Protein AF-A0A558ALX8-F1 (afdb_monomer_lite)

Foldseek 3Di:
DPQQWDWDDDPQFWIWIAGVPATQWIWGQADPDDLQLAAEIAIPQHAFNVNHGWAFALFLVRHSAGFKDFAFQDFANAGNHGHFHQDPPPGTDDDLWRWHKHWDDWPDADDDPQKTKTWTKIWTGIRVCPPDFIKIKTKIWIWHDDDQKIKIKIKIKIARPDPDWIWTAWVLQVPDPLTRDGGTDGHTDPLAPFDFDDDQVPLETEGEREPLPDDDDDDDDPPDSPDDDDDDDDDDDDDDDDDDHASRDDSHIDIADRRIDMHIHMYIYGYDDDDDDDDDDDDDDDDDDDDDDDDDDDDDDDDDDDDDDDDDPDPPPPPDAADPPRHDQFDQAWDWDDPPLFWIFIDGSNATQWIWGQNDPDDLQLLAHIATPQGAFNVGHGWADACRSVRHNAGAWDQFAQFWPNAGNRGHFHQAAPPGTDDDLRRKYWHWDAWPDFDIDNAKTKTWTWTFIATSVGQTFWIKTKIWMKGDDVVLSKIKIKIKIKIWTARQFKIKGAWVLLNPDPLTLARAGKGFTDQQQAQWWKEALVFIDFQVLRFPFGQKIKTKGADRPPSFIKMKMKGWDPPAPCPSATWRAHRHRGGMIGRRNRRNNMDIAGHRGIHMGIMMMMIHTGGDTNVSSVVVNVVCVVCPPVDD

pLDDT: mean 80.82, std 23.95, range [20.77, 98.88]

Structure (mmCIF, N/CA/C/O backbone):
data_AF-A0A558ALX8-F1
#
_entry.id   AF-A0A558ALX8-F1
#
loop_
_atom_site.group_PDB
_atom_site.id
_atom_site.type_symbol
_atom_site.label_atom_id
_atom_site.label_alt_id
_atom_site.label_comp_id
_atom_site.label_asym_id
_atom_site.label_entity_id
_atom_site.label_seq_id
_atom_site.pdbx_PDB_ins_code
_atom_site.Cartn_x
_atom_site.Cartn_y
_atom_site.Cartn_z
_atom_site.occupancy
_atom_site.B_iso_or_equiv
_atom_site.auth_seq_id
_atom_site.auth_comp_id
_atom_site.auth_asym_id
_atom_site.auth_atom_id
_atom_site.pdbx_PDB_model_num
ATOM 1 N N . MET A 1 1 ? 8.950 -41.986 -10.047 1.00 41.47 1 MET A N 1
ATOM 2 C CA . MET A 1 1 ? 8.552 -40.778 -9.293 1.00 41.47 1 MET A CA 1
ATOM 3 C C . MET A 1 1 ? 8.073 -39.758 -10.306 1.00 41.47 1 MET A C 1
ATOM 5 O O . MET A 1 1 ? 8.826 -39.464 -11.221 1.00 41.47 1 MET A O 1
ATOM 9 N N . VAL A 1 2 ? 6.819 -39.315 -10.225 1.00 46.97 2 VAL A N 1
ATOM 10 C CA . VAL A 1 2 ? 6.270 -38.328 -11.170 1.00 46.97 2 VAL A CA 1
ATOM 11 C C . VAL A 1 2 ? 6.964 -36.992 -10.891 1.00 46.97 2 VAL A C 1
ATOM 13 O O . VAL A 1 2 ? 6.878 -36.490 -9.770 1.00 46.97 2 VAL A O 1
ATOM 16 N N . SER A 1 3 ? 7.736 -36.470 -11.850 1.00 64.12 3 SER A N 1
ATOM 17 C CA . SER A 1 3 ? 8.457 -35.204 -11.685 1.00 64.12 3 SER A CA 1
ATOM 18 C C . SER A 1 3 ? 7.449 -34.068 -11.554 1.00 64.12 3 SER A C 1
ATOM 20 O O . SER A 1 3 ? 6.624 -33.881 -12.439 1.00 64.12 3 SER A O 1
ATOM 22 N N . GLY A 1 4 ? 7.512 -33.305 -10.463 1.00 85.06 4 GLY A N 1
ATOM 23 C CA . GLY A 1 4 ? 6.644 -32.142 -10.269 1.00 85.06 4 GLY A CA 1
ATOM 24 C C . GLY A 1 4 ? 7.019 -30.933 -11.129 1.00 85.06 4 GLY A C 1
ATOM 25 O O . GLY A 1 4 ? 6.297 -29.944 -11.079 1.00 85.06 4 GLY A O 1
ATOM 26 N N . LEU A 1 5 ? 8.135 -30.981 -11.871 1.00 92.81 5 LEU A N 1
ATOM 27 C CA . LEU A 1 5 ? 8.535 -29.910 -12.779 1.00 92.81 5 LEU A CA 1
ATOM 28 C C . LEU A 1 5 ? 7.684 -29.936 -14.049 1.00 92.81 5 LEU A C 1
ATOM 30 O O . LEU A 1 5 ? 7.391 -31.008 -14.574 1.00 92.81 5 LEU A O 1
ATOM 34 N N . ALA A 1 6 ? 7.356 -28.754 -14.551 1.00 93.81 6 ALA A N 1
ATOM 35 C CA . ALA A 1 6 ? 6.741 -28.528 -15.847 1.00 93.81 6 ALA A CA 1
ATOM 36 C C . ALA A 1 6 ? 7.502 -27.423 -16.589 1.00 93.81 6 ALA A C 1
ATOM 38 O O . ALA A 1 6 ? 8.098 -26.540 -15.967 1.00 93.81 6 ALA A O 1
ATOM 39 N N . LEU A 1 7 ? 7.492 -27.508 -17.915 1.00 95.25 7 LEU A N 1
ATOM 40 C CA . LEU A 1 7 ? 8.151 -26.583 -18.828 1.00 95.25 7 LEU A CA 1
ATOM 41 C C . LEU A 1 7 ? 7.115 -26.120 -19.851 1.00 95.25 7 LEU A C 1
ATOM 43 O O . LEU A 1 7 ? 6.477 -26.957 -20.489 1.00 95.25 7 LEU A O 1
ATOM 47 N N . HIS A 1 8 ? 6.965 -24.810 -19.996 1.00 95.19 8 HIS A N 1
ATOM 48 C CA . HIS A 1 8 ? 6.061 -24.178 -20.950 1.00 95.19 8 HIS A CA 1
ATOM 49 C C . HIS A 1 8 ? 6.856 -23.192 -21.801 1.00 95.19 8 HIS A C 1
ATOM 51 O O . HIS A 1 8 ? 7.696 -22.468 -21.267 1.00 95.19 8 HIS A O 1
ATOM 57 N N . HIS A 1 9 ? 6.605 -23.178 -23.107 1.00 96.19 9 HIS A N 1
ATOM 58 C CA . HIS A 1 9 ? 7.290 -22.305 -24.051 1.00 96.19 9 HIS A CA 1
ATOM 59 C C . HIS A 1 9 ? 6.274 -21.441 -24.785 1.00 96.19 9 HIS A C 1
ATOM 61 O O . HIS A 1 9 ? 5.330 -21.967 -25.370 1.00 96.19 9 HIS A O 1
ATOM 67 N N . ASP A 1 10 ? 6.495 -20.139 -24.724 1.00 91.94 10 ASP A N 1
ATOM 68 C CA . ASP A 1 10 ? 5.941 -19.139 -25.618 1.00 91.94 10 ASP A CA 1
ATOM 69 C C . ASP A 1 10 ? 7.074 -18.725 -26.568 1.00 91.94 10 ASP A C 1
ATOM 71 O O . ASP A 1 10 ? 8.061 -18.114 -26.134 1.00 91.94 10 ASP A O 1
ATOM 75 N N . GLU A 1 11 ? 6.970 -19.153 -27.828 1.00 86.00 11 GLU A N 1
ATOM 76 C CA . GLU A 1 11 ? 8.034 -19.016 -28.833 1.00 86.00 11 GLU A CA 1
ATOM 77 C C . GLU A 1 11 ? 8.398 -17.555 -29.104 1.00 86.00 11 GLU A C 1
ATOM 79 O O . GLU A 1 11 ? 9.551 -17.266 -29.412 1.00 86.00 11 GLU A O 1
ATOM 84 N N . ASP A 1 12 ? 7.457 -16.636 -28.895 1.00 86.06 12 ASP A N 1
ATOM 85 C CA . ASP A 1 12 ? 7.630 -15.222 -29.219 1.00 86.06 12 ASP A CA 1
ATOM 86 C C . ASP A 1 12 ? 8.049 -14.374 -28.009 1.00 86.06 12 ASP A C 1
ATOM 88 O O . ASP A 1 12 ? 8.292 -13.174 -28.150 1.00 86.06 12 ASP A O 1
ATOM 92 N N . ALA A 1 13 ? 8.135 -14.963 -26.809 1.00 90.06 13 ALA A N 1
ATOM 93 C CA . ALA A 1 13 ? 8.336 -14.181 -25.590 1.00 90.06 13 ALA A CA 1
ATOM 94 C C . ALA A 1 13 ? 9.209 -14.852 -24.523 1.00 90.06 13 ALA A C 1
ATOM 96 O O . ALA A 1 13 ? 10.189 -14.258 -24.048 1.00 90.06 13 ALA A O 1
ATOM 97 N N . ALA A 1 14 ? 8.824 -16.044 -24.050 1.00 96.38 14 ALA A N 1
ATOM 98 C CA . ALA A 1 14 ? 9.354 -16.566 -22.794 1.00 96.38 14 ALA A CA 1
ATOM 99 C C . ALA A 1 14 ? 9.256 -18.090 -22.616 1.00 96.38 14 ALA A C 1
ATOM 101 O O . ALA A 1 14 ? 8.387 -18.772 -23.147 1.00 96.38 14 ALA A O 1
ATOM 102 N N . VAL A 1 15 ? 10.113 -18.621 -21.743 1.00 97.19 15 VAL A N 1
ATOM 103 C CA . VAL A 1 15 ? 10.038 -19.990 -21.219 1.00 97.19 15 VAL A CA 1
ATOM 104 C C . VAL A 1 15 ? 9.670 -19.942 -19.737 1.00 97.19 15 VAL A C 1
ATOM 106 O O . VAL A 1 15 ? 10.385 -19.338 -18.941 1.00 97.19 15 VAL A O 1
ATOM 109 N N . SER A 1 16 ? 8.605 -20.630 -19.331 1.00 96.88 16 SER A N 1
ATOM 110 C CA . SER A 1 16 ? 8.213 -20.765 -17.922 1.00 96.88 16 SER A CA 1
ATOM 111 C C . SER A 1 16 ? 8.542 -22.153 -17.381 1.00 9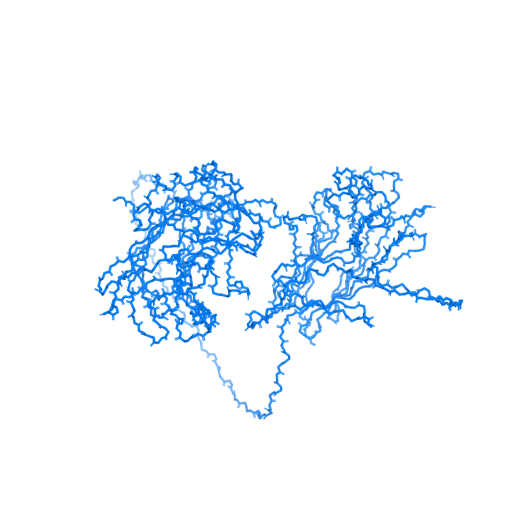6.88 16 SER A C 1
ATOM 113 O O . SER A 1 16 ? 8.208 -23.176 -17.985 1.00 96.88 16 SER A O 1
ATOM 115 N N . VAL A 1 17 ? 9.157 -22.197 -16.199 1.00 96.56 17 VAL A N 1
ATOM 116 C CA . VAL A 1 17 ? 9.403 -23.433 -15.444 1.00 96.56 17 VAL A CA 1
ATOM 117 C C . VAL A 1 17 ? 8.542 -23.414 -14.195 1.00 96.56 17 VAL A C 1
ATOM 119 O O . VAL A 1 17 ? 8.617 -22.473 -13.412 1.00 96.56 17 VAL A O 1
ATOM 122 N N . ALA A 1 18 ? 7.743 -24.457 -13.982 1.00 94.69 18 ALA A N 1
ATOM 123 C CA . ALA A 1 18 ? 6.846 -24.576 -12.836 1.00 94.69 18 ALA A CA 1
ATOM 124 C C . ALA A 1 18 ? 7.143 -25.827 -12.005 1.00 94.69 18 ALA A C 1
ATOM 126 O O . ALA A 1 18 ? 7.625 -26.826 -12.526 1.00 94.69 18 ALA A O 1
ATOM 127 N N . TRP A 1 19 ? 6.822 -25.787 -10.713 1.00 93.00 19 TRP A N 1
ATOM 128 C CA . TRP A 1 19 ? 6.869 -26.916 -9.790 1.00 93.00 19 TRP A CA 1
ATOM 129 C C . TRP A 1 19 ? 5.507 -27.106 -9.127 1.00 93.00 19 TRP A C 1
ATOM 131 O O . TRP A 1 19 ? 5.009 -26.214 -8.444 1.00 93.00 19 TRP A O 1
ATOM 141 N N . ARG A 1 20 ? 4.904 -28.285 -9.318 1.00 90.56 20 ARG A N 1
ATOM 142 C CA . ARG A 1 20 ? 3.597 -28.669 -8.752 1.00 90.56 20 ARG A CA 1
ATOM 143 C C . ARG A 1 20 ? 2.497 -27.626 -9.007 1.00 90.56 20 ARG A C 1
ATOM 145 O O . ARG A 1 20 ? 1.671 -27.373 -8.139 1.00 90.56 20 ARG A O 1
ATOM 152 N N . GLY A 1 21 ? 2.496 -27.038 -10.203 1.00 86.12 21 GLY A N 1
ATOM 153 C CA . GLY A 1 21 ? 1.523 -26.023 -10.622 1.00 86.12 21 GLY A CA 1
ATOM 154 C C . GLY A 1 21 ? 1.901 -24.577 -10.279 1.00 86.12 21 GLY A C 1
ATOM 155 O O . GLY A 1 21 ? 1.255 -23.665 -10.782 1.00 86.12 21 GLY A O 1
ATOM 156 N N . THR A 1 22 ? 2.959 -24.345 -9.497 1.00 86.75 22 THR A N 1
ATOM 157 C CA . THR A 1 22 ? 3.464 -22.997 -9.191 1.00 86.75 22 THR A CA 1
ATOM 158 C C . THR A 1 22 ? 4.625 -22.648 -10.118 1.00 86.75 22 THR A C 1
ATOM 160 O O . THR A 1 22 ? 5.631 -23.353 -10.123 1.00 86.75 22 THR A O 1
ATOM 163 N N . GLU A 1 23 ? 4.527 -21.561 -10.887 1.00 94.19 23 GLU A N 1
ATOM 164 C CA . GLU A 1 23 ? 5.639 -21.057 -11.710 1.00 94.19 23 GLU A CA 1
ATOM 165 C C . GLU A 1 23 ? 6.847 -20.716 -10.816 1.00 94.19 23 GLU A C 1
ATOM 167 O O . GLU A 1 23 ? 6.754 -19.852 -9.952 1.00 94.19 23 GLU A O 1
ATOM 172 N N . LEU A 1 24 ? 7.979 -21.401 -10.990 1.00 94.25 24 LEU A N 1
ATOM 173 C CA . LEU A 1 24 ? 9.228 -21.090 -10.290 1.00 94.25 24 LEU A CA 1
ATOM 174 C C . LEU A 1 24 ? 9.887 -19.862 -10.890 1.00 94.25 24 LEU A C 1
ATOM 176 O O . LEU A 1 24 ? 10.349 -18.995 -10.155 1.00 94.25 24 LEU A O 1
ATOM 180 N N . PHE A 1 25 ? 9.939 -19.784 -12.215 1.00 96.31 25 PHE A N 1
ATOM 181 C CA . PHE A 1 25 ? 10.332 -18.564 -12.892 1.00 96.31 25 PHE A CA 1
ATOM 182 C C . PHE A 1 25 ? 9.834 -18.514 -14.330 1.00 96.31 25 PHE A C 1
ATOM 184 O O . PHE A 1 25 ? 9.523 -19.543 -14.936 1.00 96.31 25 PHE A O 1
ATOM 191 N N . ARG A 1 26 ? 9.857 -17.299 -14.875 1.00 96.44 26 ARG A N 1
ATOM 192 C CA . ARG A 1 26 ? 9.739 -17.024 -16.304 1.00 96.44 26 ARG A CA 1
ATOM 193 C C . ARG A 1 26 ? 11.064 -16.478 -16.831 1.00 96.44 26 ARG A C 1
ATOM 195 O O . ARG A 1 26 ? 11.581 -15.501 -16.295 1.00 96.44 26 ARG A O 1
ATOM 202 N N . TYR A 1 27 ? 11.620 -17.141 -17.838 1.00 97.56 27 TYR A N 1
ATOM 203 C CA . TYR A 1 27 ? 12.790 -16.718 -18.598 1.00 97.56 27 TYR A CA 1
ATOM 204 C C . TYR A 1 27 ? 12.321 -15.976 -19.846 1.00 97.56 27 TYR A C 1
ATOM 206 O O . TYR A 1 27 ? 11.866 -16.601 -20.802 1.00 97.56 27 TYR A O 1
ATOM 214 N N . VAL A 1 28 ? 12.373 -14.649 -19.805 1.00 97.25 28 VAL A N 1
ATOM 215 C CA . VAL A 1 28 ? 12.029 -13.788 -20.939 1.00 97.25 28 VAL A CA 1
ATOM 216 C C . VAL A 1 28 ? 13.233 -13.763 -21.868 1.00 97.25 28 VAL A C 1
ATOM 218 O O . VAL A 1 28 ? 14.284 -13.251 -21.481 1.00 97.25 28 VAL A O 1
ATOM 221 N N . HIS A 1 29 ? 13.094 -14.356 -23.054 1.00 95.31 29 HIS A N 1
ATOM 222 C CA . HIS A 1 29 ? 14.171 -14.465 -24.046 1.00 95.31 29 HIS A CA 1
ATOM 223 C C . HIS A 1 29 ? 14.022 -13.446 -25.183 1.00 95.31 29 HIS A C 1
ATOM 225 O O . HIS A 1 29 ? 15.035 -12.971 -25.696 1.00 95.31 29 HIS A O 1
ATOM 231 N N . VAL A 1 30 ? 12.795 -12.978 -25.450 1.00 92.75 30 VAL A N 1
ATOM 232 C CA . VAL A 1 30 ? 12.512 -11.813 -26.307 1.00 92.75 30 VAL A CA 1
ATOM 233 C C . VAL A 1 30 ? 12.009 -10.638 -25.450 1.00 92.75 30 VAL A C 1
ATOM 235 O O . VAL A 1 30 ? 10.807 -10.471 -25.247 1.00 92.75 30 VAL A O 1
ATOM 238 N N . PRO A 1 31 ? 12.914 -9.828 -24.875 1.00 89.62 31 PRO A N 1
ATOM 239 C CA . PRO A 1 31 ? 12.546 -8.654 -24.084 1.00 89.62 31 PRO A CA 1
ATOM 240 C C . PRO A 1 31 ? 11.936 -7.539 -24.949 1.00 89.62 31 PRO A C 1
ATOM 242 O O . PRO A 1 31 ? 12.509 -7.161 -25.968 1.00 89.62 31 PRO A O 1
ATOM 245 N N . GLY A 1 32 ? 10.815 -6.964 -24.502 1.00 85.69 32 GLY A N 1
ATOM 246 C CA . GLY A 1 32 ? 10.120 -5.856 -25.179 1.00 85.69 32 GLY A CA 1
ATOM 247 C C . GLY A 1 32 ? 10.463 -4.457 -24.653 1.00 85.69 32 GLY A C 1
ATOM 248 O O . GLY A 1 32 ? 9.734 -3.507 -24.930 1.00 85.69 32 GLY A O 1
ATOM 249 N N . GLU A 1 33 ? 11.503 -4.313 -23.827 1.00 84.94 33 GLU A N 1
ATOM 250 C CA . GLU A 1 33 ? 11.826 -3.020 -23.214 1.00 84.94 33 GLU A CA 1
ATOM 251 C C . GLU A 1 33 ? 12.516 -2.036 -24.181 1.00 84.94 33 GLU A C 1
ATOM 253 O O . GLU A 1 33 ? 13.119 -2.455 -25.170 1.00 84.94 33 GLU A O 1
ATOM 258 N N . PRO A 1 34 ? 12.481 -0.720 -23.889 1.00 87.56 34 PRO A N 1
ATOM 259 C CA . PRO A 1 34 ? 13.147 0.291 -24.710 1.00 87.56 34 PRO A CA 1
ATOM 260 C C . PRO A 1 34 ? 14.673 0.133 -24.763 1.00 87.56 34 PRO A C 1
ATOM 262 O O . PRO A 1 34 ? 15.286 -0.423 -23.847 1.00 87.56 34 PRO A O 1
ATOM 265 N N . ALA A 1 35 ? 15.296 0.727 -25.790 1.00 86.88 35 ALA A N 1
ATOM 266 C CA . ALA A 1 35 ? 16.749 0.727 -25.987 1.00 86.88 35 ALA A CA 1
ATOM 267 C C . ALA A 1 35 ? 17.521 1.210 -24.748 1.00 86.88 35 ALA A C 1
ATOM 269 O O . ALA A 1 35 ? 18.464 0.545 -24.340 1.00 86.88 35 ALA A O 1
ATOM 270 N N . LEU A 1 36 ? 17.044 2.264 -24.067 1.00 88.12 36 LEU A N 1
ATOM 271 C CA . LEU A 1 36 ? 17.630 2.797 -22.824 1.00 88.12 36 LEU A CA 1
ATOM 272 C C . LEU A 1 36 ? 17.844 1.731 -21.730 1.00 88.12 36 LEU A C 1
ATOM 274 O O . LEU A 1 36 ? 18.673 1.909 -20.842 1.00 88.12 36 LEU A O 1
ATOM 278 N N . GLU A 1 37 ? 17.105 0.620 -21.751 1.00 89.94 37 GLU A N 1
ATOM 279 C CA . GLU A 1 37 ? 17.244 -0.466 -20.775 1.00 89.94 37 GLU A CA 1
ATOM 280 C C . GLU A 1 37 ? 18.141 -1.619 -21.239 1.00 89.94 37 GLU A C 1
ATOM 282 O O . GLU A 1 37 ? 18.248 -2.634 -20.537 1.00 89.94 37 GLU A O 1
ATOM 287 N N . SER A 1 38 ? 18.770 -1.472 -22.407 1.00 92.12 38 SER A N 1
ATOM 288 C CA . SER A 1 38 ? 19.599 -2.466 -23.090 1.00 92.12 38 SER A CA 1
ATOM 289 C C . SER A 1 38 ? 18.930 -3.846 -23.083 1.00 92.12 38 SER A C 1
ATOM 291 O O . SER A 1 38 ? 19.257 -4.672 -22.217 1.00 92.12 38 SER A O 1
ATOM 293 N N . PRO A 1 39 ? 17.945 -4.099 -23.968 1.00 92.62 39 PRO A N 1
ATOM 294 C CA . PRO A 1 39 ? 17.175 -5.341 -23.987 1.00 92.62 39 PRO A CA 1
ATOM 295 C C . PRO A 1 39 ? 18.084 -6.575 -23.950 1.00 92.62 39 PRO A C 1
ATOM 297 O O . PRO A 1 39 ? 19.058 -6.672 -24.692 1.00 92.62 39 PRO A O 1
ATOM 300 N N . LYS A 1 40 ? 17.808 -7.495 -23.025 1.00 94.25 40 LYS A N 1
ATOM 301 C CA . LYS A 1 40 ? 18.599 -8.713 -22.792 1.00 94.25 40 LYS A CA 1
ATOM 302 C C . LYS A 1 40 ? 17.751 -9.771 -22.091 1.00 94.25 40 LYS A C 1
ATOM 304 O O . LYS A 1 40 ? 16.884 -9.369 -21.317 1.00 94.25 40 LYS A O 1
ATOM 309 N N . PRO A 1 41 ? 17.987 -11.081 -22.293 1.00 96.38 41 PRO A N 1
ATOM 310 C CA . PRO A 1 41 ? 17.198 -12.099 -21.616 1.00 96.38 41 PRO A CA 1
ATOM 311 C C . PRO A 1 41 ? 17.375 -12.082 -20.097 1.00 96.38 41 PRO A C 1
ATOM 313 O O . PRO A 1 41 ? 18.482 -11.861 -19.591 1.00 96.38 41 PRO A O 1
ATOM 316 N N . PHE A 1 42 ? 16.299 -12.374 -19.369 1.00 95.62 42 PHE A N 1
ATOM 317 C CA . PHE A 1 42 ? 16.280 -12.332 -17.907 1.00 95.62 42 PHE A CA 1
ATOM 318 C C . PHE A 1 42 ? 15.264 -13.299 -17.286 1.00 95.62 42 PHE A C 1
ATOM 320 O O . PHE A 1 42 ? 14.332 -13.757 -17.942 1.00 95.62 42 PHE A O 1
ATOM 327 N N . LEU A 1 43 ? 15.425 -13.602 -15.994 1.00 96.00 43 LEU A N 1
ATOM 328 C CA . LEU A 1 43 ? 14.483 -14.397 -15.207 1.00 96.00 43 LEU A CA 1
ATOM 329 C C . LEU A 1 43 ? 13.678 -13.493 -14.263 1.00 96.00 43 LEU A C 1
ATOM 331 O O . LEU A 1 43 ? 14.196 -13.004 -13.249 1.00 96.00 43 LEU A O 1
ATOM 335 N N . HIS A 1 44 ? 12.392 -13.312 -14.558 1.00 93.69 44 HIS A N 1
ATOM 336 C CA . HIS A 1 44 ? 11.426 -12.672 -13.668 1.00 93.69 44 HIS A CA 1
ATOM 337 C C . HIS A 1 44 ? 9.972 -13.046 -14.038 1.00 93.69 44 HIS A C 1
ATOM 339 O O . HIS A 1 44 ? 9.641 -13.024 -15.220 1.00 93.69 44 HIS A O 1
ATOM 345 N N . PRO A 1 45 ? 9.083 -13.306 -13.055 1.00 93.12 45 PRO A N 1
ATOM 346 C CA . PRO A 1 45 ? 9.375 -13.433 -11.626 1.00 93.12 45 PRO A CA 1
ATOM 347 C C . PRO A 1 45 ? 10.259 -14.652 -11.359 1.00 93.12 45 PRO A C 1
ATOM 349 O O . PRO A 1 45 ? 10.249 -15.603 -12.122 1.00 93.12 45 PRO A O 1
ATOM 352 N N . MET A 1 46 ? 11.043 -14.621 -10.284 1.00 92.69 46 MET A N 1
ATOM 353 C CA . MET A 1 46 ? 11.650 -15.817 -9.693 1.00 92.69 46 MET A CA 1
ATOM 354 C C . MET A 1 46 ? 10.966 -16.062 -8.362 1.00 92.69 46 MET A C 1
ATOM 356 O O . MET A 1 46 ? 10.780 -15.106 -7.609 1.00 92.69 46 MET A O 1
ATOM 360 N N . ARG A 1 47 ? 10.614 -17.307 -8.051 1.00 89.19 47 ARG A N 1
ATOM 361 C CA . ARG A 1 47 ? 9.863 -17.675 -6.852 1.00 89.19 47 ARG A CA 1
ATOM 362 C C . ARG A 1 47 ? 10.568 -18.734 -6.022 1.00 89.19 47 ARG A C 1
ATOM 364 O O . ARG A 1 47 ? 11.261 -19.586 -6.565 1.00 89.19 47 ARG A O 1
ATOM 371 N N . SER A 1 48 ? 10.373 -18.717 -4.706 1.00 87.19 48 SER A N 1
ATOM 372 C CA . SER A 1 48 ? 10.685 -19.862 -3.839 1.00 87.19 48 SER A CA 1
ATOM 373 C C . SER A 1 48 ? 9.769 -21.057 -4.174 1.00 87.19 48 SER A C 1
ATOM 375 O O . SER A 1 48 ? 8.744 -20.891 -4.837 1.00 87.19 48 SER A O 1
ATOM 377 N N . LEU A 1 49 ? 10.073 -22.264 -3.672 1.00 85.81 49 LEU A N 1
ATOM 378 C CA . LEU A 1 49 ? 9.138 -23.403 -3.779 1.00 85.81 49 LEU A CA 1
ATOM 379 C C . LEU A 1 49 ? 7.784 -23.134 -3.087 1.00 85.81 49 LEU A C 1
ATOM 381 O O . LEU A 1 49 ? 6.805 -23.809 -3.397 1.00 85.81 49 LEU A O 1
ATOM 385 N N . ALA A 1 50 ? 7.726 -22.161 -2.168 1.00 79.75 50 ALA A N 1
ATOM 386 C CA . ALA A 1 50 ? 6.502 -21.717 -1.500 1.00 79.75 50 ALA A CA 1
ATOM 387 C C . ALA A 1 50 ? 5.713 -20.662 -2.307 1.00 79.75 50 ALA A C 1
ATOM 389 O O . ALA A 1 50 ? 4.598 -20.316 -1.928 1.00 79.75 50 ALA A O 1
ATOM 390 N N . GLY A 1 51 ? 6.256 -20.176 -3.430 1.00 81.50 51 GLY A N 1
ATOM 391 C CA . GLY A 1 51 ? 5.604 -19.199 -4.308 1.00 81.50 51 GLY A CA 1
ATOM 392 C C . GLY A 1 51 ? 5.968 -17.733 -4.039 1.00 81.50 51 GLY A C 1
ATOM 393 O O . GLY A 1 51 ? 5.464 -16.848 -4.740 1.00 81.50 51 GLY A O 1
ATOM 394 N N . ASP A 1 52 ? 6.863 -17.458 -3.086 1.00 78.62 52 ASP A N 1
ATOM 395 C CA . ASP A 1 52 ? 7.309 -16.096 -2.768 1.00 78.62 52 ASP A CA 1
ATOM 396 C C . ASP A 1 52 ? 8.185 -15.542 -3.883 1.00 78.62 52 ASP A C 1
ATOM 398 O O . ASP A 1 52 ? 9.197 -16.153 -4.216 1.00 78.62 52 ASP A O 1
ATOM 402 N N . VAL A 1 53 ? 7.847 -14.373 -4.432 1.00 83.38 53 VAL A N 1
ATOM 403 C CA . VAL A 1 53 ? 8.679 -13.725 -5.455 1.00 83.38 53 VAL A CA 1
ATOM 404 C C . VAL A 1 53 ? 9.964 -13.188 -4.821 1.00 83.38 53 VAL A C 1
ATOM 406 O O . VAL A 1 53 ? 9.923 -12.335 -3.937 1.00 83.38 53 VAL A O 1
ATOM 409 N N . VAL A 1 54 ? 11.113 -13.663 -5.301 1.00 80.62 54 VAL A N 1
ATOM 410 C CA . VAL A 1 54 ? 12.444 -13.288 -4.805 1.00 80.62 54 VAL A CA 1
ATOM 411 C C . VAL A 1 54 ? 13.153 -12.268 -5.686 1.00 80.62 54 VAL A C 1
ATOM 413 O O . VAL A 1 54 ? 14.116 -11.654 -5.242 1.00 80.62 54 VAL A O 1
ATOM 416 N N . SER A 1 55 ? 12.693 -12.049 -6.917 1.00 85.06 55 SER A N 1
ATOM 417 C CA . SER A 1 55 ? 13.285 -11.080 -7.844 1.00 85.06 55 SER A CA 1
ATOM 418 C C . SER A 1 55 ? 12.385 -9.863 -8.082 1.00 85.06 55 SER A C 1
ATOM 420 O O . SER A 1 55 ? 11.168 -9.918 -7.902 1.00 85.06 55 SER A O 1
ATOM 422 N N . LEU A 1 56 ? 12.987 -8.748 -8.481 1.00 83.38 56 LEU A N 1
ATOM 423 C CA . LEU A 1 56 ? 12.316 -7.477 -8.746 1.00 83.38 56 LEU A CA 1
ATOM 424 C C . LEU A 1 56 ? 12.536 -7.063 -10.202 1.00 83.38 56 LEU A C 1
ATOM 426 O O . LEU A 1 56 ? 13.621 -7.278 -10.739 1.00 83.38 56 LEU A O 1
ATOM 430 N N . TYR A 1 57 ? 11.523 -6.466 -10.820 1.00 87.25 57 TYR A N 1
ATOM 431 C CA . TYR A 1 57 ? 11.541 -6.051 -12.220 1.00 87.25 57 TYR A CA 1
ATOM 432 C C . TYR A 1 57 ? 11.284 -4.554 -12.337 1.00 87.25 57 TYR A C 1
ATOM 434 O O . TYR A 1 57 ? 10.362 -4.042 -11.705 1.00 87.25 57 TYR A O 1
ATOM 442 N N . ARG A 1 58 ? 12.138 -3.887 -13.120 1.00 87.19 58 ARG A N 1
ATOM 443 C CA . ARG A 1 58 ? 12.148 -2.447 -13.400 1.00 87.19 58 ARG A CA 1
ATOM 444 C C . ARG A 1 58 ? 11.851 -1.598 -12.161 1.00 87.19 58 ARG A C 1
ATOM 446 O O . ARG A 1 58 ? 10.863 -0.866 -12.137 1.00 87.19 58 ARG A O 1
ATOM 453 N N . PRO A 1 59 ? 12.646 -1.727 -11.087 1.00 80.25 59 PRO A N 1
ATOM 454 C CA . PRO A 1 59 ? 12.414 -0.930 -9.895 1.00 80.25 59 PRO A CA 1
ATOM 455 C C . PRO A 1 59 ? 12.532 0.558 -10.213 1.00 80.25 59 PRO A C 1
ATOM 457 O O . PRO A 1 59 ? 13.335 0.948 -11.061 1.00 80.25 59 PRO A O 1
ATOM 460 N N . HIS A 1 60 ? 11.742 1.381 -9.535 1.00 71.69 60 HIS A N 1
ATOM 461 C CA . HIS A 1 60 ? 11.615 2.806 -9.857 1.00 71.69 60 HIS A CA 1
ATOM 462 C C . HIS A 1 60 ? 12.944 3.582 -9.795 1.00 71.69 60 HIS A C 1
ATOM 464 O O . HIS A 1 60 ? 13.095 4.593 -10.474 1.00 71.69 60 HIS A O 1
ATOM 470 N N . ASP A 1 61 ? 13.906 3.122 -8.992 1.00 74.25 61 ASP A N 1
ATOM 471 C CA . ASP A 1 61 ? 15.233 3.724 -8.855 1.00 74.25 61 ASP A CA 1
ATOM 472 C C . ASP A 1 61 ? 16.191 3.331 -9.994 1.00 74.25 61 ASP A C 1
ATOM 474 O O . ASP A 1 61 ? 17.134 4.062 -10.284 1.00 74.25 61 ASP A O 1
ATOM 478 N N . HIS A 1 62 ? 15.969 2.175 -10.627 1.00 84.12 62 HIS A N 1
ATOM 479 C CA . HIS A 1 62 ? 16.829 1.598 -11.662 1.00 84.12 62 HIS A CA 1
ATOM 480 C C . HIS A 1 62 ? 15.999 0.732 -12.620 1.00 84.12 62 HIS A C 1
ATOM 482 O O . HIS A 1 62 ? 16.067 -0.502 -12.583 1.00 84.12 62 HIS A O 1
ATOM 488 N N . ILE A 1 63 ? 15.219 1.375 -13.494 1.00 83.62 63 ILE A N 1
ATOM 489 C CA . ILE A 1 63 ? 14.231 0.699 -14.353 1.00 83.62 63 ILE A CA 1
ATOM 490 C C . ILE A 1 63 ? 14.836 -0.364 -15.284 1.00 83.62 63 ILE A C 1
ATOM 492 O O . ILE A 1 63 ? 14.137 -1.268 -15.700 1.00 83.62 63 ILE A O 1
ATOM 496 N N . TRP A 1 64 ? 16.140 -0.338 -15.557 1.00 87.44 64 TRP A N 1
ATOM 497 C CA . TRP A 1 64 ? 16.829 -1.343 -16.378 1.00 87.44 64 TRP A CA 1
ATOM 498 C C . TRP A 1 64 ? 17.172 -2.655 -15.641 1.00 87.44 64 TRP A C 1
ATOM 500 O O . TRP A 1 64 ? 17.670 -3.596 -16.262 1.00 87.44 64 TRP A O 1
ATOM 510 N N . HIS A 1 65 ? 16.922 -2.769 -14.330 1.00 90.00 65 HIS A N 1
ATOM 511 C CA . HIS A 1 65 ? 17.158 -4.005 -13.571 1.00 90.00 65 HIS A CA 1
ATOM 512 C C . HIS A 1 65 ? 15.967 -4.982 -13.670 1.00 90.00 65 HIS A C 1
ATOM 514 O O . HIS A 1 65 ? 14.848 -4.648 -13.283 1.00 90.00 65 HIS A O 1
ATOM 520 N N . LYS A 1 66 ? 16.203 -6.221 -14.130 1.00 88.56 66 LYS A N 1
ATOM 521 C CA . LYS A 1 66 ? 15.140 -7.171 -14.531 1.00 88.56 66 LYS A CA 1
ATOM 522 C C . LYS A 1 66 ? 15.278 -8.555 -13.879 1.00 88.56 66 LYS A C 1
ATOM 524 O O . LYS A 1 66 ? 15.431 -9.568 -14.542 1.00 88.56 66 LYS A O 1
ATOM 529 N N . GLY A 1 67 ? 15.258 -8.629 -12.554 1.00 90.50 67 GLY A N 1
ATOM 530 C CA . GLY A 1 67 ? 15.402 -9.893 -11.830 1.00 90.50 67 GLY A CA 1
ATOM 531 C C . GLY A 1 67 ? 16.807 -10.489 -11.943 1.00 90.50 67 GLY A C 1
ATOM 532 O O . GLY A 1 67 ? 17.749 -9.844 -11.491 1.00 90.50 67 GLY A O 1
ATOM 533 N N . LEU A 1 68 ? 16.958 -11.711 -12.469 1.00 92.12 68 LEU A N 1
ATOM 534 C CA . LEU A 1 68 ? 18.271 -12.349 -12.677 1.00 92.12 68 LEU A CA 1
ATOM 535 C C . LEU A 1 68 ? 18.659 -12.345 -14.161 1.00 92.12 68 LEU A C 1
ATOM 537 O O . LEU A 1 68 ? 17.925 -12.888 -14.981 1.00 92.12 68 LEU A O 1
ATOM 541 N N . TYR A 1 69 ? 19.817 -11.788 -14.504 1.00 90.94 69 TYR A N 1
ATOM 542 C CA . TYR A 1 69 ? 20.316 -11.729 -15.882 1.00 90.94 69 TYR A CA 1
ATOM 543 C C . TYR A 1 69 ? 21.845 -11.681 -15.930 1.00 90.94 69 TYR A C 1
ATOM 545 O O . TYR A 1 69 ? 22.499 -11.323 -14.952 1.00 90.94 69 TYR A O 1
ATOM 553 N N . LEU A 1 70 ? 22.431 -12.021 -17.078 1.00 88.00 70 LEU A N 1
ATOM 554 C CA . LEU A 1 70 ? 23.844 -11.754 -17.344 1.00 88.00 70 LEU A CA 1
ATOM 555 C C . LEU A 1 70 ? 23.989 -10.301 -17.809 1.00 88.00 70 LEU A C 1
ATOM 557 O O . LEU A 1 70 ? 23.440 -9.926 -18.842 1.00 88.00 70 LEU A O 1
ATOM 561 N N . GLY A 1 71 ? 24.683 -9.477 -17.026 1.00 82.31 71 GLY A N 1
ATOM 562 C CA . GLY A 1 71 ? 24.872 -8.055 -17.302 1.00 82.31 71 GLY A CA 1
ATOM 563 C C . GLY A 1 71 ? 26.345 -7.681 -17.389 1.00 82.31 71 GLY A C 1
ATOM 564 O O . GLY A 1 71 ? 27.142 -8.049 -16.531 1.00 82.31 71 GLY A O 1
ATOM 565 N N . VAL A 1 72 ? 26.707 -6.894 -18.395 1.00 84.62 72 VAL A N 1
ATOM 566 C CA . VAL A 1 72 ? 28.015 -6.234 -18.502 1.00 84.62 72 VAL A CA 1
ATOM 567 C C . VAL A 1 72 ? 27.748 -4.752 -18.737 1.00 84.62 72 VAL A C 1
ATOM 569 O O . VAL A 1 72 ? 26.811 -4.415 -19.450 1.00 84.62 72 VAL A O 1
ATOM 572 N N . ALA A 1 73 ? 28.513 -3.858 -18.109 1.00 84.25 73 ALA A N 1
ATOM 573 C CA . ALA A 1 73 ? 28.298 -2.426 -18.313 1.00 84.25 73 ALA A CA 1
ATOM 574 C C . ALA A 1 73 ? 28.764 -1.984 -19.694 1.00 84.25 73 ALA A C 1
ATOM 576 O O . ALA A 1 73 ? 27.987 -1.418 -20.449 1.00 84.25 73 ALA A O 1
ATOM 577 N N . ASN A 1 74 ? 30.020 -2.286 -20.021 1.00 86.25 74 ASN A N 1
ATOM 578 C CA . ASN A 1 74 ? 30.643 -1.866 -21.267 1.00 86.25 74 ASN A CA 1
ATOM 579 C C . ASN A 1 74 ? 30.921 -3.086 -22.150 1.00 86.25 74 ASN A C 1
ATOM 581 O O . ASN A 1 74 ? 31.690 -3.964 -21.749 1.00 86.25 74 ASN A O 1
ATOM 585 N N . TYR A 1 75 ? 30.326 -3.109 -23.338 1.00 87.69 75 TYR A N 1
ATOM 586 C CA . TYR A 1 75 ? 30.656 -4.002 -24.445 1.00 87.69 75 TYR A CA 1
ATOM 587 C C . TYR A 1 75 ? 31.321 -3.162 -25.539 1.00 87.69 75 TYR A C 1
ATOM 589 O O . TYR A 1 75 ? 30.663 -2.479 -26.320 1.00 87.69 75 TYR A O 1
ATOM 597 N N . GLY A 1 76 ? 32.654 -3.118 -25.513 1.00 85.69 76 GLY A N 1
ATOM 598 C CA . GLY A 1 76 ? 33.410 -2.078 -26.202 1.00 85.69 76 GLY A CA 1
ATOM 599 C C . GLY A 1 76 ? 33.054 -0.701 -25.639 1.00 85.69 76 GLY A C 1
ATOM 600 O O . GLY A 1 76 ? 33.225 -0.443 -24.444 1.00 85.69 76 GLY A O 1
ATOM 601 N N . GLU A 1 77 ? 32.548 0.168 -26.505 1.00 85.88 77 GLU A N 1
ATOM 602 C CA . GLU A 1 77 ? 32.065 1.503 -26.138 1.00 85.88 77 GLU A CA 1
ATOM 603 C C . GLU A 1 77 ? 30.567 1.521 -25.807 1.00 85.88 77 GLU A C 1
ATOM 605 O O . GLU A 1 77 ? 30.088 2.506 -25.257 1.00 85.88 77 GLU A O 1
ATOM 610 N N . HIS A 1 78 ? 29.854 0.421 -26.066 1.00 90.12 78 HIS A N 1
ATOM 611 C CA . HIS A 1 78 ? 28.404 0.343 -25.930 1.00 90.12 78 HIS A CA 1
ATOM 612 C C . HIS A 1 78 ? 27.966 -0.072 -24.526 1.00 90.12 78 HIS A C 1
ATOM 614 O O . HIS A 1 78 ? 28.569 -0.942 -23.882 1.00 90.12 78 HIS A O 1
ATOM 620 N N . ASN A 1 79 ? 26.862 0.511 -24.080 1.00 90.94 79 ASN A N 1
ATOM 621 C CA . ASN A 1 79 ? 26.201 0.183 -22.833 1.00 90.94 79 ASN A CA 1
ATOM 622 C C . ASN A 1 79 ? 25.242 -0.997 -23.039 1.00 90.94 79 ASN A C 1
ATOM 624 O O . ASN A 1 79 ? 24.208 -0.862 -23.686 1.00 90.94 79 ASN A O 1
ATOM 628 N N . VAL A 1 80 ? 25.556 -2.163 -22.471 1.00 89.88 80 VAL A N 1
ATOM 629 C CA . VAL A 1 80 ? 24.646 -3.335 -22.484 1.00 89.88 80 VAL A CA 1
ATOM 630 C C . VAL A 1 80 ? 24.006 -3.598 -21.112 1.00 89.88 80 VAL A C 1
ATOM 632 O O . VAL A 1 80 ? 23.300 -4.591 -20.895 1.00 89.88 80 VAL A O 1
ATOM 635 N N . TRP A 1 81 ? 24.183 -2.667 -20.172 1.00 91.00 81 TRP A N 1
ATOM 636 C CA . TRP A 1 81 ? 23.579 -2.688 -18.839 1.00 91.00 81 TRP A CA 1
ATOM 637 C C . TRP A 1 81 ? 22.227 -1.985 -18.787 1.00 91.00 81 TRP A C 1
ATOM 639 O O . TRP A 1 81 ? 21.299 -2.525 -18.179 1.00 91.00 81 TRP A O 1
ATOM 649 N N . GLY A 1 82 ? 22.110 -0.848 -19.469 1.00 89.50 82 GLY A N 1
ATOM 650 C CA . GLY A 1 82 ? 20.968 0.060 -19.434 1.00 89.50 82 GLY A CA 1
ATOM 651 C C . GLY A 1 82 ? 21.221 1.285 -18.548 1.00 89.50 82 GLY A C 1
ATOM 652 O O . GLY A 1 82 ? 22.177 1.333 -17.770 1.00 89.50 82 GLY A O 1
ATOM 653 N N . GLY A 1 83 ? 20.355 2.289 -18.662 1.00 89.19 83 GLY A N 1
ATOM 654 C CA . GLY A 1 83 ? 20.439 3.534 -17.907 1.00 89.19 83 GLY A CA 1
ATOM 655 C C . GLY A 1 83 ? 21.585 4.433 -18.360 1.00 89.19 83 GLY A C 1
ATOM 656 O O . GLY A 1 83 ? 21.888 4.531 -19.545 1.00 89.19 83 GLY A O 1
ATOM 657 N N . HIS A 1 84 ? 22.209 5.120 -17.407 1.00 89.31 84 HIS A N 1
ATOM 658 C CA . HIS A 1 84 ? 23.264 6.088 -17.694 1.00 89.31 84 HIS A CA 1
ATOM 659 C C . HIS A 1 84 ? 24.638 5.425 -17.861 1.00 89.31 84 HIS A C 1
ATOM 661 O O . HIS A 1 84 ? 25.021 4.545 -17.086 1.00 89.31 84 HIS A O 1
ATOM 667 N N . THR A 1 85 ? 25.427 5.933 -18.802 1.00 89.44 85 THR A N 1
ATOM 668 C CA . THR A 1 85 ? 26.816 5.530 -19.034 1.00 89.44 85 THR A CA 1
ATOM 669 C C . THR A 1 85 ? 27.759 6.376 -18.185 1.00 89.44 85 THR A C 1
ATOM 671 O O . THR A 1 85 ? 27.617 7.595 -18.086 1.00 89.44 85 THR A O 1
ATOM 674 N N . TRP A 1 86 ? 28.728 5.731 -17.531 1.00 88.69 86 TRP A N 1
ATOM 675 C CA . TRP A 1 86 ? 29.783 6.435 -16.801 1.00 88.69 86 TRP A CA 1
ATOM 676 C C . TRP A 1 86 ? 30.871 6.930 -17.756 1.00 88.69 86 TRP A C 1
ATOM 678 O O . TRP A 1 86 ? 31.519 6.128 -18.440 1.00 88.69 86 TRP A O 1
ATOM 688 N N . VAL A 1 87 ? 31.121 8.235 -17.711 1.00 88.44 87 VAL A N 1
ATOM 689 C CA . VAL A 1 87 ? 32.140 8.933 -18.492 1.00 88.44 87 VAL A CA 1
ATOM 690 C C . VAL A 1 87 ? 33.211 9.482 -17.535 1.00 88.44 87 VAL A C 1
ATOM 692 O O . VAL A 1 87 ? 32.884 10.234 -16.608 1.00 88.44 87 VAL A O 1
ATOM 695 N N . PRO A 1 88 ? 34.495 9.107 -17.703 1.00 87.19 88 PRO A N 1
ATOM 696 C CA . PRO A 1 88 ? 35.583 9.628 -16.879 1.00 87.19 88 PRO A CA 1
ATOM 697 C C . PRO A 1 88 ? 35.615 11.161 -16.873 1.00 87.19 88 PRO A C 1
ATOM 699 O O . PRO A 1 88 ? 35.552 11.787 -17.922 1.00 87.19 88 PRO A O 1
ATOM 702 N N . GLY A 1 89 ? 35.714 11.766 -15.689 1.00 88.19 89 GLY A N 1
ATOM 703 C CA . GLY A 1 89 ? 35.744 13.227 -15.529 1.00 88.19 89 GLY A CA 1
ATOM 704 C C . GLY A 1 89 ? 34.382 13.928 -15.626 1.00 88.19 89 GLY A C 1
ATOM 705 O O . GLY A 1 89 ? 34.258 15.040 -15.127 1.00 88.19 89 GLY A O 1
ATOM 706 N N . GLU A 1 90 ? 33.352 13.280 -16.178 1.00 88.94 90 GLU A N 1
ATOM 707 C CA . GLU A 1 90 ? 32.018 13.877 -16.357 1.00 88.94 90 GLU A CA 1
ATOM 708 C C . GLU A 1 90 ? 30.920 13.251 -15.492 1.00 88.94 90 GLU A C 1
ATOM 710 O O . GLU A 1 90 ? 29.908 13.893 -15.210 1.00 88.94 90 GLU A O 1
ATOM 715 N N . GLY A 1 91 ? 31.102 12.005 -15.058 1.00 88.06 91 GLY A N 1
ATOM 716 C CA . GLY A 1 91 ? 30.102 11.283 -14.282 1.00 88.06 91 GLY A CA 1
ATOM 717 C C . GLY A 1 91 ? 29.121 10.494 -15.148 1.00 88.06 91 GLY A C 1
ATOM 718 O O . GLY A 1 91 ? 29.464 10.024 -16.229 1.00 88.06 91 GLY A O 1
ATOM 719 N N . TYR A 1 92 ? 27.903 10.286 -14.646 1.00 87.31 92 TYR A N 1
ATOM 720 C CA . TYR A 1 92 ? 26.861 9.568 -15.381 1.00 87.31 92 TYR A CA 1
ATOM 721 C C . TYR A 1 92 ? 26.160 10.475 -16.394 1.00 87.31 92 TYR A C 1
ATOM 723 O O . TYR A 1 92 ? 25.670 11.548 -16.038 1.00 87.31 92 TYR A O 1
ATOM 731 N N . ARG A 1 93 ? 26.078 10.017 -17.644 1.00 87.00 93 ARG A N 1
ATOM 732 C CA . ARG A 1 93 ? 25.394 10.693 -18.751 1.00 87.00 93 ARG A CA 1
ATOM 733 C C . ARG A 1 93 ? 24.418 9.742 -19.438 1.00 87.00 93 ARG A C 1
ATOM 735 O O . ARG A 1 93 ? 24.651 8.539 -19.493 1.00 87.00 93 ARG A O 1
ATOM 742 N N . THR A 1 94 ? 23.324 10.282 -19.964 1.00 83.00 94 THR A N 1
ATOM 743 C CA . THR A 1 94 ? 22.442 9.544 -20.878 1.00 83.00 94 THR A CA 1
ATOM 744 C C . THR A 1 94 ? 22.939 9.768 -22.295 1.00 83.00 94 THR A C 1
ATOM 746 O O . THR A 1 94 ? 22.890 10.903 -22.763 1.00 83.00 94 THR A O 1
ATOM 749 N N . TRP A 1 95 ? 23.417 8.714 -22.947 1.00 83.69 95 TRP A N 1
ATOM 750 C CA . TRP A 1 95 ? 23.852 8.715 -24.343 1.00 83.69 95 TRP A CA 1
ATOM 751 C C . TRP A 1 95 ? 23.002 7.740 -25.152 1.00 83.69 95 TRP A C 1
ATOM 753 O O . TRP A 1 95 ? 22.281 6.933 -24.575 1.00 83.69 95 TRP A O 1
ATOM 763 N N . ASP A 1 96 ? 23.079 7.838 -26.474 1.00 85.25 96 ASP A N 1
ATOM 764 C CA . ASP A 1 96 ? 22.489 6.863 -27.391 1.00 85.25 96 ASP A CA 1
ATOM 765 C C . ASP A 1 96 ? 23.527 5.774 -27.709 1.00 85.25 96 ASP A C 1
ATOM 767 O O . ASP A 1 96 ? 24.056 5.674 -28.812 1.00 85.25 96 ASP A O 1
ATOM 771 N N . ASP A 1 97 ? 23.945 5.048 -26.671 1.00 90.56 97 ASP A N 1
ATOM 772 C CA . ASP A 1 97 ? 25.014 4.044 -26.726 1.00 90.56 97 ASP A CA 1
ATOM 773 C C . ASP A 1 97 ? 24.539 2.651 -26.289 1.00 90.56 97 ASP A C 1
ATOM 775 O O . ASP A 1 97 ? 25.353 1.740 -26.102 1.00 90.56 97 ASP A O 1
ATOM 779 N N . HIS A 1 98 ? 23.223 2.455 -26.163 1.00 92.00 98 HIS A N 1
ATOM 780 C CA . HIS A 1 98 ? 22.629 1.221 -25.662 1.00 92.00 98 HIS A CA 1
ATOM 781 C C . HIS A 1 98 ? 22.633 0.075 -26.675 1.00 92.00 98 HIS A C 1
ATOM 783 O O . HIS A 1 98 ? 21.853 0.040 -27.624 1.00 92.00 98 HIS A O 1
ATOM 789 N N . GLY A 1 99 ? 23.482 -0.917 -26.420 1.00 92.19 99 GLY A N 1
ATOM 790 C CA . GLY A 1 99 ? 23.443 -2.205 -27.102 1.00 92.19 99 GLY A CA 1
ATOM 791 C C . GLY A 1 99 ? 22.391 -3.155 -26.520 1.00 92.19 99 GLY A C 1
ATOM 792 O O . GLY A 1 99 ? 21.672 -2.834 -25.568 1.00 92.19 99 GLY A O 1
ATOM 793 N N . ARG A 1 100 ? 22.331 -4.373 -27.063 1.00 92.25 100 ARG A N 1
ATOM 794 C CA . ARG A 1 100 ? 21.386 -5.419 -26.638 1.00 92.25 100 ARG A CA 1
ATOM 795 C C . ARG A 1 100 ? 21.991 -6.819 -26.708 1.00 92.25 100 ARG A C 1
ATOM 797 O O . ARG A 1 100 ? 22.981 -7.052 -27.395 1.00 92.25 100 ARG A O 1
ATOM 804 N N . ILE A 1 101 ? 21.364 -7.757 -26.004 1.00 93.69 101 ILE A N 1
ATOM 805 C CA . ILE A 1 101 ? 21.612 -9.195 -26.140 1.00 93.69 101 ILE A CA 1
ATOM 806 C C . ILE A 1 101 ? 20.333 -9.799 -26.714 1.00 93.69 101 ILE A C 1
ATOM 808 O O . ILE A 1 101 ? 19.281 -9.749 -26.077 1.00 93.69 101 ILE A O 1
ATOM 812 N N . ARG A 1 102 ? 20.406 -10.339 -27.926 1.00 93.81 102 ARG A N 1
ATOM 813 C CA . ARG A 1 102 ? 19.248 -10.790 -28.699 1.00 93.81 102 ARG A CA 1
ATOM 814 C C . ARG A 1 102 ? 19.196 -12.313 -28.760 1.00 93.81 102 ARG A C 1
ATOM 816 O O . ARG A 1 102 ? 20.191 -12.937 -29.116 1.00 93.81 102 ARG A O 1
ATOM 823 N N . HIS A 1 103 ? 18.034 -12.891 -28.450 1.00 95.88 103 HIS A N 1
ATOM 824 C CA . HIS A 1 103 ? 17.732 -14.299 -28.718 1.00 95.88 103 HIS A CA 1
ATOM 825 C C . HIS A 1 103 ? 17.815 -14.606 -30.215 1.00 95.88 103 HIS A C 1
ATOM 827 O O . HIS A 1 103 ? 17.289 -13.855 -31.038 1.00 95.88 103 HIS A O 1
ATOM 833 N N . GLU A 1 104 ? 18.470 -15.711 -30.564 1.00 95.44 104 GLU A N 1
ATOM 834 C CA . GLU A 1 104 ? 18.485 -16.222 -31.936 1.00 95.44 104 GLU A CA 1
ATOM 835 C C . GLU A 1 104 ? 17.722 -17.534 -32.061 1.00 95.44 104 GLU A C 1
ATOM 837 O O . GLU A 1 104 ? 16.907 -17.687 -32.966 1.00 95.44 104 GLU A O 1
ATOM 842 N N . SER A 1 105 ? 18.019 -18.502 -31.191 1.00 96.56 105 SER A N 1
ATOM 843 C CA . SER A 1 105 ? 17.368 -19.814 -31.212 1.00 96.56 105 SER A CA 1
ATOM 844 C C . SER A 1 105 ? 17.635 -20.617 -29.941 1.00 96.56 105 SER A C 1
ATOM 846 O O . SER A 1 105 ? 18.600 -20.374 -29.212 1.00 96.56 105 SER A O 1
ATOM 848 N N . PHE A 1 106 ? 16.806 -21.634 -29.702 1.00 97.81 106 PHE A N 1
ATOM 849 C CA . PHE A 1 106 ? 17.096 -22.689 -28.735 1.00 97.81 106 PHE A CA 1
ATOM 850 C C . PHE A 1 106 ? 17.715 -23.906 -29.426 1.00 97.81 106 PHE A C 1
ATOM 852 O O . PHE A 1 106 ? 17.060 -24.588 -30.211 1.00 97.81 106 PHE A O 1
ATOM 859 N N . ASP A 1 107 ? 18.945 -24.249 -29.049 1.00 97.12 107 ASP A N 1
ATOM 860 C CA . ASP A 1 107 ? 19.556 -25.542 -29.384 1.00 97.12 107 ASP A CA 1
ATOM 861 C C . ASP A 1 107 ? 18.904 -26.687 -28.596 1.00 97.12 107 ASP A C 1
ATOM 863 O O . ASP A 1 107 ? 18.897 -27.848 -29.018 1.00 97.12 107 ASP A O 1
ATOM 867 N N . ARG A 1 108 ? 18.403 -26.383 -27.393 1.00 96.88 108 ARG A N 1
ATOM 868 C CA . ARG A 1 108 ? 17.720 -27.353 -26.540 1.00 96.88 108 ARG A CA 1
ATOM 869 C C . ARG A 1 108 ? 16.728 -26.667 -25.623 1.00 96.88 108 ARG A C 1
ATOM 871 O O . ARG A 1 108 ? 17.089 -25.763 -24.882 1.00 96.88 108 ARG A O 1
ATOM 878 N N . LEU A 1 109 ? 15.518 -27.205 -25.577 1.00 96.44 109 LEU A N 1
ATOM 879 C CA . LEU A 1 109 ? 14.498 -26.824 -24.613 1.00 96.44 109 LEU A CA 1
ATOM 880 C C . LEU A 1 109 ? 13.756 -28.087 -24.178 1.00 96.44 109 LEU A C 1
ATOM 882 O O . LEU A 1 109 ? 12.938 -28.626 -24.917 1.00 96.44 109 LEU A O 1
ATOM 886 N N . GLN A 1 110 ? 14.120 -28.639 -23.019 1.00 96.25 110 GLN A N 1
ATOM 887 C CA . GLN A 1 110 ? 13.672 -29.981 -22.644 1.00 96.25 110 GLN A CA 1
ATOM 888 C C . GLN A 1 110 ? 13.523 -30.159 -21.134 1.00 96.25 110 GLN A C 1
ATOM 890 O O . GLN A 1 110 ? 14.388 -29.758 -20.359 1.00 96.25 110 GLN A O 1
ATOM 895 N N . LEU A 1 111 ? 12.481 -30.886 -20.728 1.00 95.38 111 LEU A N 1
ATOM 896 C CA . LEU A 1 111 ? 12.359 -31.499 -19.407 1.00 95.38 111 LEU A CA 1
ATOM 897 C C . LEU A 1 111 ? 12.638 -33.005 -19.517 1.00 95.38 111 LEU A C 1
ATOM 899 O O . LEU A 1 111 ? 11.938 -33.726 -20.224 1.00 95.38 111 LEU A O 1
ATOM 903 N N . SER A 1 112 ? 13.665 -33.497 -18.822 1.00 93.06 112 SER A N 1
ATOM 904 C CA . SER A 1 112 ? 14.009 -34.927 -18.805 1.00 93.06 112 SER A CA 1
ATOM 905 C C . SER A 1 112 ? 14.604 -35.329 -17.459 1.00 93.06 112 SER A C 1
ATOM 907 O O . SER A 1 112 ? 15.413 -34.599 -16.892 1.00 93.06 112 SER A O 1
ATOM 909 N N . GLY A 1 113 ? 14.190 -36.479 -16.917 1.00 89.62 113 GLY A N 1
ATOM 910 C CA . GLY A 1 113 ? 14.749 -37.002 -15.663 1.00 89.62 113 GLY A CA 1
ATOM 911 C C . GLY A 1 113 ? 14.603 -36.067 -14.454 1.00 89.62 113 GLY A C 1
ATOM 912 O O . GLY A 1 113 ? 15.443 -36.102 -13.565 1.00 89.62 113 GLY A O 1
ATOM 913 N N . GLY A 1 114 ? 13.573 -35.210 -14.426 1.00 91.00 114 GLY A N 1
ATOM 914 C CA . GLY A 1 114 ? 13.388 -34.219 -13.358 1.00 91.00 114 GLY A CA 1
ATOM 915 C C . GLY A 1 114 ? 14.332 -33.015 -13.434 1.00 91.00 114 GLY A C 1
ATOM 916 O O . GLY A 1 114 ? 14.472 -32.303 -12.444 1.00 91.00 114 GLY A O 1
ATOM 917 N N . VAL A 1 115 ? 14.961 -32.784 -14.589 1.00 94.75 115 VAL A N 1
ATOM 918 C CA . VAL A 1 115 ? 15.818 -31.626 -14.856 1.00 94.75 115 VAL A CA 1
ATOM 919 C C . VAL A 1 115 ? 15.313 -30.910 -16.107 1.00 94.75 115 VAL A C 1
ATOM 921 O O . VAL A 1 115 ? 15.143 -31.534 -17.160 1.00 94.75 115 VAL A O 1
ATOM 924 N N . VAL A 1 116 ? 15.083 -29.603 -16.003 1.00 97.12 116 VAL A N 1
ATOM 925 C CA . VAL A 1 116 ? 14.879 -28.728 -17.164 1.00 97.12 116 VAL A CA 1
ATOM 926 C C . VAL A 1 116 ? 16.244 -28.309 -17.692 1.00 97.12 116 VAL A C 1
ATOM 928 O O . VAL A 1 116 ? 17.100 -27.895 -16.914 1.00 97.12 116 VAL A O 1
ATOM 931 N N . ARG A 1 117 ? 16.450 -28.408 -19.005 1.00 97.69 117 ARG A N 1
ATOM 932 C CA . ARG A 1 117 ? 17.645 -27.924 -19.699 1.00 97.69 117 ARG A CA 1
ATOM 933 C C . ARG A 1 117 ? 17.242 -26.976 -20.817 1.00 97.69 117 ARG A C 1
ATOM 935 O O . ARG A 1 117 ? 16.461 -27.358 -21.688 1.00 97.69 117 ARG A O 1
ATOM 942 N N . ILE A 1 118 ? 17.819 -25.783 -20.785 1.00 97.44 118 ILE A N 1
ATOM 943 C CA . ILE A 1 118 ? 17.685 -24.743 -21.804 1.00 97.44 118 ILE A CA 1
ATOM 944 C C . ILE A 1 118 ? 19.090 -24.481 -22.341 1.00 97.44 118 ILE A C 1
ATOM 946 O O . ILE A 1 118 ? 19.994 -24.215 -21.553 1.00 97.44 118 ILE A O 1
ATOM 950 N N . VAL A 1 119 ? 19.287 -24.607 -23.649 1.00 97.50 119 VAL A N 1
ATOM 951 C CA . VAL A 1 119 ? 20.508 -24.204 -24.351 1.00 97.50 119 VAL A CA 1
ATOM 952 C C . VAL A 1 119 ? 20.094 -23.260 -25.466 1.00 97.50 119 VAL A C 1
ATOM 954 O O . VAL A 1 119 ? 19.260 -23.616 -26.296 1.00 97.50 119 VAL A O 1
ATOM 957 N N . GLU A 1 120 ? 20.648 -22.062 -25.451 1.00 97.31 120 GLU A N 1
ATOM 958 C CA . GLU A 1 120 ? 20.203 -20.917 -26.236 1.00 97.31 120 GLU A CA 1
ATOM 959 C C . GLU A 1 120 ? 21.390 -20.258 -26.940 1.00 97.31 120 GLU A C 1
ATOM 961 O O . GLU A 1 120 ? 22.473 -20.149 -26.360 1.00 97.31 120 GLU A O 1
ATOM 966 N N . ARG A 1 121 ? 21.169 -19.807 -28.176 1.00 97.12 121 ARG A N 1
ATOM 967 C CA . ARG A 1 121 ? 22.094 -18.974 -28.948 1.00 97.12 121 ARG A CA 1
ATOM 968 C C . ARG A 1 121 ? 21.658 -17.520 -28.899 1.00 97.12 121 ARG A C 1
ATOM 970 O O . ARG A 1 121 ? 20.474 -17.213 -29.054 1.00 97.12 121 ARG A O 1
ATOM 977 N N . LEU A 1 122 ? 22.628 -16.648 -28.672 1.00 96.00 122 LEU A N 1
ATOM 978 C CA . LEU A 1 122 ? 22.431 -15.234 -28.399 1.00 96.00 122 LEU A CA 1
ATOM 979 C C . LEU A 1 122 ? 23.439 -14.395 -29.181 1.00 96.00 122 LEU A C 1
ATOM 981 O O . LEU A 1 122 ? 24.617 -14.735 -29.241 1.00 96.00 122 LEU A O 1
ATOM 985 N N . CYS A 1 123 ? 22.995 -13.250 -29.686 1.00 93.31 123 CYS A N 1
ATOM 986 C CA . CYS A 1 123 ? 23.844 -12.260 -30.340 1.00 93.31 123 CYS A CA 1
ATOM 987 C C . CYS A 1 123 ? 23.964 -11.010 -29.462 1.00 93.31 123 CYS A C 1
ATOM 989 O O . CYS A 1 123 ? 22.960 -10.420 -29.062 1.00 93.31 123 CYS A O 1
ATOM 991 N N . TRP A 1 124 ? 25.191 -10.610 -29.147 1.00 91.94 124 TRP A N 1
ATOM 992 C CA . TRP A 1 124 ? 25.509 -9.356 -28.471 1.00 91.94 124 TRP A CA 1
ATOM 993 C C . TRP A 1 124 ? 25.759 -8.285 -29.521 1.00 91.94 124 TRP A C 1
ATOM 995 O O . TRP A 1 124 ? 26.627 -8.447 -30.376 1.00 91.94 124 TRP A O 1
ATOM 1005 N N . GLU A 1 125 ? 25.012 -7.192 -29.438 1.00 89.62 125 GLU A N 1
ATOM 1006 C CA . GLU A 1 125 ? 24.991 -6.127 -30.437 1.00 89.62 125 GLU A CA 1
ATOM 1007 C C . GLU A 1 125 ? 25.280 -4.784 -29.755 1.00 89.62 125 GLU A C 1
ATOM 1009 O O . GLU A 1 125 ? 24.787 -4.517 -28.654 1.00 89.62 125 GLU A O 1
ATOM 1014 N N . GLY A 1 126 ? 26.096 -3.946 -30.398 1.00 87.69 126 GLY A N 1
ATOM 1015 C CA . GLY A 1 126 ? 26.264 -2.545 -30.011 1.00 87.69 126 GLY A CA 1
ATOM 1016 C C . GLY A 1 126 ? 25.034 -1.703 -30.367 1.00 87.69 126 GLY A C 1
ATOM 1017 O O . GLY A 1 126 ? 24.122 -2.179 -31.041 1.00 87.69 126 GLY A O 1
ATOM 1018 N N . ALA A 1 127 ? 25.011 -0.450 -29.920 1.00 86.50 127 ALA A N 1
ATOM 1019 C CA . ALA A 1 127 ? 23.985 0.513 -30.320 1.00 86.50 127 ALA A CA 1
ATOM 1020 C C . ALA A 1 127 ? 24.164 0.895 -31.787 1.00 86.50 127 ALA A C 1
ATOM 1022 O O . ALA A 1 127 ? 25.230 1.414 -32.118 1.00 86.50 127 ALA A O 1
ATOM 1023 N N . ASP A 1 128 ? 23.168 0.588 -32.629 1.00 68.88 128 ASP A N 1
ATOM 1024 C CA . ASP A 1 128 ? 23.022 0.979 -34.044 1.00 68.88 128 ASP A CA 1
ATOM 1025 C C . ASP A 1 128 ? 24.344 1.214 -34.802 1.00 68.88 128 ASP A C 1
ATOM 1027 O O . ASP A 1 128 ? 24.522 2.189 -35.531 1.00 68.88 128 ASP A O 1
ATOM 1031 N N . SER A 1 129 ? 25.295 0.292 -34.634 1.00 62.12 129 SER A N 1
ATOM 1032 C CA . SER A 1 129 ? 26.635 0.393 -35.202 1.00 62.12 129 SER A CA 1
ATOM 1033 C C . SER A 1 129 ? 26.858 -0.785 -36.144 1.00 62.12 129 SER A C 1
ATOM 1035 O O . SER A 1 129 ? 27.291 -1.849 -35.699 1.00 62.12 129 SER A O 1
ATOM 1037 N N . PRO A 1 130 ? 26.567 -0.630 -37.450 1.00 59.53 130 PRO A N 1
ATOM 1038 C CA . PRO A 1 130 ? 26.843 -1.675 -38.436 1.00 59.53 130 PRO A CA 1
ATOM 1039 C C . PRO A 1 130 ? 28.339 -2.037 -38.512 1.00 59.53 130 PRO A C 1
ATOM 1041 O O . PRO A 1 130 ? 28.679 -3.132 -38.951 1.00 59.53 130 PRO A O 1
ATOM 1044 N N . ASP A 1 131 ? 29.217 -1.149 -38.032 1.00 63.50 131 ASP A N 1
ATOM 1045 C CA . ASP A 1 131 ? 30.674 -1.321 -38.008 1.00 63.50 131 ASP A CA 1
ATOM 1046 C C . ASP A 1 131 ? 31.202 -1.973 -36.712 1.00 63.50 131 ASP A C 1
ATOM 1048 O O . ASP A 1 131 ? 32.398 -2.289 -36.605 1.00 63.50 131 ASP A O 1
ATOM 1052 N N . PHE A 1 132 ? 30.346 -2.176 -35.700 1.00 75.31 132 PHE A N 1
ATOM 1053 C CA . PHE A 1 132 ? 30.732 -2.863 -34.471 1.00 75.31 132 PHE A CA 1
ATOM 1054 C C . PHE A 1 132 ? 30.425 -4.366 -34.577 1.00 75.31 132 PHE A C 1
ATOM 1056 O O . PHE A 1 132 ? 29.265 -4.757 -34.712 1.00 75.31 132 PHE A O 1
ATOM 1063 N N . PRO A 1 133 ? 31.446 -5.238 -34.509 1.00 73.19 133 PRO A N 1
ATOM 1064 C CA . PRO A 1 133 ? 31.253 -6.663 -34.720 1.00 73.19 133 PRO A CA 1
ATOM 1065 C C . PRO A 1 133 ? 30.468 -7.275 -33.551 1.00 73.19 133 PRO A C 1
ATOM 1067 O O . PRO A 1 133 ? 30.839 -7.044 -32.395 1.00 73.19 133 PRO A O 1
ATOM 1070 N N . PRO A 1 134 ? 29.422 -8.074 -33.822 1.00 83.56 134 PRO A N 1
ATOM 1071 C CA . PRO A 1 134 ? 28.678 -8.737 -32.765 1.00 83.56 134 PRO A CA 1
ATOM 1072 C C . PRO A 1 134 ? 29.544 -9.779 -32.047 1.00 83.56 134 PRO A C 1
ATOM 1074 O O . PRO A 1 134 ? 30.604 -10.185 -32.526 1.00 83.56 134 PRO A O 1
ATOM 1077 N N . ALA A 1 135 ? 29.082 -10.253 -30.895 1.00 87.88 135 ALA A N 1
ATOM 1078 C CA . ALA A 1 135 ? 29.628 -11.436 -30.239 1.00 87.88 135 ALA A CA 1
ATOM 1079 C C . ALA A 1 135 ? 28.532 -12.490 -30.106 1.00 87.88 135 ALA A C 1
ATOM 1081 O O . ALA A 1 135 ? 27.362 -12.174 -29.915 1.00 87.88 135 ALA A O 1
ATOM 1082 N N . GLN A 1 136 ? 28.921 -13.751 -30.228 1.00 91.06 136 GLN A N 1
ATOM 1083 C CA . GLN A 1 136 ? 28.008 -14.885 -30.191 1.00 91.06 136 GLN A CA 1
ATOM 1084 C C . GLN A 1 136 ? 28.088 -15.550 -28.822 1.00 91.06 136 GLN A C 1
ATOM 1086 O O . GLN A 1 136 ? 29.176 -15.898 -28.374 1.00 91.06 136 GLN A O 1
ATOM 1091 N N . GLU A 1 137 ? 26.961 -15.734 -28.147 1.00 92.25 137 GLU A N 1
ATOM 1092 C CA . GLU A 1 137 ? 26.873 -16.429 -26.866 1.00 92.25 137 GLU A CA 1
ATOM 1093 C C . GLU A 1 137 ? 26.090 -17.737 -27.013 1.00 92.25 137 GLU A C 1
ATOM 1095 O O . GLU A 1 137 ? 24.992 -17.767 -27.565 1.00 92.25 137 GLU A O 1
ATOM 1100 N N . VAL A 1 138 ? 26.636 -18.819 -26.453 1.00 93.88 138 VAL A N 1
ATOM 1101 C CA . VAL A 1 138 ? 25.871 -20.030 -26.140 1.00 93.88 138 VAL A CA 1
ATOM 1102 C C . VAL A 1 138 ? 25.606 -20.049 -24.642 1.00 93.88 138 VAL A C 1
ATOM 1104 O O . VAL A 1 138 ? 26.529 -20.166 -23.831 1.00 93.88 138 VAL A O 1
ATOM 1107 N N . ARG A 1 139 ? 24.333 -19.954 -24.263 1.00 94.88 139 ARG A N 1
ATOM 1108 C CA . ARG A 1 139 ? 23.882 -19.951 -22.872 1.00 94.88 139 ARG A CA 1
ATOM 1109 C C . ARG A 1 139 ? 23.227 -21.270 -22.516 1.00 94.88 139 ARG A C 1
ATOM 1111 O O . ARG A 1 139 ? 22.420 -21.797 -23.266 1.00 94.88 139 ARG A O 1
ATOM 1118 N N . SER A 1 140 ? 23.563 -21.804 -21.349 1.00 94.62 140 SER A N 1
ATOM 1119 C CA . SER A 1 140 ? 22.991 -23.031 -20.803 1.00 94.62 140 SER A CA 1
ATOM 1120 C C . SER A 1 140 ? 22.405 -22.786 -19.418 1.00 94.62 140 SER A C 1
ATOM 1122 O O . SER A 1 140 ? 23.112 -22.351 -18.509 1.00 94.62 140 SER A O 1
ATOM 1124 N N . LEU A 1 141 ? 21.130 -23.128 -19.243 1.00 96.00 141 LEU A N 1
ATOM 1125 C CA . LEU A 1 141 ? 20.428 -23.140 -17.964 1.00 96.00 141 LEU A CA 1
ATOM 1126 C C . LEU A 1 141 ? 20.028 -24.581 -17.643 1.00 96.00 141 LEU A C 1
ATOM 1128 O O . LEU A 1 141 ? 19.402 -25.255 -18.463 1.00 96.00 141 LEU A O 1
ATOM 1132 N N . SER A 1 142 ? 20.374 -25.073 -16.456 1.00 94.75 142 SER A N 1
ATOM 1133 C CA . SER A 1 142 ? 19.852 -26.344 -15.943 1.00 94.75 142 SER A CA 1
ATOM 1134 C C . SER A 1 142 ? 19.153 -26.129 -14.614 1.00 94.75 142 SER A C 1
ATOM 1136 O O . SER A 1 142 ? 19.712 -25.514 -13.711 1.00 94.75 142 SER A O 1
ATOM 1138 N N . VAL A 1 143 ? 17.928 -26.640 -14.501 1.00 95.81 143 VAL A N 1
ATOM 1139 C CA . VAL A 1 143 ? 17.077 -26.433 -13.330 1.00 95.81 143 VAL A CA 1
ATOM 1140 C C . VAL A 1 143 ? 16.582 -27.754 -12.785 1.00 95.81 143 VAL A C 1
ATOM 1142 O O . VAL A 1 143 ? 16.031 -28.574 -13.518 1.00 95.81 143 VAL A O 1
ATOM 1145 N N . HIS A 1 144 ? 16.748 -27.941 -11.482 1.00 93.81 144 HIS A N 1
ATOM 1146 C CA . HIS A 1 144 ? 16.217 -29.087 -10.757 1.00 93.81 144 HIS A CA 1
ATOM 1147 C C . HIS A 1 144 ? 15.781 -28.683 -9.350 1.00 93.81 144 HIS A C 1
ATOM 1149 O O . HIS A 1 144 ? 16.188 -27.646 -8.829 1.00 93.81 144 HIS A O 1
ATOM 1155 N N . VAL A 1 145 ? 14.932 -29.504 -8.739 1.00 92.00 145 VAL A N 1
ATOM 1156 C CA . VAL A 1 145 ? 14.516 -29.344 -7.342 1.00 92.00 145 VAL A CA 1
ATOM 1157 C C . VAL A 1 145 ? 15.392 -30.238 -6.472 1.00 92.00 145 VAL A C 1
ATOM 1159 O O . VAL A 1 145 ? 15.546 -31.420 -6.777 1.00 92.00 145 VAL A O 1
ATOM 1162 N N . ASP A 1 146 ? 15.942 -29.675 -5.401 1.00 86.19 146 ASP A N 1
ATOM 1163 C CA . ASP A 1 146 ? 16.782 -30.366 -4.424 1.00 86.19 146 ASP A CA 1
ATOM 1164 C C . ASP A 1 146 ? 16.322 -30.001 -3.004 1.00 86.19 146 ASP A C 1
ATOM 1166 O O . ASP A 1 146 ? 16.492 -28.871 -2.543 1.00 86.19 146 ASP A O 1
ATOM 1170 N N . GLY A 1 147 ? 15.680 -30.954 -2.323 1.00 86.69 147 GLY A N 1
ATOM 1171 C CA . GLY A 1 147 ? 15.115 -30.750 -0.989 1.00 86.69 147 GLY A CA 1
ATOM 1172 C C . GLY A 1 147 ? 14.031 -29.664 -0.948 1.00 86.69 147 GLY A C 1
ATOM 1173 O O . GLY A 1 147 ? 12.978 -29.796 -1.573 1.00 86.69 147 GLY A O 1
ATOM 1174 N N . ASP A 1 148 ? 14.284 -28.614 -0.167 1.00 81.81 148 ASP A N 1
ATOM 1175 C CA . ASP A 1 148 ? 13.438 -27.423 0.009 1.00 81.81 148 ASP A CA 1
ATOM 1176 C C . ASP A 1 148 ? 13.835 -26.255 -0.916 1.00 81.81 148 ASP A C 1
ATOM 1178 O O . ASP A 1 148 ? 13.331 -25.131 -0.787 1.00 81.81 148 ASP A O 1
ATOM 1182 N N . ALA A 1 149 ? 14.725 -26.531 -1.869 1.00 84.81 149 ALA A N 1
ATOM 1183 C CA . ALA A 1 149 ? 15.265 -25.582 -2.818 1.00 84.81 149 ALA A CA 1
ATOM 1184 C C . ALA A 1 149 ? 14.995 -26.009 -4.260 1.00 84.81 149 ALA A C 1
ATOM 1186 O O . ALA A 1 149 ? 14.797 -27.184 -4.569 1.00 84.81 149 ALA A O 1
ATOM 1187 N N . TRP A 1 150 ? 15.098 -25.055 -5.175 1.00 92.06 150 TRP A N 1
ATOM 1188 C CA . TRP A 1 150 ? 15.462 -25.370 -6.551 1.00 92.06 150 TRP A CA 1
ATOM 1189 C C . TRP A 1 150 ? 16.796 -24.722 -6.893 1.00 92.06 150 TRP A C 1
ATOM 1191 O O . TRP A 1 150 ? 17.200 -23.714 -6.304 1.00 92.06 150 TRP A O 1
ATOM 1201 N N . VAL A 1 151 ? 17.508 -25.362 -7.809 1.00 89.31 151 VAL A N 1
ATOM 1202 C CA . VAL A 1 151 ? 18.865 -25.006 -8.206 1.00 89.31 151 VAL A CA 1
ATOM 1203 C C . VAL A 1 151 ? 18.846 -24.603 -9.667 1.00 89.31 151 VAL A C 1
ATOM 1205 O O . VAL A 1 151 ? 18.254 -25.304 -10.486 1.00 89.31 151 VAL A O 1
ATOM 1208 N N . LEU A 1 152 ? 19.503 -23.490 -9.975 1.00 91.94 152 LEU A N 1
ATOM 1209 C CA . LEU A 1 152 ? 19.812 -23.035 -11.322 1.00 91.94 152 LEU A CA 1
ATOM 1210 C C . LEU A 1 152 ? 21.322 -23.109 -11.531 1.00 91.94 152 LEU A C 1
ATOM 1212 O O . LEU A 1 152 ? 22.078 -22.353 -10.919 1.00 91.94 152 LEU A O 1
ATOM 1216 N N . ASP A 1 153 ? 21.752 -23.992 -12.420 1.00 89.50 153 ASP A N 1
ATOM 1217 C CA . ASP A 1 153 ? 23.085 -23.937 -13.007 1.00 89.50 153 ASP A CA 1
ATOM 1218 C C . ASP A 1 153 ? 23.020 -23.043 -14.251 1.00 89.50 153 ASP A C 1
ATOM 1220 O O . ASP A 1 153 ? 22.290 -23.344 -15.197 1.00 89.50 153 ASP A O 1
ATOM 1224 N N . PHE A 1 154 ? 23.776 -21.948 -14.240 1.00 90.56 154 PHE A N 1
ATOM 1225 C CA . PHE A 1 154 ? 23.908 -21.000 -15.343 1.00 90.56 154 PHE A CA 1
ATOM 1226 C C . PHE A 1 154 ? 25.314 -21.109 -15.934 1.00 90.56 154 PHE A C 1
ATOM 1228 O O . PHE A 1 154 ? 26.309 -21.023 -15.209 1.00 90.56 154 PHE A O 1
ATOM 1235 N N . ALA A 1 155 ? 25.413 -21.237 -17.251 1.00 86.81 155 ALA A N 1
ATOM 1236 C CA . ALA A 1 155 ? 26.670 -21.098 -17.970 1.00 86.81 155 ALA A CA 1
ATOM 1237 C C . ALA A 1 155 ? 26.484 -20.269 -19.241 1.00 86.81 155 ALA A C 1
ATOM 1239 O O . ALA A 1 155 ? 25.455 -20.380 -19.900 1.00 86.81 155 ALA A O 1
ATOM 1240 N N . GLY A 1 156 ? 27.488 -19.470 -19.588 1.00 84.62 156 GLY A N 1
ATOM 1241 C CA . GLY A 1 156 ? 27.542 -18.719 -20.840 1.00 84.62 156 GLY A CA 1
ATOM 1242 C C . GLY A 1 156 ? 28.926 -18.845 -21.460 1.00 84.62 156 GLY A C 1
ATOM 1243 O O . GLY A 1 156 ? 29.928 -18.712 -20.757 1.00 84.62 156 GLY A O 1
ATOM 1244 N N . GLU A 1 157 ? 28.982 -19.127 -22.754 1.00 87.44 157 GLU A N 1
ATOM 1245 C CA . GLU A 1 157 ? 30.204 -19.129 -23.552 1.00 87.44 157 GLU A CA 1
ATOM 1246 C C . GLU A 1 157 ? 30.099 -18.025 -24.596 1.00 87.44 157 GLU A C 1
ATOM 1248 O O . GLU A 1 157 ? 29.279 -18.117 -25.504 1.00 87.44 157 GLU A O 1
ATOM 1253 N N . LEU A 1 158 ? 30.908 -16.978 -24.442 1.00 84.88 158 LEU A N 1
ATOM 1254 C CA . LEU A 1 158 ? 30.926 -15.822 -25.329 1.00 84.88 158 LEU A CA 1
ATOM 1255 C C . LEU A 1 158 ? 32.098 -15.926 -26.306 1.00 84.88 158 LEU A C 1
ATOM 1257 O O . LEU A 1 158 ? 33.261 -15.939 -25.903 1.00 84.88 158 LEU A O 1
ATOM 1261 N N . THR A 1 159 ? 31.783 -15.933 -27.591 1.00 85.44 159 THR A N 1
ATOM 1262 C CA . THR A 1 159 ? 32.725 -15.962 -28.704 1.00 85.44 159 THR A CA 1
ATOM 1263 C C . THR A 1 159 ? 32.755 -14.599 -29.372 1.00 85.44 159 THR A C 1
ATOM 1265 O O . THR A 1 159 ? 31.753 -14.123 -29.906 1.00 85.44 159 THR A O 1
ATOM 1268 N N . ASN A 1 160 ? 33.925 -13.968 -29.365 1.00 83.00 160 ASN A N 1
ATOM 1269 C CA . ASN A 1 160 ? 34.161 -12.791 -30.182 1.00 83.00 160 ASN A CA 1
ATOM 1270 C C . ASN A 1 160 ? 34.333 -13.228 -31.644 1.00 83.00 160 ASN A C 1
ATOM 1272 O O . ASN A 1 160 ? 35.279 -13.954 -31.948 1.00 83.00 160 ASN A O 1
ATOM 1276 N N . VAL A 1 161 ? 33.426 -12.805 -32.528 1.00 81.06 161 VAL A N 1
ATOM 1277 C CA . VAL A 1 161 ? 33.493 -13.132 -33.965 1.00 81.06 161 VAL A CA 1
ATOM 1278 C C . VAL A 1 161 ? 34.193 -12.048 -34.793 1.00 81.06 161 VAL A C 1
ATOM 1280 O O . VAL A 1 161 ? 34.282 -12.164 -36.012 1.00 81.06 161 VAL A O 1
ATOM 1283 N N . ALA A 1 162 ? 34.712 -11.008 -34.139 1.00 74.25 162 ALA A N 1
ATOM 1284 C CA . ALA A 1 162 ? 35.516 -9.969 -34.762 1.00 74.25 162 ALA A CA 1
ATOM 1285 C C . ALA A 1 162 ? 36.951 -10.424 -35.061 1.00 74.25 162 ALA A C 1
ATOM 1287 O O . ALA A 1 162 ? 37.522 -11.270 -34.372 1.00 74.25 162 ALA A O 1
ATOM 1288 N N . ASP A 1 163 ? 37.589 -9.735 -36.003 1.00 75.12 163 ASP A N 1
ATOM 1289 C CA . ASP A 1 163 ? 39.032 -9.802 -36.262 1.00 75.12 163 ASP A CA 1
ATOM 1290 C C . ASP A 1 163 ? 39.880 -9.025 -35.230 1.00 75.12 163 ASP A C 1
ATOM 1292 O O . ASP A 1 163 ? 41.110 -9.111 -35.229 1.00 75.12 163 ASP A O 1
ATOM 1296 N N . ARG A 1 164 ? 39.228 -8.296 -34.315 1.00 74.81 164 ARG A N 1
ATOM 1297 C CA . ARG A 1 164 ? 39.849 -7.491 -33.254 1.00 74.81 164 ARG A CA 1
ATOM 1298 C C . ARG A 1 164 ? 39.321 -7.852 -31.860 1.00 74.81 164 ARG A C 1
ATOM 1300 O O . ARG A 1 164 ? 38.166 -8.248 -31.724 1.00 74.81 164 ARG A O 1
ATOM 1307 N N . PRO A 1 165 ? 40.113 -7.687 -30.784 1.00 76.25 165 PRO A N 1
ATOM 1308 C CA . PRO A 1 165 ? 39.632 -7.936 -29.427 1.00 76.25 165 PRO A CA 1
ATOM 1309 C C . PRO A 1 165 ? 38.492 -6.991 -29.035 1.00 76.25 165 PRO A C 1
ATOM 1311 O O . PRO A 1 165 ? 38.617 -5.777 -29.194 1.00 76.25 165 PRO A O 1
ATOM 1314 N N . VAL A 1 166 ? 37.433 -7.537 -28.435 1.00 79.69 166 VAL A N 1
ATOM 1315 C CA . VAL A 1 166 ? 36.381 -6.742 -27.789 1.00 79.69 166 VAL A CA 1
ATOM 1316 C C . VAL A 1 166 ? 36.647 -6.656 -26.287 1.00 79.69 166 VAL A C 1
ATOM 1318 O O . VAL A 1 166 ? 37.032 -7.639 -25.645 1.00 79.69 166 VAL A O 1
ATOM 1321 N N . VAL A 1 167 ? 36.480 -5.453 -25.737 1.00 82.38 167 VAL A N 1
ATOM 1322 C CA . VAL A 1 167 ? 36.695 -5.161 -24.318 1.00 82.38 167 VAL A CA 1
ATOM 1323 C C . VAL A 1 167 ? 35.375 -5.248 -23.565 1.00 82.38 167 VAL A C 1
ATOM 1325 O O . VAL A 1 167 ? 34.433 -4.530 -23.882 1.00 82.38 167 VAL A O 1
ATOM 1328 N N . LEU A 1 168 ? 35.333 -6.081 -22.529 1.00 85.88 168 LEU A N 1
ATOM 1329 C CA . LEU A 1 168 ? 34.261 -6.093 -21.541 1.00 85.88 168 LEU A CA 1
ATOM 1330 C C . LEU A 1 168 ? 34.710 -5.336 -20.293 1.00 85.88 168 LEU A C 1
ATOM 1332 O O . LEU A 1 168 ? 35.823 -5.540 -19.795 1.00 85.88 168 LEU A O 1
ATOM 1336 N N . GLY A 1 169 ? 33.844 -4.471 -19.769 1.00 83.94 169 GLY A N 1
ATOM 1337 C CA . GLY A 1 169 ? 34.200 -3.628 -18.633 1.00 83.94 169 GLY A CA 1
ATOM 1338 C C . GLY A 1 169 ? 33.035 -3.180 -17.759 1.00 83.94 169 GLY A C 1
ATOM 1339 O O . GLY A 1 169 ? 31.864 -3.450 -18.018 1.00 83.94 169 GLY A O 1
ATOM 1340 N N . SER A 1 170 ? 33.397 -2.427 -16.725 1.00 85.19 170 SER A N 1
ATOM 1341 C CA . SER A 1 170 ? 32.503 -1.786 -15.752 1.00 85.19 170 SER A CA 1
ATOM 1342 C C . SER A 1 170 ? 32.878 -0.305 -15.606 1.00 85.19 170 SER A C 1
ATOM 1344 O O . SER A 1 170 ? 33.938 0.105 -16.082 1.00 85.19 170 SER A O 1
ATOM 1346 N N . PRO A 1 171 ? 32.090 0.546 -14.933 1.00 85.50 171 PRO A N 1
ATOM 1347 C CA . PRO A 1 171 ? 32.560 1.892 -14.611 1.00 85.50 171 PRO A CA 1
ATOM 1348 C C . PRO A 1 171 ? 33.896 1.912 -13.853 1.00 85.50 171 PRO A C 1
ATOM 1350 O O . PRO A 1 171 ? 34.675 2.849 -14.017 1.00 85.50 171 PRO A O 1
ATOM 1353 N N . THR A 1 172 ? 34.216 0.874 -13.070 1.00 84.56 172 THR A N 1
ATOM 1354 C CA . THR A 1 172 ? 35.530 0.765 -12.413 1.00 84.56 172 THR A CA 1
ATOM 1355 C C . THR A 1 172 ? 36.683 0.628 -13.394 1.00 84.56 172 THR A C 1
ATOM 1357 O O . THR A 1 172 ? 37.716 1.257 -13.177 1.00 84.56 172 THR A O 1
ATOM 1360 N N . THR A 1 173 ? 36.507 -0.069 -14.517 1.00 84.00 173 THR A N 1
ATOM 1361 C CA . THR A 1 173 ? 37.545 -0.119 -15.564 1.00 84.00 173 THR A CA 1
ATOM 1362 C C . THR A 1 173 ? 37.704 1.224 -16.291 1.00 84.00 173 THR A C 1
ATOM 1364 O O . THR A 1 173 ? 38.688 1.424 -16.991 1.00 84.00 173 THR A O 1
ATOM 1367 N N . LYS A 1 174 ? 36.760 2.156 -16.096 1.00 84.81 174 LYS A N 1
ATOM 1368 C CA . LYS A 1 174 ? 36.795 3.564 -16.533 1.00 84.81 174 LYS A CA 1
ATOM 1369 C C . LYS A 1 174 ? 37.103 4.532 -15.366 1.00 84.81 174 LYS A C 1
ATOM 1371 O O . LYS A 1 174 ? 36.785 5.716 -15.430 1.00 84.81 174 LYS A O 1
ATOM 1376 N N . GLY A 1 175 ? 37.684 4.040 -14.269 1.00 83.25 175 GLY A N 1
ATOM 1377 C CA . GLY A 1 175 ? 38.163 4.872 -13.159 1.00 83.25 175 GLY A CA 1
ATOM 1378 C C . GLY A 1 175 ? 37.133 5.236 -12.083 1.00 83.25 175 GLY A C 1
ATOM 1379 O O . GLY A 1 175 ? 37.478 5.989 -11.178 1.00 83.25 175 GLY A O 1
ATOM 1380 N N . ARG A 1 176 ? 35.897 4.707 -12.113 1.00 82.38 176 ARG A N 1
ATOM 1381 C CA . ARG A 1 176 ? 34.913 4.908 -11.028 1.00 82.38 176 ARG A CA 1
ATOM 1382 C C . ARG A 1 176 ? 35.194 3.969 -9.843 1.00 82.38 176 ARG A C 1
ATOM 1384 O O . ARG A 1 176 ? 35.026 2.752 -9.990 1.00 82.38 176 ARG A O 1
ATOM 1391 N N . PRO A 1 177 ? 35.545 4.471 -8.648 1.00 77.69 177 PRO A N 1
ATOM 1392 C CA . PRO A 1 177 ? 35.730 3.611 -7.482 1.00 77.69 177 PRO A CA 1
ATOM 1393 C C . PRO A 1 177 ? 34.432 2.874 -7.112 1.00 77.69 177 PRO A C 1
ATOM 1395 O O . PRO A 1 177 ? 33.341 3.416 -7.270 1.00 77.69 177 PRO A O 1
ATOM 1398 N N . GLN A 1 178 ? 34.555 1.640 -6.610 1.00 74.44 178 GLN A N 1
ATOM 1399 C CA . GLN A 1 178 ? 33.445 0.844 -6.046 1.00 74.44 178 GLN A CA 1
ATOM 1400 C C . GLN A 1 178 ? 32.276 0.542 -7.010 1.00 74.44 178 GLN A C 1
ATOM 1402 O O . GLN A 1 178 ? 31.172 0.214 -6.584 1.00 74.44 178 GLN A O 1
ATOM 1407 N N . ALA A 1 179 ? 32.518 0.599 -8.319 1.00 78.44 179 ALA A N 1
ATOM 1408 C CA . ALA A 1 179 ? 31.508 0.420 -9.359 1.00 78.44 179 ALA A CA 1
ATOM 1409 C C . ALA A 1 179 ? 31.830 -0.744 -10.309 1.00 78.44 179 ALA A C 1
ATOM 1411 O O . ALA A 1 179 ? 31.568 -0.674 -11.507 1.00 78.44 179 ALA A O 1
ATOM 1412 N N . GLY A 1 180 ? 32.416 -1.813 -9.769 1.00 75.81 180 GLY A N 1
ATOM 1413 C CA . GLY A 1 180 ? 32.805 -3.015 -10.507 1.00 75.81 180 GLY A CA 1
ATOM 1414 C C . GLY A 1 180 ? 31.644 -3.983 -10.733 1.00 75.81 180 GLY A C 1
ATOM 1415 O O . GLY A 1 180 ? 31.820 -5.181 -10.533 1.00 75.81 180 GLY A O 1
ATOM 1416 N N . TYR A 1 181 ? 30.452 -3.473 -11.051 1.00 77.00 181 TYR A N 1
ATOM 1417 C CA . TYR A 1 181 ? 29.269 -4.304 -11.271 1.00 77.00 181 TYR A CA 1
ATOM 1418 C C . TYR A 1 181 ? 29.293 -4.951 -12.666 1.00 77.00 181 TYR A C 1
ATOM 1420 O O . TYR A 1 181 ? 29.732 -4.341 -13.642 1.00 77.00 181 TYR A O 1
ATOM 1428 N N . GLY A 1 182 ? 28.841 -6.204 -12.739 1.00 75.88 182 GLY A N 1
ATOM 1429 C CA . GLY A 1 182 ? 28.838 -7.045 -13.936 1.00 75.88 182 GLY A CA 1
ATOM 1430 C C . GLY A 1 182 ? 28.740 -8.534 -13.576 1.00 75.88 182 GLY A C 1
ATOM 1431 O O . GLY A 1 182 ? 28.844 -8.897 -12.403 1.00 75.88 182 GLY A O 1
ATOM 1432 N N . GLY A 1 183 ? 28.541 -9.395 -14.572 1.00 81.31 183 GLY A N 1
ATOM 1433 C CA . GLY A 1 183 ? 28.357 -10.839 -14.407 1.00 81.31 183 GLY A CA 1
ATOM 1434 C C . GLY A 1 183 ? 26.889 -11.245 -14.249 1.00 81.31 183 GLY A C 1
ATOM 1435 O O . GLY A 1 183 ? 25.985 -10.541 -14.701 1.00 81.31 183 GLY A O 1
ATOM 1436 N N . LEU A 1 184 ? 26.644 -12.408 -13.637 1.00 84.25 184 LEU A N 1
ATOM 1437 C CA . LEU A 1 184 ? 25.288 -12.858 -13.323 1.00 84.25 184 LEU A CA 1
ATOM 1438 C C . LEU A 1 184 ? 24.712 -11.986 -12.195 1.00 84.25 184 LEU A C 1
ATOM 1440 O O . LEU A 1 184 ? 25.026 -12.171 -11.019 1.00 84.25 184 LEU A O 1
ATOM 1444 N N . PHE A 1 185 ? 23.896 -11.009 -12.572 1.00 86.56 185 PHE A N 1
ATOM 1445 C CA . PHE A 1 185 ? 23.335 -10.000 -11.689 1.00 86.56 185 PHE A CA 1
ATOM 1446 C C . PHE A 1 185 ? 21.927 -10.379 -11.247 1.00 86.56 185 PHE A C 1
ATOM 1448 O O . PHE A 1 185 ? 21.104 -10.796 -12.059 1.00 86.56 185 PHE A O 1
ATOM 1455 N N . TRP A 1 186 ? 21.636 -10.176 -9.962 1.00 87.00 186 TRP A N 1
ATOM 1456 C CA . TRP A 1 186 ? 20.318 -10.392 -9.378 1.00 87.00 186 TRP A CA 1
ATOM 1457 C C . TRP A 1 186 ? 19.809 -9.124 -8.693 1.00 87.00 186 TRP A C 1
ATOM 1459 O O . TRP A 1 186 ? 20.398 -8.644 -7.723 1.00 87.00 186 TRP A O 1
ATOM 1469 N N . ARG A 1 187 ? 18.663 -8.618 -9.153 1.00 85.50 187 ARG A N 1
ATOM 1470 C CA . ARG A 1 187 ? 17.864 -7.619 -8.444 1.00 85.50 187 ARG A CA 1
ATOM 1471 C C . ARG A 1 187 ? 16.815 -8.328 -7.589 1.00 85.50 187 ARG A C 1
ATOM 1473 O O . ARG A 1 187 ? 15.792 -8.791 -8.097 1.00 85.50 187 ARG A O 1
ATOM 1480 N N . GLY A 1 188 ? 17.081 -8.424 -6.290 1.00 78.56 188 GLY A N 1
ATOM 1481 C CA . GLY A 1 188 ? 16.156 -9.004 -5.314 1.00 78.56 188 GLY A CA 1
ATOM 1482 C C . GLY A 1 188 ? 15.020 -8.058 -4.919 1.00 78.56 188 GLY A C 1
ATOM 1483 O O . GLY A 1 188 ? 15.165 -6.838 -5.006 1.00 78.56 188 GLY A O 1
ATOM 1484 N N . GLN A 1 189 ? 13.890 -8.602 -4.455 1.00 68.38 189 GLN A N 1
ATOM 1485 C CA . GLN A 1 189 ? 12.864 -7.767 -3.819 1.00 68.38 189 GLN A CA 1
ATOM 1486 C C . GLN A 1 189 ? 13.347 -7.250 -2.453 1.00 68.38 189 GLN A C 1
ATOM 1488 O O . GLN A 1 189 ? 13.905 -8.038 -1.686 1.00 68.38 189 GLN A O 1
ATOM 1493 N N . PRO A 1 190 ? 13.002 -6.008 -2.050 1.00 57.22 190 PRO A N 1
ATOM 1494 C CA . PRO A 1 190 ? 13.266 -5.502 -0.697 1.00 57.22 190 PRO A CA 1
ATOM 1495 C C . PRO A 1 190 ? 12.619 -6.350 0.413 1.00 57.22 190 PRO A C 1
ATOM 1497 O O . PRO A 1 190 ? 12.972 -6.227 1.580 1.00 57.22 190 PRO A O 1
ATOM 1500 N N . ARG A 1 191 ? 11.642 -7.200 0.052 1.00 52.84 191 ARG A N 1
ATOM 1501 C CA . ARG A 1 191 ? 10.960 -8.160 0.936 1.00 52.84 191 ARG A CA 1
ATOM 1502 C C . ARG A 1 191 ? 11.834 -9.352 1.334 1.00 52.84 191 ARG A C 1
ATOM 1504 O O . ARG A 1 191 ? 11.489 -10.042 2.290 1.00 52.84 191 ARG A O 1
ATOM 1511 N N . VAL A 1 192 ? 12.920 -9.630 0.611 1.00 50.50 192 VAL A N 1
ATOM 1512 C CA . VAL A 1 192 ? 13.786 -10.769 0.912 1.00 50.50 192 VAL A CA 1
ATOM 1513 C C . VAL A 1 192 ? 14.866 -10.290 1.872 1.00 50.50 192 VAL A C 1
ATOM 1515 O O . VAL A 1 192 ? 15.808 -9.617 1.464 1.00 50.50 192 VAL A O 1
ATOM 1518 N N . GLY A 1 193 ? 14.763 -10.666 3.149 1.00 43.38 193 GLY A N 1
ATOM 1519 C CA . GLY A 1 193 ? 15.886 -10.644 4.096 1.00 43.38 193 GLY A CA 1
ATOM 1520 C C . GLY A 1 193 ? 16.950 -11.670 3.694 1.00 43.38 193 GLY A C 1
ATOM 1521 O O . GLY A 1 193 ? 17.250 -12.588 4.455 1.00 43.38 193 GLY A O 1
ATOM 1522 N N . ALA A 1 194 ? 17.430 -11.571 2.452 1.00 45.88 194 ALA A N 1
ATOM 1523 C CA . ALA A 1 194 ? 18.261 -12.553 1.790 1.00 45.88 194 ALA A CA 1
ATOM 1524 C C . ALA A 1 194 ? 19.580 -12.662 2.541 1.00 45.88 194 ALA A C 1
ATOM 1526 O O . ALA A 1 194 ? 20.409 -11.754 2.514 1.00 45.88 194 ALA A O 1
ATOM 1527 N N . GLN A 1 195 ? 19.790 -13.795 3.201 1.00 49.84 195 GLN A N 1
ATOM 1528 C CA . GLN A 1 195 ? 21.128 -14.163 3.630 1.00 49.84 195 GLN A CA 1
ATOM 1529 C C . GLN A 1 195 ? 21.859 -14.716 2.415 1.00 49.84 195 GLN A C 1
ATOM 1531 O O . GLN A 1 195 ? 21.658 -15.872 2.048 1.00 49.84 195 GLN A O 1
ATOM 1536 N N . ILE A 1 196 ? 22.695 -13.887 1.795 1.00 51.53 196 ILE A N 1
ATOM 1537 C CA . ILE A 1 196 ? 23.654 -14.353 0.797 1.00 51.53 196 ILE A CA 1
ATOM 1538 C C . ILE A 1 196 ? 24.732 -15.123 1.560 1.00 51.53 196 ILE A C 1
ATOM 1540 O O . ILE A 1 196 ? 25.511 -14.539 2.312 1.00 51.53 196 ILE A O 1
ATOM 1544 N N . ARG A 1 197 ? 24.746 -16.447 1.407 1.00 51.81 197 ARG A N 1
ATOM 1545 C CA . ARG A 1 197 ? 25.836 -17.294 1.902 1.00 51.81 197 ARG A CA 1
ATOM 1546 C C . ARG A 1 197 ? 26.709 -17.662 0.717 1.00 51.81 197 ARG A C 1
ATOM 1548 O O . ARG A 1 197 ? 26.265 -18.396 -0.163 1.00 51.81 197 ARG A O 1
ATOM 1555 N N . GLU A 1 198 ? 27.913 -17.108 0.690 1.00 47.94 198 GLU A N 1
ATOM 1556 C CA . GLU A 1 198 ? 28.938 -17.476 -0.280 1.00 47.94 198 GLU A CA 1
ATOM 1557 C C . GLU A 1 198 ? 29.671 -18.714 0.241 1.00 47.94 198 GLU A C 1
ATOM 1559 O O . GLU A 1 198 ? 30.279 -18.681 1.312 1.00 47.94 198 GLU A O 1
ATOM 1564 N N . ASP A 1 199 ? 29.612 -19.814 -0.507 1.00 45.12 199 ASP A N 1
ATOM 1565 C CA . ASP A 1 199 ? 30.556 -20.913 -0.322 1.00 45.12 199 ASP A CA 1
ATOM 1566 C C . ASP A 1 199 ? 31.676 -20.754 -1.351 1.00 45.12 199 ASP A C 1
ATOM 1568 O O . ASP A 1 199 ? 31.544 -21.140 -2.519 1.00 45.12 199 ASP A O 1
ATOM 1572 N N . GLN A 1 200 ? 32.794 -20.172 -0.909 1.00 41.44 200 GLN A N 1
ATOM 1573 C CA . GLN A 1 200 ? 33.976 -19.952 -1.745 1.00 41.44 200 GLN A CA 1
ATOM 1574 C C . GLN A 1 200 ? 34.563 -21.257 -2.311 1.00 41.44 200 GLN A C 1
ATOM 1576 O O . GLN A 1 200 ? 35.321 -21.210 -3.278 1.00 41.44 200 GLN A O 1
ATOM 1581 N N . ARG A 1 201 ? 34.206 -22.429 -1.761 1.00 38.88 201 ARG A N 1
ATOM 1582 C CA . ARG A 1 201 ? 34.643 -23.732 -2.284 1.00 38.88 201 ARG A CA 1
ATOM 1583 C C . ARG A 1 201 ? 33.741 -24.266 -3.402 1.00 38.88 201 ARG A C 1
ATOM 1585 O O . ARG A 1 201 ? 34.191 -25.134 -4.146 1.00 38.88 201 ARG A O 1
ATOM 1592 N N . ALA A 1 202 ? 32.511 -23.762 -3.542 1.00 35.25 202 ALA A N 1
ATOM 1593 C CA . ALA A 1 202 ? 31.496 -24.306 -4.453 1.00 35.25 202 ALA A CA 1
ATOM 1594 C C . ALA A 1 202 ? 31.050 -23.357 -5.586 1.00 35.25 202 ALA A C 1
ATOM 1596 O O . ALA A 1 202 ? 30.266 -23.783 -6.433 1.00 35.25 202 ALA A O 1
ATOM 1597 N N . ALA A 1 203 ? 31.519 -22.099 -5.618 1.00 47.69 203 ALA A N 1
ATOM 1598 C CA . ALA A 1 203 ? 31.072 -21.074 -6.578 1.00 47.69 203 ALA A CA 1
ATOM 1599 C C . ALA A 1 203 ? 29.530 -20.964 -6.662 1.00 47.69 203 ALA A C 1
ATOM 1601 O O . ALA A 1 203 ? 28.948 -20.849 -7.746 1.00 47.69 203 ALA A O 1
ATOM 1602 N N . ALA A 1 204 ? 28.870 -21.040 -5.500 1.00 40.78 204 ALA A N 1
ATOM 1603 C CA . ALA A 1 204 ? 27.419 -21.088 -5.372 1.00 40.78 204 ALA A CA 1
ATOM 1604 C C . ALA A 1 204 ? 26.884 -19.946 -4.496 1.00 40.78 204 ALA A C 1
ATOM 1606 O O . ALA A 1 204 ? 27.475 -19.610 -3.468 1.00 40.78 204 ALA A O 1
ATOM 1607 N N . VAL A 1 205 ? 25.738 -19.386 -4.892 1.00 53.16 205 VAL A N 1
ATOM 1608 C CA . VAL A 1 205 ? 25.007 -18.359 -4.134 1.00 53.16 205 VAL A CA 1
ATOM 1609 C C . VAL A 1 205 ? 23.686 -18.942 -3.638 1.00 53.16 205 VAL A C 1
ATOM 1611 O O . VAL A 1 205 ? 22.870 -19.407 -4.435 1.00 53.16 205 VAL A O 1
ATOM 1614 N N . ALA A 1 206 ? 23.461 -18.913 -2.322 1.00 47.47 206 ALA A N 1
ATOM 1615 C CA . ALA A 1 206 ? 22.178 -19.282 -1.726 1.00 47.47 206 ALA A CA 1
ATOM 1616 C C . ALA A 1 206 ? 21.310 -18.043 -1.468 1.00 47.47 206 ALA A C 1
ATOM 1618 O O . ALA A 1 206 ? 21.733 -17.116 -0.779 1.00 47.47 206 ALA A O 1
ATOM 1619 N N . LEU A 1 207 ? 20.082 -18.060 -1.987 1.00 55.22 207 LEU A N 1
ATOM 1620 C CA . LEU A 1 207 ? 19.033 -17.080 -1.726 1.00 55.22 207 LEU A CA 1
ATOM 1621 C C . LEU A 1 207 ? 18.026 -17.693 -0.754 1.00 55.22 207 LEU A C 1
ATOM 1623 O O . LEU A 1 207 ? 17.260 -18.586 -1.121 1.00 55.22 207 LEU A O 1
ATOM 1627 N N . VAL A 1 208 ? 18.053 -17.235 0.498 1.00 51.62 208 VAL A N 1
ATOM 1628 C CA . VAL A 1 208 ? 17.155 -17.715 1.557 1.00 51.62 208 VAL A CA 1
ATOM 1629 C C . VAL A 1 208 ? 16.077 -16.670 1.824 1.00 51.62 208 VAL A C 1
ATOM 1631 O O . VAL A 1 208 ? 16.391 -15.557 2.243 1.00 51.62 208 VAL A O 1
ATOM 1634 N N . VAL A 1 209 ? 14.811 -17.035 1.609 1.00 51.59 209 VAL A N 1
ATOM 1635 C CA . VAL A 1 209 ? 13.646 -16.200 1.947 1.00 51.59 209 VAL A CA 1
ATOM 1636 C C . VAL A 1 209 ? 13.167 -16.569 3.349 1.00 51.59 209 VAL A C 1
ATOM 1638 O O . VAL A 1 209 ? 12.698 -17.684 3.512 1.00 51.59 209 VAL A O 1
ATOM 1641 N N . PRO A 1 210 ? 13.250 -15.720 4.381 1.00 44.56 210 PRO A N 1
ATOM 1642 C CA . PRO A 1 210 ? 12.743 -16.085 5.705 1.00 44.56 210 PRO A CA 1
ATOM 1643 C C . PRO A 1 210 ? 11.255 -16.472 5.638 1.00 44.56 210 PRO A C 1
ATOM 1645 O O . PRO A 1 210 ? 10.464 -15.717 5.074 1.00 44.56 210 PRO A O 1
ATOM 1648 N N . ALA A 1 211 ? 10.853 -17.616 6.208 1.00 40.84 211 ALA A N 1
ATOM 1649 C CA . ALA A 1 211 ? 9.431 -17.913 6.378 1.00 40.84 211 ALA A CA 1
ATOM 1650 C C . ALA A 1 211 ? 8.760 -16.794 7.181 1.00 40.84 211 ALA A C 1
ATOM 1652 O O . ALA A 1 211 ? 9.327 -16.294 8.155 1.00 40.84 211 ALA A O 1
ATOM 1653 N N . ALA A 1 212 ? 7.524 -16.461 6.807 1.00 39.75 212 ALA A N 1
ATOM 1654 C CA . ALA A 1 212 ? 6.701 -15.382 7.360 1.00 39.75 212 ALA A CA 1
ATOM 1655 C C . ALA A 1 212 ? 6.352 -15.505 8.866 1.00 39.75 212 ALA A C 1
ATOM 1657 O O . ALA A 1 212 ? 5.424 -14.852 9.334 1.00 39.75 212 ALA A O 1
ATOM 1658 N N . HIS A 1 213 ? 7.050 -16.343 9.640 1.00 32.31 213 HIS A N 1
ATOM 1659 C CA . HIS A 1 213 ? 6.593 -16.782 10.956 1.00 32.31 213 HIS A CA 1
ATOM 1660 C C . HIS A 1 213 ? 7.541 -16.573 12.135 1.00 32.31 213 HIS A C 1
ATOM 1662 O O . HIS A 1 213 ? 7.105 -16.867 13.246 1.00 32.31 213 HIS A O 1
ATOM 1668 N N . ARG A 1 214 ? 8.772 -16.051 11.992 1.00 28.66 214 ARG A N 1
ATOM 1669 C CA . ARG A 1 214 ? 9.587 -15.697 13.178 1.00 28.66 214 ARG A CA 1
ATOM 1670 C C . ARG A 1 214 ? 10.477 -14.472 12.979 1.00 28.66 214 ARG A C 1
ATOM 1672 O O . ARG A 1 214 ? 11.130 -14.324 11.952 1.00 28.66 214 ARG A O 1
ATOM 1679 N N . HIS A 1 215 ? 10.506 -13.641 14.022 1.00 30.59 215 HIS A N 1
ATOM 1680 C CA . HIS A 1 215 ? 11.362 -12.469 14.191 1.00 30.59 215 HIS A CA 1
ATOM 1681 C C . HIS A 1 215 ? 12.833 -12.760 13.832 1.00 30.59 215 HIS A C 1
ATOM 1683 O O . HIS A 1 215 ? 13.427 -13.659 14.432 1.00 30.59 215 HIS A O 1
ATOM 1689 N N . PRO A 1 216 ? 13.470 -11.983 12.940 1.00 27.42 216 PRO A N 1
ATOM 1690 C CA . PRO A 1 216 ? 14.912 -11.811 12.987 1.00 27.42 216 PRO A CA 1
ATOM 1691 C C . PRO A 1 216 ? 15.271 -10.822 14.118 1.00 27.42 216 PRO A C 1
ATOM 1693 O O . PRO A 1 216 ? 14.539 -9.851 14.330 1.00 27.42 216 PRO A O 1
ATOM 1696 N N . PRO A 1 217 ? 16.381 -11.026 14.853 1.00 23.45 217 PRO A N 1
ATOM 1697 C CA . PRO A 1 217 ? 16.907 -10.012 15.767 1.00 23.45 217 PRO A CA 1
ATOM 1698 C C . PRO A 1 217 ? 17.310 -8.743 14.986 1.00 23.45 217 PRO A C 1
ATOM 1700 O O . PRO A 1 217 ? 17.495 -8.814 13.767 1.00 23.45 217 PRO A O 1
ATOM 1703 N N . PRO A 1 218 ? 17.455 -7.580 15.650 1.00 23.14 218 PRO A N 1
ATOM 1704 C CA . PRO A 1 218 ? 17.772 -6.323 14.979 1.00 23.14 218 PRO A CA 1
ATOM 1705 C C . PRO A 1 218 ? 19.148 -6.414 14.311 1.00 23.14 218 PRO A C 1
ATOM 1707 O O . PRO A 1 218 ? 20.183 -6.390 14.974 1.00 23.14 218 PRO A O 1
ATOM 1710 N N . VAL A 1 219 ? 19.165 -6.525 12.983 1.00 24.56 219 VAL A N 1
ATOM 1711 C CA . VAL A 1 219 ? 20.394 -6.427 12.194 1.00 24.56 219 VAL A CA 1
ATOM 1712 C C . VAL A 1 219 ? 20.616 -4.950 11.892 1.00 24.56 219 VAL A C 1
ATOM 1714 O O . VAL A 1 219 ? 19.774 -4.302 11.272 1.00 24.56 219 VAL A O 1
ATOM 1717 N N . ARG A 1 220 ? 21.749 -4.407 12.352 1.00 21.62 220 ARG A N 1
ATOM 1718 C CA . ARG A 1 220 ? 22.238 -3.097 11.910 1.00 21.62 220 ARG A CA 1
ATOM 1719 C C . ARG A 1 220 ? 22.344 -3.125 10.388 1.00 21.62 220 ARG A C 1
ATOM 1721 O O . ARG A 1 220 ? 22.921 -4.060 9.839 1.00 21.62 220 ARG A O 1
ATOM 1728 N N . ALA A 1 221 ? 21.785 -2.120 9.720 1.00 21.12 221 ALA A N 1
ATOM 1729 C CA . ALA A 1 221 ? 21.940 -1.944 8.286 1.00 21.12 221 ALA A CA 1
ATOM 1730 C C . ALA A 1 221 ? 23.431 -1.790 7.958 1.00 21.12 221 ALA A C 1
ATOM 1732 O O . ALA A 1 221 ? 24.002 -0.709 8.060 1.00 21.12 221 ALA A O 1
ATOM 1733 N N . HIS A 1 222 ? 24.075 -2.890 7.587 1.00 21.77 222 HIS A N 1
ATOM 1734 C CA . HIS A 1 222 ? 25.336 -2.847 6.879 1.00 21.77 222 HIS A CA 1
ATOM 1735 C C . HIS A 1 222 ? 24.986 -2.773 5.394 1.00 21.77 222 HIS A C 1
ATOM 1737 O O . HIS A 1 222 ? 24.694 -3.785 4.760 1.00 21.77 222 HIS A O 1
ATOM 1743 N N . GLN A 1 223 ? 25.010 -1.563 4.833 1.00 21.83 223 GLN A N 1
ATOM 1744 C CA . GLN A 1 223 ? 25.396 -1.410 3.434 1.00 21.83 223 GLN A CA 1
ATOM 1745 C C . GLN A 1 223 ? 26.827 -1.941 3.331 1.00 21.83 223 GLN A C 1
ATOM 1747 O O . GLN A 1 223 ? 27.783 -1.255 3.679 1.00 21.83 223 GLN A O 1
ATOM 1752 N N . LEU A 1 224 ? 26.980 -3.193 2.911 1.00 25.81 224 LEU A N 1
ATOM 1753 C CA . LEU A 1 224 ? 28.282 -3.735 2.551 1.00 25.81 224 LEU A CA 1
ATOM 1754 C C . LEU A 1 224 ? 28.486 -3.482 1.058 1.00 25.81 224 LEU A C 1
ATOM 1756 O O . LEU A 1 224 ? 28.204 -4.319 0.204 1.00 25.81 224 LEU A O 1
ATOM 1760 N N . VAL A 1 225 ? 28.985 -2.281 0.763 1.00 24.16 225 VAL A N 1
ATOM 1761 C CA . VAL A 1 225 ? 29.914 -2.107 -0.352 1.00 24.16 225 VAL A CA 1
ATOM 1762 C C . VAL A 1 225 ? 31.120 -2.976 -0.010 1.00 24.16 225 VAL A C 1
ATOM 1764 O O . VAL A 1 225 ? 31.678 -2.847 1.076 1.00 24.16 225 VAL A O 1
ATOM 1767 N N . ALA A 1 226 ? 31.506 -3.893 -0.893 1.00 23.91 226 ALA A N 1
ATOM 1768 C CA . ALA A 1 226 ? 32.714 -4.684 -0.698 1.00 23.91 226 ALA A CA 1
ATOM 1769 C C . ALA A 1 226 ? 33.954 -3.767 -0.764 1.00 23.91 226 ALA A C 1
ATOM 1771 O O . ALA A 1 226 ? 34.540 -3.567 -1.826 1.00 23.91 226 ALA A O 1
ATOM 1772 N N . ALA A 1 227 ? 34.339 -3.204 0.377 1.00 22.84 227 ALA A N 1
ATOM 1773 C CA . ALA A 1 227 ? 35.604 -2.532 0.629 1.00 22.84 227 ALA A CA 1
ATOM 1774 C C . ALA A 1 227 ? 36.122 -3.027 1.988 1.00 22.84 227 ALA A C 1
ATOM 1776 O O . ALA A 1 227 ? 35.414 -2.896 2.978 1.00 22.84 227 ALA A O 1
ATOM 1777 N N . ASP A 1 228 ? 37.302 -3.652 2.032 1.00 22.27 228 ASP A N 1
ATOM 1778 C CA . ASP A 1 228 ? 38.484 -2.973 2.574 1.00 22.27 228 ASP A CA 1
ATOM 1779 C C . ASP A 1 228 ? 39.794 -3.735 2.286 1.00 22.27 228 ASP A C 1
ATOM 1781 O O . ASP A 1 228 ? 39.793 -4.920 1.940 1.00 22.27 228 ASP A O 1
ATOM 1785 N N . ALA A 1 229 ? 40.894 -2.987 2.361 1.00 25.97 229 ALA A N 1
ATOM 1786 C CA . ALA A 1 229 ? 42.272 -3.316 2.014 1.00 25.97 229 ALA A CA 1
ATOM 1787 C C . ALA A 1 229 ? 43.064 -4.003 3.149 1.00 25.97 229 ALA A C 1
ATOM 1789 O O . ALA A 1 229 ? 42.710 -3.881 4.317 1.00 25.97 229 ALA A O 1
ATOM 1790 N N . THR A 1 230 ? 44.180 -4.668 2.806 1.00 21.81 230 THR A N 1
ATOM 1791 C CA . THR A 1 230 ? 45.543 -4.488 3.382 1.00 21.81 230 THR A CA 1
ATOM 1792 C C . THR A 1 230 ? 46.506 -5.611 2.944 1.00 21.81 230 THR A C 1
ATOM 1794 O O . THR A 1 230 ? 46.126 -6.776 2.912 1.00 21.81 230 THR A O 1
ATOM 1797 N N . GLY A 1 231 ? 47.772 -5.256 2.665 1.00 21.23 231 GLY A N 1
ATOM 1798 C CA . GLY A 1 231 ? 48.941 -6.115 2.942 1.00 21.23 231 GLY A CA 1
ATOM 1799 C C . GLY A 1 231 ? 49.703 -6.751 1.764 1.00 21.23 231 GLY A C 1
ATOM 1800 O O . GLY A 1 231 ? 49.210 -7.662 1.117 1.00 21.23 231 GLY A O 1
ATOM 1801 N N . HIS A 1 232 ? 50.946 -6.299 1.560 1.00 23.03 232 HIS A N 1
ATOM 1802 C CA . HIS A 1 232 ? 51.999 -6.823 0.670 1.00 23.03 232 HIS A CA 1
ATOM 1803 C C . HIS A 1 232 ? 52.427 -8.285 0.938 1.00 23.03 232 HIS A C 1
ATOM 1805 O O . HIS A 1 232 ? 52.494 -8.686 2.095 1.00 23.03 232 HIS A O 1
ATOM 1811 N N . HIS A 1 233 ? 52.847 -9.029 -0.101 1.00 22.70 233 HIS A N 1
ATOM 1812 C CA . HIS A 1 233 ? 54.245 -9.446 -0.373 1.00 22.70 233 HIS A CA 1
ATOM 1813 C C . HIS A 1 233 ? 54.345 -10.397 -1.590 1.00 22.70 233 HIS A C 1
ATOM 1815 O O . HIS A 1 233 ? 53.343 -10.852 -2.127 1.00 22.70 233 HIS A O 1
ATOM 1821 N N . ASP A 1 234 ? 55.580 -10.590 -2.048 1.00 23.22 234 ASP A N 1
ATOM 1822 C CA . ASP A 1 234 ? 56.045 -10.795 -3.422 1.00 23.22 234 ASP A CA 1
ATOM 1823 C C . ASP A 1 234 ? 56.559 -12.234 -3.701 1.00 23.22 234 ASP A C 1
ATOM 1825 O O . ASP A 1 234 ? 56.858 -12.979 -2.767 1.00 23.22 234 ASP A O 1
ATOM 1829 N N . LEU A 1 235 ? 56.769 -12.520 -4.996 1.00 24.73 235 LEU A N 1
ATOM 1830 C CA . LEU A 1 235 ? 57.585 -13.569 -5.646 1.00 24.73 235 LEU A CA 1
ATOM 1831 C C . LEU A 1 235 ? 57.052 -15.010 -5.796 1.00 24.73 235 LEU A C 1
ATOM 1833 O O . LEU A 1 235 ? 56.783 -15.714 -4.828 1.00 24.73 235 LEU A O 1
ATOM 1837 N N . GLY A 1 236 ? 57.123 -15.517 -7.039 1.00 21.70 236 GLY A N 1
ATOM 1838 C CA . GLY A 1 236 ? 57.421 -16.937 -7.285 1.00 21.70 236 GLY A CA 1
ATOM 1839 C C . GLY A 1 236 ? 56.816 -17.567 -8.540 1.00 21.70 236 GLY A C 1
ATOM 1840 O O . GLY A 1 236 ? 55.707 -18.074 -8.515 1.00 21.70 236 GLY A O 1
ATOM 1841 N N . ALA A 1 237 ? 57.597 -17.561 -9.616 1.00 24.53 237 ALA A N 1
ATOM 1842 C CA . ALA A 1 237 ? 57.398 -18.148 -10.940 1.00 24.53 237 ALA A CA 1
ATOM 1843 C C . ALA A 1 237 ? 56.667 -19.511 -11.091 1.00 24.53 237 ALA A C 1
ATOM 1845 O O . ALA A 1 237 ? 56.911 -20.470 -10.368 1.00 24.53 237 ALA A O 1
ATOM 1846 N N . ALA A 1 238 ? 55.976 -19.573 -12.239 1.00 26.69 238 ALA A N 1
ATOM 1847 C CA . ALA A 1 238 ? 55.874 -20.673 -13.206 1.00 26.69 238 ALA A CA 1
ATOM 1848 C C . ALA A 1 238 ? 54.878 -21.827 -12.976 1.00 26.69 238 ALA A C 1
ATOM 1850 O O . ALA A 1 238 ? 55.146 -22.803 -12.287 1.00 26.69 238 ALA A O 1
ATOM 1851 N N . GLY A 1 239 ? 53.824 -21.770 -13.803 1.00 30.20 239 GLY A N 1
ATOM 1852 C CA . GLY A 1 239 ? 53.273 -22.925 -14.507 1.00 30.20 239 GLY A CA 1
ATOM 1853 C C . GLY A 1 239 ? 51.966 -23.454 -13.944 1.00 30.20 239 GLY A C 1
ATOM 1854 O O . GLY A 1 239 ? 52.001 -24.388 -13.164 1.00 30.20 239 GLY A O 1
ATOM 1855 N N . GLU A 1 240 ? 50.813 -22.951 -14.402 1.00 22.06 240 GLU A N 1
ATOM 1856 C CA . GLU A 1 240 ? 49.561 -23.704 -14.270 1.00 22.06 240 GLU A CA 1
ATOM 1857 C C . GLU A 1 240 ? 48.414 -23.153 -15.128 1.00 22.06 240 GLU A C 1
ATOM 1859 O O . GLU A 1 240 ? 48.305 -21.960 -15.402 1.00 22.06 240 GLU A O 1
ATOM 1864 N N . ARG A 1 241 ? 47.562 -24.081 -15.573 1.00 24.17 241 ARG A N 1
ATOM 1865 C CA . ARG A 1 241 ? 46.339 -23.871 -16.356 1.00 24.17 241 ARG A CA 1
ATOM 1866 C C . ARG A 1 241 ? 45.498 -22.744 -15.751 1.00 24.17 241 ARG A C 1
ATOM 1868 O O . ARG A 1 241 ? 45.208 -22.781 -14.557 1.00 24.17 241 ARG A O 1
ATOM 1875 N N . ALA A 1 242 ? 45.062 -21.793 -16.579 1.00 20.77 242 ALA A N 1
ATOM 1876 C CA . ALA A 1 242 ? 44.236 -20.668 -16.151 1.00 20.77 242 ALA A CA 1
ATOM 1877 C C . ALA A 1 242 ? 42.943 -21.158 -15.470 1.00 20.77 242 ALA A C 1
ATOM 1879 O O . ALA A 1 242 ? 41.991 -21.586 -16.123 1.00 20.77 242 ALA A O 1
ATOM 1880 N N . ARG A 1 243 ? 42.918 -21.107 -14.135 1.00 21.72 243 ARG A N 1
ATOM 1881 C CA . ARG A 1 243 ? 41.694 -21.180 -13.339 1.00 21.72 243 ARG A CA 1
ATOM 1882 C C . ARG A 1 243 ? 41.086 -19.782 -13.341 1.00 21.72 243 ARG A C 1
ATOM 1884 O O . ARG A 1 243 ? 41.633 -18.872 -12.726 1.00 21.72 243 ARG A O 1
ATOM 1891 N N . ILE A 1 244 ? 39.980 -19.606 -14.055 1.00 28.83 244 ILE A N 1
ATOM 1892 C CA . ILE A 1 244 ? 39.235 -18.345 -14.064 1.00 28.83 244 ILE A CA 1
ATOM 1893 C C . ILE A 1 244 ? 38.462 -18.262 -12.741 1.00 28.83 244 ILE A C 1
ATOM 1895 O O . ILE A 1 244 ? 37.533 -19.032 -12.502 1.00 28.83 244 ILE A O 1
ATOM 1899 N N . ALA A 1 245 ? 38.907 -17.369 -11.855 1.00 23.31 245 ALA A N 1
ATOM 1900 C CA . ALA A 1 245 ? 38.197 -16.983 -10.639 1.00 23.31 245 ALA A CA 1
ATOM 1901 C C . ALA A 1 245 ? 36.858 -16.290 -10.992 1.00 23.31 245 ALA A C 1
ATOM 1903 O O . ALA A 1 245 ? 36.720 -15.788 -12.111 1.00 23.31 245 ALA A O 1
ATOM 1904 N N . PRO A 1 246 ? 35.865 -16.250 -10.079 1.00 31.62 246 PRO A N 1
ATOM 1905 C CA . PRO A 1 246 ? 34.558 -15.656 -10.352 1.00 31.62 246 PRO A CA 1
ATOM 1906 C C . PRO A 1 246 ? 34.731 -14.222 -10.857 1.00 31.62 246 PRO A C 1
ATOM 1908 O O . PRO A 1 246 ? 35.530 -13.473 -10.301 1.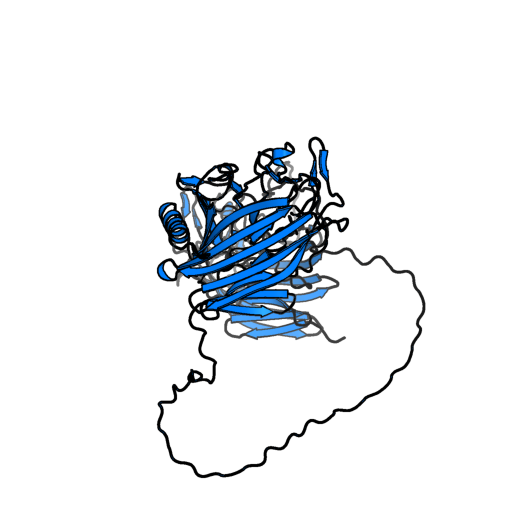00 31.62 246 PRO A O 1
ATOM 1911 N N . LEU A 1 247 ? 33.970 -13.833 -11.882 1.00 35.31 247 LEU A N 1
ATOM 1912 C CA . LEU A 1 247 ? 34.047 -12.536 -12.573 1.00 35.31 247 LEU A CA 1
ATOM 1913 C C . LEU A 1 247 ? 33.643 -11.316 -11.703 1.00 35.31 247 LEU A C 1
ATOM 1915 O O . LEU A 1 247 ? 33.227 -10.281 -12.213 1.00 35.31 247 LEU A O 1
ATOM 1919 N N . VAL A 1 248 ? 33.748 -11.423 -10.381 1.00 37.56 248 VAL A N 1
ATOM 1920 C CA . VAL A 1 248 ? 33.454 -10.375 -9.411 1.00 37.56 248 VAL A CA 1
ATOM 1921 C C . VAL A 1 248 ? 34.801 -9.883 -8.880 1.00 37.56 248 VAL A C 1
ATOM 1923 O O . VAL A 1 248 ? 35.457 -10.609 -8.139 1.00 37.56 248 VAL A O 1
ATOM 1926 N N . ARG A 1 249 ? 35.188 -8.647 -9.243 1.00 42.53 249 ARG A N 1
ATOM 1927 C CA . ARG A 1 249 ? 36.443 -7.914 -8.904 1.00 42.53 249 ARG A CA 1
ATOM 1928 C C . ARG A 1 249 ? 37.527 -7.830 -9.993 1.00 42.53 249 ARG A C 1
ATOM 1930 O O . ARG A 1 249 ? 38.710 -7.751 -9.668 1.00 42.53 249 ARG A O 1
ATOM 1937 N N . ALA A 1 250 ? 37.175 -7.740 -11.272 1.00 44.06 250 ALA A N 1
ATOM 1938 C CA . ALA A 1 250 ? 38.166 -7.316 -12.262 1.00 44.06 250 ALA A CA 1
ATOM 1939 C C . ALA A 1 250 ? 38.422 -5.795 -12.130 1.00 44.06 250 ALA A C 1
ATOM 1941 O O . ALA A 1 250 ? 37.571 -4.979 -12.482 1.00 44.06 250 ALA A O 1
ATOM 1942 N N . ARG A 1 251 ? 39.583 -5.406 -11.575 1.00 52.12 251 ARG A N 1
ATOM 1943 C CA . ARG A 1 251 ? 40.098 -4.018 -11.646 1.00 52.12 251 ARG A CA 1
ATOM 1944 C C . ARG A 1 251 ? 40.540 -3.648 -13.067 1.00 52.12 251 ARG A C 1
ATOM 1946 O O . ARG A 1 251 ? 40.660 -2.468 -13.376 1.00 52.12 251 ARG A O 1
ATOM 1953 N N . GLU A 1 252 ? 40.743 -4.651 -13.915 1.00 55.22 252 GLU A N 1
ATOM 1954 C CA . GLU A 1 252 ? 41.205 -4.509 -15.289 1.00 55.22 252 GLU A CA 1
ATOM 1955 C C . GLU A 1 252 ? 40.121 -4.955 -16.284 1.00 55.22 252 GLU A C 1
ATOM 1957 O O . GLU A 1 252 ? 39.357 -5.877 -15.989 1.00 55.22 252 GLU A O 1
ATOM 1962 N N . PRO A 1 253 ? 40.023 -4.310 -17.458 1.00 61.72 253 PRO A N 1
ATOM 1963 C CA . PRO A 1 253 ? 39.128 -4.742 -18.526 1.00 61.72 253 PRO A CA 1
ATOM 1964 C C . PRO A 1 253 ? 39.453 -6.161 -19.013 1.00 61.72 253 PRO A C 1
ATOM 1966 O O . PRO A 1 253 ? 40.619 -6.514 -19.196 1.00 61.72 253 PRO A O 1
ATOM 1969 N N . VAL A 1 254 ? 38.417 -6.955 -19.298 1.00 67.62 254 VAL A N 1
ATOM 1970 C CA . VAL A 1 254 ? 38.574 -8.296 -19.878 1.00 67.62 254 VAL A CA 1
ATOM 1971 C C . VAL A 1 254 ? 38.585 -8.170 -21.396 1.00 67.62 254 VAL A C 1
ATOM 1973 O O . VAL A 1 254 ? 37.619 -7.695 -21.992 1.00 67.62 254 VAL A O 1
ATOM 1976 N N . ARG A 1 255 ? 39.673 -8.601 -22.037 1.00 65.75 255 ARG A N 1
ATOM 1977 C CA . ARG A 1 255 ? 39.744 -8.715 -23.499 1.00 65.75 255 ARG A CA 1
ATOM 1978 C C . ARG A 1 255 ? 39.332 -10.122 -23.901 1.00 65.75 255 ARG A C 1
ATOM 1980 O O . ARG A 1 255 ? 39.927 -11.079 -23.413 1.00 65.75 255 ARG A O 1
ATOM 1987 N N . VAL A 1 256 ? 38.354 -10.240 -24.794 1.00 61.94 256 VAL A N 1
ATOM 1988 C CA . VAL A 1 256 ? 37.941 -11.531 -25.361 1.00 61.94 256 VAL A CA 1
ATOM 1989 C C . VAL A 1 256 ? 38.629 -11.705 -26.726 1.00 61.94 256 VAL A C 1
ATOM 1991 O O . VAL A 1 256 ? 38.201 -11.079 -27.703 1.00 61.94 256 VAL A O 1
ATOM 1994 N N . PRO A 1 257 ? 39.736 -12.474 -26.817 1.00 59.84 257 PRO A N 1
ATOM 1995 C CA . PRO A 1 257 ? 40.332 -12.852 -28.100 1.00 59.84 257 PRO A CA 1
ATOM 1996 C C . PRO A 1 257 ? 39.426 -13.860 -28.832 1.00 59.84 257 PRO A C 1
ATOM 1998 O O . PRO A 1 257 ? 38.455 -14.347 -28.260 1.00 59.84 257 PRO A O 1
ATOM 2001 N N . GLY A 1 258 ? 39.744 -14.219 -30.080 1.00 51.44 258 GLY A N 1
ATOM 2002 C CA . GLY A 1 258 ? 38.923 -15.127 -30.908 1.00 51.44 258 GLY A CA 1
ATOM 2003 C C . GLY A 1 258 ? 38.708 -16.560 -30.371 1.00 51.44 258 GLY A C 1
ATOM 2004 O O . GLY A 1 258 ? 38.053 -17.359 -31.027 1.00 51.44 258 GLY A O 1
ATOM 2005 N N . LEU A 1 259 ? 39.236 -16.904 -29.189 1.00 48.97 259 LEU A N 1
ATOM 2006 C CA . LEU A 1 259 ? 38.963 -18.139 -28.445 1.00 48.97 259 LEU A CA 1
ATOM 2007 C C . LEU A 1 259 ? 38.231 -17.734 -27.155 1.00 48.97 259 LEU A C 1
ATOM 2009 O O . LEU A 1 259 ? 38.846 -17.143 -26.271 1.00 48.97 259 LEU A O 1
ATOM 2013 N N . GLY A 1 260 ? 36.918 -17.973 -27.112 1.00 56.28 260 GLY A N 1
ATOM 2014 C CA . GLY A 1 260 ? 35.931 -17.343 -26.225 1.00 56.28 260 GLY A CA 1
ATOM 2015 C C . GLY A 1 260 ? 36.158 -17.363 -24.703 1.00 56.28 260 GLY A C 1
ATOM 2016 O O . GLY A 1 260 ? 37.070 -17.986 -24.163 1.00 56.28 260 GLY A O 1
ATOM 2017 N N . ALA A 1 261 ? 35.270 -16.666 -23.991 1.00 60.44 261 ALA A N 1
ATOM 2018 C CA . ALA A 1 261 ? 35.233 -16.588 -22.531 1.00 60.44 261 ALA A CA 1
ATOM 2019 C C . ALA A 1 261 ? 34.067 -17.419 -21.968 1.00 60.44 261 ALA A C 1
ATOM 2021 O O . ALA A 1 261 ? 32.939 -17.308 -22.445 1.00 60.44 261 ALA A O 1
ATOM 2022 N N . VAL A 1 262 ? 34.320 -18.220 -20.924 1.00 62.88 262 VAL A N 1
ATOM 2023 C CA . VAL A 1 262 ? 33.304 -19.077 -20.284 1.00 62.88 262 VAL A CA 1
ATOM 2024 C C . VAL A 1 262 ? 32.991 -18.588 -18.870 1.00 62.88 262 VAL A C 1
ATOM 2026 O O . VAL A 1 262 ? 33.886 -18.444 -18.037 1.00 62.88 262 VAL A O 1
ATOM 2029 N N . LEU A 1 263 ? 31.703 -18.409 -18.581 1.00 64.25 263 LEU A N 1
ATOM 2030 C CA . LEU A 1 263 ? 31.148 -18.072 -17.270 1.00 64.25 263 LEU A CA 1
ATOM 2031 C C . LEU A 1 263 ? 30.317 -19.239 -16.743 1.00 64.25 263 LEU A C 1
ATOM 2033 O O . LEU A 1 263 ? 29.525 -19.817 -17.485 1.00 64.25 263 LEU A O 1
ATOM 2037 N N . ARG A 1 264 ? 30.477 -19.587 -15.461 1.00 67.44 264 ARG A N 1
ATOM 2038 C CA . ARG A 1 264 ? 29.688 -20.631 -14.788 1.00 67.44 264 ARG A CA 1
ATOM 2039 C C . ARG A 1 264 ? 29.294 -20.177 -13.390 1.00 67.44 264 ARG A C 1
ATOM 2041 O O . ARG A 1 264 ? 30.148 -19.760 -12.614 1.00 67.44 264 ARG A O 1
ATOM 2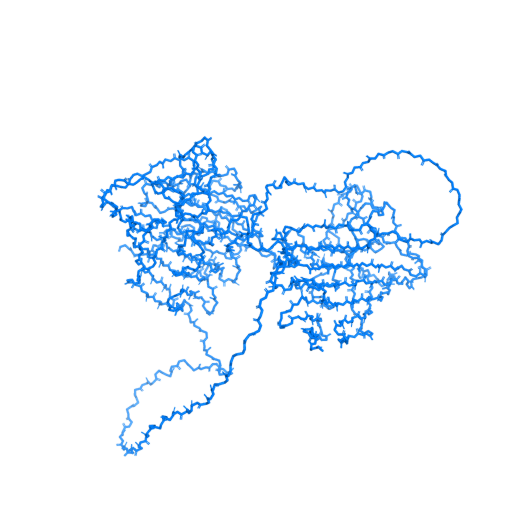048 N N . HIS A 1 265 ? 28.011 -20.299 -13.075 1.00 70.25 265 HIS A N 1
ATOM 2049 C CA . HIS A 1 265 ? 27.426 -19.913 -11.797 1.00 70.25 265 HIS A CA 1
ATOM 2050 C C . HIS A 1 265 ? 26.384 -20.942 -11.358 1.00 70.25 265 HIS A C 1
ATOM 2052 O O . HIS A 1 265 ? 25.652 -21.487 -12.183 1.00 70.25 265 HIS A O 1
ATOM 2058 N N . ARG A 1 266 ? 26.281 -21.174 -10.048 1.00 70.19 266 ARG A N 1
ATOM 2059 C CA . ARG A 1 266 ? 25.226 -21.992 -9.444 1.00 70.19 266 ARG A CA 1
ATOM 2060 C C . ARG A 1 266 ? 24.433 -21.163 -8.440 1.00 70.19 266 ARG A C 1
ATOM 2062 O O . ARG A 1 266 ? 25.010 -20.541 -7.549 1.00 70.19 266 ARG A O 1
ATOM 2069 N N . VAL A 1 267 ? 23.111 -21.169 -8.564 1.00 72.75 267 VAL A N 1
ATOM 2070 C CA . VAL A 1 267 ? 22.197 -20.423 -7.691 1.00 72.75 267 VAL A CA 1
ATOM 2071 C C . VAL A 1 267 ? 21.236 -21.397 -7.018 1.00 72.75 267 VAL A C 1
ATOM 2073 O O . VAL A 1 267 ? 20.599 -22.201 -7.692 1.00 72.75 267 VAL A O 1
ATOM 2076 N N . HIS A 1 268 ? 21.110 -21.315 -5.694 1.00 73.44 268 HIS A N 1
ATOM 2077 C CA . HIS A 1 268 ? 20.117 -22.062 -4.919 1.00 73.44 268 HIS A CA 1
ATOM 2078 C C . HIS A 1 268 ? 19.036 -21.105 -4.420 1.00 73.44 268 HIS A C 1
ATOM 2080 O O . HIS A 1 268 ? 19.352 -20.134 -3.733 1.00 73.44 268 HIS A O 1
ATOM 2086 N N . VAL A 1 269 ? 17.767 -21.396 -4.696 1.00 73.12 269 VAL A N 1
ATOM 2087 C CA . VAL A 1 269 ? 16.628 -20.591 -4.231 1.00 73.12 269 VAL A CA 1
ATOM 2088 C C . VAL A 1 269 ? 15.824 -21.402 -3.226 1.00 73.12 269 VAL A C 1
ATOM 2090 O O . VAL A 1 269 ? 15.279 -22.451 -3.569 1.00 73.12 269 VAL A O 1
ATOM 2093 N N . ARG A 1 270 ? 15.758 -20.924 -1.978 1.00 69.88 270 ARG A N 1
ATOM 2094 C CA . ARG A 1 270 ? 15.129 -21.636 -0.854 1.00 69.88 270 ARG A CA 1
ATOM 2095 C C . ARG A 1 270 ? 14.027 -20.816 -0.200 1.00 69.88 270 ARG A C 1
ATOM 2097 O O . ARG A 1 270 ? 14.168 -19.606 -0.017 1.00 69.88 270 ARG A O 1
ATOM 2104 N N . ALA A 1 271 ? 12.982 -21.506 0.247 1.00 59.41 271 ALA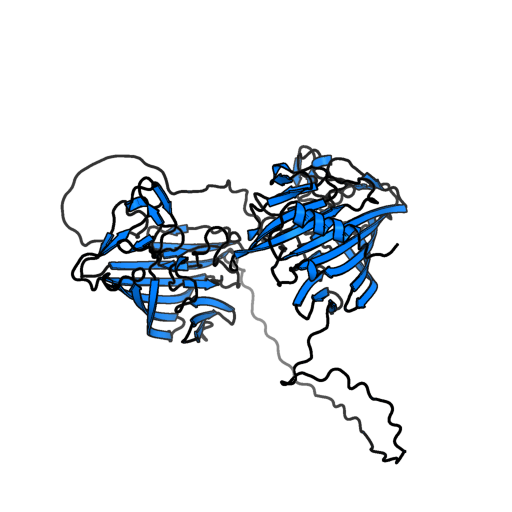 A N 1
ATOM 2105 C CA . ALA A 1 271 ? 12.138 -20.997 1.323 1.00 59.41 271 ALA A CA 1
ATOM 2106 C C . ALA A 1 271 ? 12.849 -21.271 2.661 1.00 59.41 271 ALA A C 1
ATOM 2108 O O . ALA A 1 271 ? 13.400 -22.343 2.879 1.00 59.41 271 ALA A O 1
ATOM 2109 N N . GLY A 1 272 ? 12.905 -20.294 3.549 1.00 48.16 272 GLY A N 1
ATOM 2110 C CA . GLY A 1 272 ? 13.629 -20.365 4.810 1.00 48.16 272 GLY A CA 1
ATOM 2111 C C . GLY A 1 272 ? 12.793 -21.052 5.877 1.00 48.16 272 GLY A C 1
ATOM 2112 O O . GLY A 1 272 ? 11.862 -20.455 6.400 1.00 48.16 272 GLY A O 1
ATOM 2113 N N . GLY A 1 273 ? 13.169 -22.270 6.253 1.00 37.66 273 GLY A N 1
ATOM 2114 C CA . GLY A 1 273 ? 12.652 -22.993 7.413 1.00 37.66 273 GLY A CA 1
ATOM 2115 C C . GLY A 1 273 ? 13.703 -23.977 7.931 1.00 37.66 273 GLY A C 1
ATOM 2116 O O . GLY A 1 273 ? 14.558 -24.430 7.176 1.00 37.66 273 GLY A O 1
ATOM 2117 N N . HIS A 1 274 ? 13.700 -24.277 9.230 1.00 31.72 274 HIS A N 1
ATOM 2118 C CA . HIS A 1 274 ? 14.527 -25.365 9.764 1.00 31.72 274 HIS A CA 1
ATOM 2119 C C . HIS A 1 274 ? 14.052 -26.726 9.226 1.00 31.72 274 HIS A C 1
ATOM 2121 O O . HIS A 1 274 ? 12.851 -26.889 8.993 1.00 31.72 274 HIS A O 1
ATOM 2127 N N . PRO A 1 275 ? 14.952 -27.723 9.089 1.00 28.33 275 PRO A N 1
ATOM 2128 C CA . PRO A 1 275 ? 14.527 -29.096 8.855 1.00 28.33 275 PRO A CA 1
ATOM 2129 C C . PRO A 1 275 ? 13.622 -29.547 10.014 1.00 28.33 275 PRO A C 1
ATOM 2131 O O . PRO A 1 275 ? 13.860 -29.150 11.161 1.00 28.33 275 PRO A O 1
ATOM 2134 N N . PRO A 1 276 ? 12.578 -30.352 9.756 1.00 28.05 276 PRO A N 1
ATOM 2135 C CA . PRO A 1 276 ? 11.719 -30.845 10.821 1.00 28.05 276 PRO A CA 1
ATOM 2136 C C . PRO A 1 276 ? 12.556 -31.637 11.831 1.00 28.05 276 PRO A C 1
ATOM 2138 O O . PRO A 1 276 ? 13.350 -32.502 11.457 1.00 28.05 276 PRO A O 1
ATOM 2141 N N . ALA A 1 277 ? 12.370 -31.333 13.117 1.00 28.41 277 ALA A N 1
ATOM 2142 C CA . ALA A 1 277 ? 12.881 -32.161 14.196 1.00 28.41 277 ALA A CA 1
ATOM 2143 C C . ALA A 1 277 ? 12.370 -33.596 14.004 1.00 28.41 277 ALA A C 1
ATOM 2145 O O . ALA A 1 277 ? 11.188 -33.815 13.729 1.00 28.41 277 ALA A O 1
ATOM 2146 N N . ALA A 1 278 ? 13.279 -34.563 14.118 1.00 27.69 278 ALA A N 1
ATOM 2147 C CA . ALA A 1 278 ? 12.964 -35.979 14.036 1.00 27.69 278 ALA A CA 1
ATOM 2148 C C . ALA A 1 278 ? 11.848 -36.333 15.034 1.00 27.69 278 ALA A C 1
ATOM 2150 O O . ALA A 1 278 ? 12.005 -36.157 16.241 1.00 27.69 278 ALA A O 1
ATOM 2151 N N . LEU A 1 279 ? 10.722 -36.838 14.528 1.00 30.75 279 LEU A N 1
ATOM 2152 C CA . LEU A 1 279 ? 9.687 -37.444 15.361 1.00 30.75 279 LEU A CA 1
ATOM 2153 C C . LEU A 1 279 ? 10.136 -38.859 15.769 1.00 30.75 279 LEU A C 1
ATOM 2155 O O . LEU A 1 279 ? 10.549 -39.629 14.894 1.00 30.75 279 LEU A O 1
ATOM 2159 N N . PRO A 1 280 ? 10.042 -39.247 17.055 1.00 28.44 280 PRO A N 1
ATOM 2160 C CA . PRO A 1 280 ? 10.248 -40.628 17.467 1.00 28.44 280 PRO A CA 1
ATOM 2161 C C . PRO A 1 280 ? 9.117 -41.518 16.944 1.00 28.44 280 PRO A C 1
ATOM 2163 O O . PRO A 1 280 ? 7.958 -41.111 16.869 1.00 28.44 280 PRO A O 1
ATOM 2166 N N . GLY A 1 281 ? 9.480 -42.744 16.569 1.00 28.41 281 GLY A N 1
ATOM 2167 C CA . GLY A 1 281 ? 8.602 -43.705 15.914 1.00 28.41 281 GLY A CA 1
ATOM 2168 C C . GLY A 1 281 ? 7.391 -44.154 16.734 1.00 28.41 281 GLY A C 1
ATOM 2169 O O . GLY A 1 281 ? 7.402 -44.174 17.960 1.00 28.41 281 GLY A O 1
ATOM 2170 N N . GLY A 1 282 ? 6.360 -44.609 16.020 1.00 27.62 282 GLY A N 1
ATOM 2171 C CA . GLY A 1 282 ? 5.180 -45.203 16.638 1.00 27.62 282 GLY A CA 1
ATOM 2172 C C . GLY A 1 282 ? 4.126 -45.666 15.638 1.00 27.62 282 GLY A C 1
ATOM 2173 O O . GLY A 1 282 ? 3.265 -44.895 15.257 1.00 27.62 282 GLY A O 1
ATOM 2174 N N . ARG A 1 283 ? 4.244 -46.944 15.252 1.00 28.72 283 ARG A N 1
ATOM 2175 C CA . ARG A 1 283 ? 3.220 -47.934 14.846 1.00 28.72 283 ARG A CA 1
ATOM 2176 C C . ARG A 1 283 ? 2.100 -47.553 13.857 1.00 28.72 283 ARG A C 1
ATOM 2178 O O . ARG A 1 283 ? 1.256 -46.699 14.077 1.00 28.72 283 ARG A O 1
ATOM 2185 N N . ARG A 1 284 ? 2.048 -48.365 12.792 1.00 33.66 284 ARG A N 1
ATOM 2186 C CA . ARG A 1 284 ? 0.941 -48.511 11.840 1.00 33.66 284 ARG A CA 1
ATOM 2187 C C . ARG A 1 284 ? -0.284 -49.137 12.506 1.00 33.66 284 ARG A C 1
ATOM 2189 O O . ARG A 1 284 ? -0.174 -50.257 12.993 1.00 33.66 284 ARG A O 1
ATOM 2196 N N . GLU A 1 285 ? -1.446 -48.528 12.304 1.00 29.97 285 GLU A N 1
ATOM 2197 C CA . GLU A 1 285 ? -2.728 -49.232 12.235 1.00 29.97 285 GLU A CA 1
ATOM 2198 C C . GLU A 1 285 ? -3.547 -48.714 11.040 1.00 29.97 285 GLU A C 1
ATOM 2200 O O . GLU A 1 285 ? -3.569 -47.522 10.740 1.00 29.97 285 GLU A O 1
ATOM 2205 N N . ARG A 1 286 ? -4.166 -49.644 10.304 1.00 35.81 286 ARG A N 1
ATOM 2206 C CA . ARG A 1 286 ? -5.188 -49.379 9.275 1.00 35.81 286 ARG A CA 1
ATOM 2207 C C . ARG A 1 286 ? -6.557 -49.345 9.959 1.00 35.81 286 ARG A C 1
ATOM 2209 O O . ARG A 1 286 ? -6.763 -50.144 10.869 1.00 35.81 286 ARG A O 1
ATOM 2216 N N . PRO A 1 287 ? -7.540 -48.607 9.409 1.00 35.78 287 PRO A N 1
ATOM 2217 C CA . PRO A 1 287 ? -8.685 -49.363 8.891 1.00 35.78 287 PRO A CA 1
ATOM 2218 C C . PRO A 1 287 ? -9.381 -48.828 7.618 1.00 35.78 287 PRO A C 1
ATOM 2220 O O . PRO A 1 287 ? -9.281 -47.675 7.221 1.00 35.78 287 PRO A O 1
ATOM 2223 N N . ALA A 1 288 ? -10.054 -49.807 7.006 1.00 28.02 288 ALA A N 1
ATOM 2224 C CA . ALA A 1 288 ? -11.196 -49.896 6.087 1.00 28.02 288 ALA A CA 1
ATOM 2225 C C . ALA A 1 288 ? -11.890 -48.669 5.438 1.00 28.02 288 ALA A C 1
ATOM 2227 O O . ALA A 1 288 ? -12.202 -47.660 6.057 1.00 28.02 288 ALA A O 1
ATOM 2228 N N . ARG A 1 289 ? -12.290 -48.904 4.173 1.00 38.06 289 ARG A N 1
ATOM 2229 C CA . ARG A 1 289 ? -13.326 -48.201 3.380 1.00 38.06 289 ARG A CA 1
ATOM 2230 C C . ARG A 1 289 ? -14.723 -48.334 4.020 1.00 38.06 289 ARG A C 1
ATOM 2232 O O . ARG A 1 289 ? -14.985 -49.372 4.627 1.00 38.06 289 ARG A O 1
ATOM 2239 N N . PRO A 1 290 ? -15.663 -47.401 3.760 1.00 39.66 290 PRO A N 1
ATOM 2240 C CA . PRO A 1 290 ? -16.790 -47.720 2.851 1.00 39.66 290 PRO A CA 1
ATOM 2241 C C . PRO A 1 290 ? -17.301 -46.503 2.023 1.00 39.66 290 PRO A C 1
ATOM 2243 O O . PRO A 1 290 ? -17.143 -45.360 2.421 1.00 39.66 290 PRO A O 1
ATOM 2246 N N . ARG A 1 291 ? -17.654 -46.684 0.740 1.00 29.64 291 ARG A N 1
ATOM 2247 C CA . ARG A 1 291 ? -18.978 -46.930 0.095 1.00 29.64 291 ARG A CA 1
ATOM 2248 C C . ARG A 1 291 ? -19.704 -45.667 -0.402 1.00 29.64 291 ARG A C 1
ATOM 2250 O O . ARG A 1 291 ? -19.941 -44.720 0.330 1.00 29.64 291 ARG A O 1
ATOM 2257 N N . HIS A 1 292 ? -20.085 -45.739 -1.680 1.00 36.75 292 HIS A N 1
ATOM 2258 C CA . HIS A 1 292 ? -20.978 -44.837 -2.405 1.00 36.75 292 HIS A CA 1
ATOM 2259 C C . HIS A 1 292 ? -22.372 -44.730 -1.782 1.00 36.75 292 HIS A C 1
ATOM 2261 O O . HIS A 1 292 ? -22.955 -45.760 -1.443 1.00 36.75 292 HIS A O 1
ATOM 2267 N N . VAL A 1 293 ? -22.958 -43.525 -1.823 1.00 31.20 293 VAL A N 1
ATOM 2268 C CA . VAL A 1 293 ? -24.415 -43.322 -1.838 1.00 31.20 293 VAL A CA 1
ATOM 2269 C C . VAL A 1 293 ? -24.806 -42.179 -2.795 1.00 31.20 293 VAL A C 1
ATOM 2271 O O . VAL A 1 293 ? -24.410 -41.034 -2.632 1.00 31.20 293 VAL A O 1
ATOM 2274 N N . ARG A 1 294 ? -25.557 -42.602 -3.818 1.00 28.83 294 ARG A N 1
ATOM 2275 C CA . ARG A 1 294 ? -26.664 -42.012 -4.599 1.00 28.83 294 ARG A CA 1
ATOM 2276 C C . ARG A 1 294 ? -26.850 -40.488 -4.740 1.00 28.83 294 ARG A C 1
ATOM 2278 O O . ARG A 1 294 ? -27.130 -39.773 -3.789 1.00 28.83 294 ARG A O 1
ATOM 2285 N N . ARG A 1 295 ? -26.927 -40.099 -6.022 1.00 33.69 295 ARG A N 1
ATOM 2286 C CA . ARG A 1 295 ? -27.678 -38.966 -6.590 1.00 33.69 295 ARG A CA 1
ATOM 2287 C C . ARG A 1 295 ? -29.192 -39.110 -6.352 1.00 33.69 295 ARG A C 1
ATOM 2289 O O . ARG A 1 295 ? -29.764 -40.152 -6.667 1.00 33.69 295 ARG A O 1
ATOM 2296 N N . THR A 1 296 ? -29.822 -38.020 -5.937 1.00 30.28 296 THR A N 1
ATOM 2297 C CA . THR A 1 296 ? -31.230 -37.649 -6.176 1.00 30.28 296 THR A CA 1
ATOM 2298 C C . THR A 1 296 ? -31.162 -36.277 -6.876 1.00 30.28 296 THR A C 1
ATOM 2300 O O . THR A 1 296 ? -30.327 -35.457 -6.516 1.00 30.28 296 THR A O 1
ATOM 2303 N N . GLY A 1 297 ? -31.832 -35.963 -7.984 1.00 27.45 297 GLY A N 1
ATOM 2304 C CA . GLY A 1 297 ? -33.170 -36.337 -8.422 1.00 27.45 297 GLY A CA 1
ATOM 2305 C C . GLY A 1 297 ? -34.086 -35.135 -8.188 1.00 27.45 297 GLY A C 1
ATOM 2306 O O . GLY A 1 297 ? -34.775 -35.114 -7.178 1.00 27.45 297 GLY A O 1
ATOM 2307 N N . TRP A 1 298 ? -34.035 -34.128 -9.067 1.00 28.83 298 TRP A N 1
ATOM 2308 C CA . TRP A 1 298 ? -34.999 -33.022 -9.118 1.00 28.83 298 TRP A CA 1
ATOM 2309 C C . TRP A 1 298 ? -35.498 -32.900 -10.560 1.00 28.83 298 TRP A C 1
ATOM 2311 O O . TRP A 1 298 ? -34.833 -32.322 -11.415 1.00 28.83 298 TRP A O 1
ATOM 2321 N N . GLU A 1 299 ? -36.653 -33.508 -10.818 1.00 28.58 299 GLU A N 1
ATOM 2322 C CA . GLU A 1 299 ? -37.515 -33.204 -11.957 1.00 28.58 299 GLU A CA 1
ATOM 2323 C C . GLU A 1 299 ? -38.614 -32.266 -11.453 1.00 28.58 299 GLU A C 1
ATOM 2325 O O . GLU A 1 299 ? -39.304 -32.578 -10.481 1.00 28.58 299 GLU A O 1
ATOM 2330 N N . SER A 1 300 ? -38.809 -31.132 -12.120 1.00 32.06 300 SER A N 1
ATOM 2331 C CA . SER A 1 300 ? -40.042 -30.361 -12.002 1.00 32.06 300 SER A CA 1
ATOM 2332 C C . SER A 1 300 ? -40.544 -29.981 -13.391 1.00 32.06 300 SER A C 1
ATOM 2334 O O . SER A 1 300 ? -39.833 -29.460 -14.248 1.00 32.06 300 SER A O 1
ATOM 2336 N N . ALA A 1 301 ? -41.800 -30.356 -13.608 1.00 29.66 301 ALA A N 1
ATOM 2337 C CA . ALA A 1 301 ? -42.534 -30.269 -14.849 1.00 29.66 301 ALA A CA 1
ATOM 2338 C C . ALA A 1 301 ? -42.949 -28.828 -15.167 1.00 29.66 301 ALA A C 1
ATOM 2340 O O . ALA A 1 301 ? -43.532 -28.149 -14.324 1.00 29.66 301 ALA A O 1
ATOM 2341 N N . PHE A 1 302 ? -42.780 -28.416 -16.424 1.00 30.05 302 PHE A N 1
ATOM 2342 C CA . PHE A 1 302 ? -43.506 -27.280 -16.987 1.00 30.05 302 PHE A CA 1
ATOM 2343 C C . PHE A 1 302 ? -44.532 -27.778 -18.006 1.00 30.05 302 PHE A C 1
ATOM 2345 O O . PHE A 1 302 ? -44.205 -28.282 -19.079 1.00 30.05 302 PHE A O 1
ATOM 2352 N N . ARG A 1 303 ? -45.810 -27.650 -17.636 1.00 31.78 303 ARG A N 1
ATOM 2353 C CA . ARG A 1 303 ? -46.964 -27.814 -18.525 1.00 31.78 303 ARG A CA 1
ATOM 2354 C C . ARG A 1 303 ? -47.176 -26.510 -19.294 1.00 31.78 303 ARG A C 1
ATOM 2356 O O . ARG A 1 303 ? -47.508 -25.492 -18.696 1.00 31.78 303 ARG A O 1
ATOM 2363 N N . ASN A 1 304 ? -47.060 -26.574 -20.617 1.00 31.66 304 ASN A N 1
ATOM 2364 C CA . ASN A 1 304 ? -47.495 -25.517 -21.526 1.00 31.66 304 ASN A CA 1
ATOM 2365 C C . ASN A 1 304 ? -49.026 -25.367 -21.486 1.00 31.66 304 ASN A C 1
ATOM 2367 O O . ASN A 1 304 ? -49.749 -26.303 -21.831 1.00 31.66 304 ASN A O 1
ATOM 2371 N N . ARG A 1 305 ? -49.522 -24.173 -21.144 1.00 33.03 305 ARG A N 1
ATOM 2372 C CA . ARG A 1 305 ? -50.855 -23.705 -21.553 1.00 33.03 305 ARG A CA 1
ATOM 2373 C C . ARG A 1 305 ? -50.670 -22.575 -22.556 1.00 33.03 305 ARG A C 1
ATOM 2375 O O . ARG A 1 305 ? -50.125 -21.533 -22.216 1.00 33.03 305 ARG A O 1
ATOM 2382 N N . ARG A 1 306 ? -51.139 -22.804 -23.784 1.00 34.75 306 ARG A N 1
ATOM 2383 C CA . ARG A 1 306 ? -51.369 -21.745 -24.768 1.00 34.75 306 ARG A CA 1
ATOM 2384 C C . ARG A 1 306 ? -52.636 -21.000 -24.355 1.00 34.75 306 ARG A C 1
ATOM 2386 O O . ARG A 1 306 ? -53.671 -21.633 -24.168 1.00 34.75 306 ARG A O 1
ATOM 2393 N N . GLY A 1 307 ? -52.528 -19.688 -24.210 1.00 32.88 307 GLY A N 1
ATOM 2394 C CA . GLY A 1 307 ? -53.649 -18.766 -24.105 1.00 32.88 307 GLY A CA 1
ATOM 2395 C C . GLY A 1 307 ? -53.340 -17.574 -24.996 1.00 32.88 307 GLY A C 1
ATOM 2396 O O . GLY A 1 307 ? -52.342 -16.893 -24.784 1.00 32.88 307 GLY A O 1
ATOM 2397 N N . GLU A 1 308 ? -54.150 -17.401 -26.033 1.00 37.09 308 GLU A N 1
ATOM 2398 C CA . GLU A 1 308 ? -54.153 -16.243 -26.921 1.00 37.09 308 GLU A CA 1
ATOM 2399 C C . GLU A 1 308 ? -54.589 -14.999 -26.135 1.00 37.09 308 GLU A C 1
ATOM 2401 O O . GLU A 1 308 ? -55.533 -15.056 -25.347 1.00 37.09 308 GLU A O 1
ATOM 2406 N N . GLY A 1 309 ? -53.896 -13.877 -26.335 1.00 32.12 309 GLY A N 1
ATOM 2407 C CA . GLY A 1 309 ? -54.192 -12.620 -25.653 1.00 32.12 309 GLY A CA 1
ATOM 2408 C C . GLY A 1 309 ? -53.374 -11.461 -26.212 1.00 32.12 309 GLY A C 1
ATOM 2409 O O . GLY A 1 309 ? -52.246 -11.240 -25.794 1.00 32.12 309 GLY A O 1
ATOM 2410 N N . THR A 1 310 ? -53.961 -10.788 -27.203 1.00 32.72 310 THR A N 1
ATOM 2411 C CA . THR A 1 310 ? -53.830 -9.364 -27.573 1.00 32.72 310 THR A CA 1
ATOM 2412 C C . THR A 1 310 ? -52.571 -8.601 -27.141 1.00 32.72 310 THR A C 1
ATOM 2414 O O . THR A 1 310 ? -52.366 -8.295 -25.968 1.00 32.72 310 THR A O 1
ATOM 2417 N N . ALA A 1 311 ? -51.800 -8.190 -28.152 1.00 37.47 311 ALA A N 1
ATOM 2418 C CA . ALA A 1 311 ? -50.666 -7.286 -28.054 1.00 37.47 311 ALA A CA 1
ATOM 2419 C C . ALA A 1 311 ? -51.035 -5.950 -27.388 1.00 37.47 311 ALA A C 1
ATOM 2421 O O . ALA A 1 311 ? -51.877 -5.202 -27.883 1.00 37.47 311 ALA A O 1
ATOM 2422 N N . VAL A 1 312 ? -50.327 -5.636 -26.306 1.00 34.75 312 VAL A N 1
ATOM 2423 C CA . VAL A 1 312 ? -50.157 -4.276 -25.796 1.00 34.75 312 VAL A CA 1
ATOM 2424 C C . VAL A 1 312 ? -48.677 -3.960 -25.972 1.00 34.75 312 VAL A C 1
ATOM 2426 O O . VAL A 1 312 ? -47.834 -4.461 -25.232 1.00 34.75 312 VAL A O 1
ATOM 2429 N N . THR A 1 313 ? -48.334 -3.187 -26.999 1.00 39.97 313 THR A N 1
ATOM 2430 C CA . THR A 1 313 ? -46.982 -2.649 -27.191 1.00 39.97 313 THR A CA 1
ATOM 2431 C C . THR A 1 313 ? -46.745 -1.532 -26.177 1.00 39.97 313 THR A C 1
ATOM 2433 O O . THR A 1 313 ? -46.850 -0.352 -26.500 1.00 39.97 313 THR A O 1
ATOM 2436 N N . ALA A 1 314 ? -46.455 -1.911 -24.934 1.00 38.16 314 ALA A N 1
ATOM 2437 C CA . ALA A 1 314 ? -45.667 -1.081 -24.036 1.00 38.16 314 ALA A CA 1
ATOM 2438 C C . ALA A 1 314 ? -44.197 -1.320 -24.398 1.00 38.16 314 ALA A C 1
ATOM 2440 O O . ALA A 1 314 ? -43.784 -2.472 -24.535 1.00 38.16 314 ALA A O 1
ATOM 2441 N N . GLY A 1 315 ? -43.436 -0.248 -24.628 1.00 35.28 315 GLY A N 1
ATOM 2442 C CA . GLY A 1 315 ? -42.016 -0.333 -24.952 1.00 35.28 315 GLY A CA 1
ATOM 2443 C C . GLY A 1 315 ? -41.283 -1.148 -23.893 1.00 35.28 315 GLY A C 1
ATOM 2444 O O . GLY A 1 315 ? -41.082 -0.680 -22.777 1.00 35.28 315 GLY A O 1
ATOM 2445 N N . LEU A 1 316 ? -40.918 -2.381 -24.240 1.00 35.84 316 LEU A N 1
ATOM 2446 C CA . LEU A 1 316 ? -39.938 -3.149 -23.495 1.00 35.84 316 LEU A CA 1
ATOM 2447 C C . LEU A 1 316 ? -38.627 -2.378 -23.628 1.00 35.84 316 LEU A C 1
ATOM 2449 O O . LEU A 1 316 ? -38.031 -2.367 -24.706 1.00 35.84 316 LEU A O 1
ATOM 2453 N N . GLU A 1 317 ? -38.188 -1.721 -22.553 1.00 39.84 317 GLU A N 1
ATOM 2454 C CA . GLU A 1 317 ? -36.764 -1.462 -22.379 1.00 39.84 317 GLU A CA 1
ATOM 2455 C C . GLU A 1 317 ? -36.085 -2.827 -22.462 1.00 39.84 317 GLU A C 1
ATOM 2457 O O . GLU A 1 317 ? -36.155 -3.647 -21.545 1.00 39.84 317 GLU A O 1
ATOM 2462 N N . LEU A 1 318 ? -35.517 -3.123 -23.629 1.00 45.75 318 LEU A N 1
ATOM 2463 C CA . LEU A 1 318 ? -34.648 -4.268 -23.803 1.00 45.75 318 LEU A CA 1
ATOM 2464 C C . LEU A 1 318 ? -33.496 -4.033 -22.826 1.00 45.75 318 LEU A C 1
ATOM 2466 O O . LEU A 1 318 ? -32.680 -3.135 -23.034 1.00 45.75 318 LEU A O 1
ATOM 2470 N N . GLY A 1 319 ? -33.493 -4.777 -21.717 1.00 51.56 319 GLY A N 1
ATOM 2471 C CA . GLY A 1 319 ? -32.418 -4.740 -20.731 1.00 51.56 319 GLY A CA 1
ATOM 2472 C C . GLY A 1 319 ? -31.055 -4.921 -21.403 1.00 51.56 319 GLY A C 1
ATOM 2473 O O . GLY A 1 319 ? -30.966 -5.370 -22.546 1.00 51.56 319 GLY A O 1
ATOM 2474 N N . ARG A 1 320 ? -29.979 -4.549 -20.704 1.00 53.00 320 ARG A N 1
ATOM 2475 C CA . ARG A 1 320 ? -28.624 -4.564 -21.269 1.00 53.00 320 ARG A CA 1
ATOM 2476 C C . ARG A 1 320 ? -28.300 -5.940 -21.863 1.00 53.00 320 ARG A C 1
ATOM 2478 O O . ARG A 1 320 ? -28.191 -6.923 -21.138 1.00 53.00 320 ARG A O 1
ATOM 2485 N N . VAL A 1 321 ? -28.170 -5.999 -23.185 1.00 55.28 321 VAL A N 1
ATOM 2486 C CA . VAL A 1 321 ? -27.779 -7.214 -23.903 1.00 55.28 321 VAL A CA 1
ATOM 2487 C C . VAL A 1 321 ? -26.255 -7.301 -23.885 1.00 55.28 321 VAL A C 1
ATOM 2489 O O . VAL A 1 321 ? -25.576 -6.280 -24.007 1.00 55.28 321 VAL A O 1
ATOM 2492 N N . ALA A 1 322 ? -25.728 -8.513 -23.711 1.00 56.16 322 ALA A N 1
ATOM 2493 C CA . ALA A 1 322 ? -24.304 -8.796 -23.832 1.00 56.16 322 ALA A CA 1
ATOM 2494 C C . ALA A 1 322 ? -23.730 -8.228 -25.143 1.00 56.16 322 ALA A C 1
ATOM 2496 O O . ALA A 1 322 ? -24.399 -8.247 -26.182 1.00 56.16 322 ALA A O 1
ATOM 2497 N N . GLY A 1 323 ? -22.498 -7.714 -25.091 1.00 53.47 323 GLY A N 1
ATOM 2498 C CA . GLY A 1 323 ? -21.814 -7.170 -26.268 1.00 53.47 323 GLY A CA 1
ATOM 2499 C C . GLY A 1 323 ? -21.586 -8.232 -27.356 1.00 53.47 323 GLY A C 1
ATOM 2500 O O . GLY A 1 323 ? -21.807 -9.425 -27.116 1.00 53.47 323 GLY A O 1
ATOM 2501 N N . PRO A 1 324 ? -21.133 -7.845 -28.564 1.00 43.47 324 PRO A N 1
ATOM 2502 C CA . PRO A 1 324 ? -20.731 -8.810 -29.587 1.00 43.47 324 PRO A CA 1
ATOM 2503 C C . PRO A 1 324 ? -19.612 -9.705 -29.026 1.00 43.47 324 PRO A C 1
ATOM 2505 O O . PRO A 1 324 ? -18.478 -9.267 -28.879 1.00 43.47 324 PRO A O 1
ATOM 2508 N N . GLY A 1 325 ? -19.964 -10.939 -28.649 1.00 58.12 325 GLY A N 1
ATOM 2509 C CA . GLY A 1 325 ? -19.102 -11.858 -27.892 1.00 58.12 325 GLY A CA 1
ATOM 2510 C C . GLY A 1 325 ? -19.803 -12.580 -26.734 1.00 58.12 325 GLY A C 1
ATOM 2511 O O . GLY A 1 325 ? -19.291 -13.585 -26.253 1.00 58.12 325 GLY A O 1
ATOM 2512 N N . GLY A 1 326 ? -20.991 -12.126 -26.313 1.00 58.75 326 GLY A N 1
ATOM 2513 C CA . GLY A 1 326 ? -21.727 -12.744 -25.203 1.00 58.75 326 GLY A CA 1
ATOM 2514 C C . GLY A 1 326 ? -21.188 -12.378 -23.815 1.00 58.75 326 GLY A C 1
ATOM 2515 O O . GLY A 1 326 ? -21.638 -12.950 -22.826 1.00 58.75 326 GLY A O 1
ATOM 2516 N N . GLU A 1 327 ? -20.259 -11.423 -23.731 1.00 60.56 327 GLU A N 1
ATOM 2517 C CA . GLU A 1 327 ? -19.756 -10.892 -22.463 1.00 60.56 327 GLU A CA 1
ATOM 2518 C C . GLU A 1 327 ? -20.778 -9.947 -21.820 1.00 60.56 327 GLU A C 1
ATOM 2520 O O . GLU A 1 327 ? -21.378 -9.099 -22.494 1.00 60.56 327 GLU A O 1
ATOM 2525 N N . GLU A 1 328 ? -20.971 -10.096 -20.506 1.00 59.94 328 GLU A N 1
ATOM 2526 C CA . GLU A 1 328 ? -21.784 -9.168 -19.723 1.00 59.94 328 GLU A CA 1
ATOM 2527 C C . GLU A 1 328 ? -21.234 -7.738 -19.872 1.00 59.94 328 GLU A C 1
ATOM 2529 O O . GLU A 1 328 ? -20.021 -7.524 -19.802 1.00 59.94 328 GLU A O 1
ATOM 2534 N N . PRO A 1 329 ? -22.101 -6.738 -20.095 1.00 64.50 329 PRO A N 1
ATOM 2535 C CA . PRO A 1 329 ? -21.658 -5.362 -20.237 1.00 64.50 329 PRO A CA 1
ATOM 2536 C C . PRO A 1 329 ? -21.020 -4.873 -18.935 1.00 64.50 329 PRO A C 1
ATOM 2538 O O . PRO A 1 329 ? -21.560 -5.097 -17.853 1.00 64.50 329 PRO A O 1
ATOM 2541 N N . ALA A 1 330 ? -19.894 -4.164 -19.045 1.00 65.12 330 ALA A N 1
ATOM 2542 C CA . ALA A 1 330 ? -19.200 -3.614 -17.886 1.00 65.12 330 ALA A CA 1
ATOM 2543 C C . ALA A 1 330 ? -20.142 -2.749 -17.028 1.00 65.12 330 ALA A C 1
ATOM 2545 O O . ALA A 1 330 ? -20.903 -1.919 -17.545 1.00 65.12 330 ALA A O 1
ATOM 2546 N N . GLU A 1 331 ? -20.066 -2.935 -15.709 1.00 72.88 331 GLU A N 1
ATOM 2547 C CA . GLU A 1 331 ? -20.863 -2.168 -14.754 1.00 72.88 331 GLU A CA 1
ATOM 2548 C C . GLU A 1 331 ? -20.585 -0.664 -14.913 1.00 72.88 331 GLU A C 1
ATOM 2550 O O . GLU A 1 331 ? -19.421 -0.243 -14.946 1.00 72.88 331 GLU A O 1
ATOM 2555 N N . PRO A 1 332 ? -21.623 0.179 -15.038 1.00 80.88 332 PRO A N 1
ATOM 2556 C CA . PRO A 1 332 ? -21.437 1.611 -15.139 1.00 80.88 332 PRO A CA 1
ATOM 2557 C C . PRO A 1 332 ? -21.070 2.126 -13.742 1.00 80.88 332 PRO A C 1
ATOM 2559 O O . PRO A 1 332 ? -21.890 2.147 -12.836 1.00 80.88 332 PRO A O 1
ATOM 2562 N N . GLY A 1 333 ? -19.825 2.544 -13.552 1.00 92.75 333 GLY A N 1
ATOM 2563 C CA . GLY A 1 333 ? -19.404 3.196 -12.315 1.00 92.75 333 GLY A CA 1
ATOM 2564 C C . GLY A 1 333 ? -19.170 2.249 -11.134 1.00 92.75 333 GLY A C 1
ATOM 2565 O O . GLY A 1 333 ? -18.498 1.226 -11.295 1.00 92.75 333 GLY A O 1
ATOM 2566 N N . LEU A 1 334 ? -19.613 2.639 -9.934 1.00 97.06 334 LEU A N 1
ATOM 2567 C CA . LEU A 1 334 ? -19.355 1.908 -8.695 1.00 97.06 334 LEU A CA 1
ATOM 2568 C C . LEU A 1 334 ? -20.241 0.665 -8.542 1.00 97.06 334 LEU A C 1
ATOM 2570 O O . LEU A 1 334 ? -21.437 0.686 -8.814 1.00 97.06 334 LEU A O 1
ATOM 2574 N N . SER A 1 335 ? -19.650 -0.412 -8.031 1.00 95.56 335 SER A N 1
ATOM 2575 C CA . SER A 1 335 ? -20.362 -1.626 -7.615 1.00 95.56 335 SER A CA 1
ATOM 2576 C C . SER A 1 335 ? -19.730 -2.231 -6.362 1.00 95.56 335 SER A C 1
ATOM 2578 O O . SER A 1 335 ? -18.556 -1.993 -6.062 1.00 95.56 335 SER A O 1
ATOM 2580 N N . LEU A 1 336 ? -20.513 -3.017 -5.621 1.00 96.62 336 LEU A N 1
ATOM 2581 C CA . LEU A 1 336 ? -20.097 -3.659 -4.377 1.00 96.62 336 LEU A CA 1
ATOM 2582 C C . LEU A 1 336 ? -20.392 -5.160 -4.436 1.00 96.62 336 LEU A C 1
ATOM 2584 O O . LEU A 1 336 ? -21.526 -5.567 -4.669 1.00 96.62 336 LEU A O 1
ATOM 2588 N N . VAL A 1 337 ? -19.378 -5.984 -4.181 1.00 96.19 337 VAL A N 1
ATOM 2589 C CA . VAL A 1 337 ? -19.515 -7.440 -4.051 1.00 96.19 337 VAL A CA 1
ATOM 2590 C C . VAL A 1 337 ? -19.379 -7.825 -2.584 1.00 96.19 337 VAL A C 1
ATOM 2592 O O . VAL A 1 337 ? -18.380 -7.493 -1.947 1.00 96.19 337 VAL A O 1
ATOM 2595 N N . HIS A 1 338 ? -20.358 -8.554 -2.048 1.00 97.44 338 HIS A N 1
ATOM 2596 C CA . HIS A 1 338 ? -20.339 -9.036 -0.666 1.00 97.44 338 HIS A CA 1
ATOM 2597 C C . HIS A 1 338 ? -19.980 -10.522 -0.603 1.00 97.44 338 HIS A C 1
ATOM 2599 O O . HIS A 1 338 ? -20.808 -11.393 -0.859 1.00 97.44 338 HIS A O 1
ATOM 2605 N N . GLU A 1 339 ? -18.747 -10.825 -0.196 1.00 94.56 339 GLU A N 1
ATOM 2606 C CA . GLU A 1 339 ? -18.389 -12.161 0.282 1.00 94.56 339 GLU A CA 1
ATOM 2607 C C . GLU A 1 339 ? -18.865 -12.292 1.728 1.00 94.56 339 GLU A C 1
ATOM 2609 O O . GLU A 1 339 ? -18.249 -11.759 2.661 1.00 94.56 339 GLU A O 1
ATOM 2614 N N . GLN A 1 340 ? -19.998 -12.967 1.898 1.00 91.38 340 GLN A N 1
ATOM 2615 C CA . GLN A 1 340 ? -20.651 -13.174 3.189 1.00 91.38 340 GLN A CA 1
ATOM 2616 C C . GLN A 1 340 ? -19.676 -13.768 4.214 1.00 91.38 340 GLN A C 1
ATOM 2618 O O . GLN A 1 340 ? -18.924 -14.694 3.913 1.00 91.38 340 GLN A O 1
ATOM 2623 N N . ASN A 1 341 ? -19.703 -13.222 5.432 1.00 89.94 341 ASN A N 1
ATOM 2624 C CA . ASN A 1 341 ? -18.809 -13.566 6.541 1.00 89.94 341 ASN A CA 1
ATOM 2625 C C . ASN A 1 341 ? -17.308 -13.417 6.237 1.00 89.94 341 ASN A C 1
ATOM 2627 O O . ASN A 1 341 ? -16.482 -14.156 6.763 1.00 89.94 341 ASN A O 1
ATOM 2631 N N . LYS A 1 342 ? -16.933 -12.485 5.355 1.00 93.12 342 LYS A N 1
ATOM 2632 C CA . LYS A 1 342 ? -15.530 -12.305 4.970 1.00 93.12 342 LYS A CA 1
ATOM 2633 C C . LYS A 1 342 ? -15.182 -10.866 4.617 1.00 93.12 342 LYS A C 1
ATOM 2635 O O . LYS A 1 342 ? -14.394 -10.240 5.325 1.00 93.12 342 LYS A O 1
ATOM 2640 N N . ALA A 1 343 ? -15.720 -10.348 3.512 1.00 97.88 343 ALA A N 1
ATOM 2641 C CA . ALA A 1 343 ? -15.311 -9.045 2.991 1.00 97.88 343 ALA A CA 1
ATOM 2642 C C . ALA A 1 343 ? -16.332 -8.397 2.048 1.00 97.88 343 ALA A C 1
ATOM 2644 O O . ALA A 1 343 ? -17.220 -9.060 1.511 1.00 97.88 343 ALA A O 1
ATOM 2645 N N . LEU A 1 344 ? -16.163 -7.095 1.837 1.00 98.62 344 LEU A N 1
ATOM 2646 C CA . LEU A 1 344 ? -16.796 -6.321 0.776 1.00 98.62 344 LEU A CA 1
ATOM 2647 C C . LEU A 1 344 ? -15.724 -5.917 -0.241 1.00 98.62 344 LEU A C 1
ATOM 2649 O O . LEU A 1 344 ? -14.653 -5.472 0.161 1.00 98.62 344 LEU A O 1
ATOM 2653 N N . THR A 1 345 ? -15.993 -6.037 -1.536 1.00 98.62 345 THR A N 1
ATOM 2654 C CA . THR A 1 345 ? -15.101 -5.554 -2.599 1.00 98.62 345 THR A CA 1
ATOM 2655 C C . THR A 1 345 ? -15.807 -4.460 -3.386 1.00 98.62 345 THR A C 1
ATOM 2657 O O . THR A 1 345 ? -16.818 -4.727 -4.035 1.00 98.62 345 THR A O 1
ATOM 2660 N N . ALA A 1 346 ? -15.274 -3.240 -3.328 1.00 98.38 346 ALA A N 1
ATOM 2661 C CA . ALA A 1 346 ? -15.751 -2.111 -4.115 1.00 98.38 346 ALA A CA 1
ATOM 2662 C C . ALA A 1 346 ? -15.002 -2.054 -5.450 1.00 98.38 346 ALA A C 1
ATOM 2664 O O . ALA A 1 346 ? -13.779 -2.226 -5.499 1.00 98.38 346 ALA A O 1
ATOM 2665 N N . ARG A 1 347 ? -15.734 -1.806 -6.534 1.00 97.62 347 ARG A N 1
ATOM 2666 C CA . ARG A 1 347 ? -15.192 -1.731 -7.893 1.00 97.62 347 ARG A CA 1
ATOM 2667 C C . ARG A 1 347 ? -15.651 -0.467 -8.597 1.00 97.62 347 ARG A C 1
ATOM 2669 O O . ARG A 1 347 ? -16.764 -0.018 -8.355 1.00 97.62 347 ARG A O 1
ATOM 2676 N N . TRP A 1 348 ? -14.835 0.034 -9.516 1.00 96.19 348 TRP A N 1
ATOM 2677 C CA . TRP A 1 348 ? -15.174 1.080 -10.476 1.00 96.19 348 TRP A CA 1
ATOM 2678 C C . TRP A 1 348 ? -15.033 0.530 -11.893 1.00 96.19 348 TRP A C 1
ATOM 2680 O O . TRP A 1 348 ? -13.949 0.101 -12.282 1.00 96.19 348 TRP A O 1
ATOM 2690 N N . ARG A 1 349 ? -16.125 0.513 -12.667 1.00 92.81 349 ARG A N 1
ATOM 2691 C CA . ARG A 1 349 ? -16.155 -0.022 -14.043 1.00 92.81 349 ARG A CA 1
ATOM 2692 C C . ARG A 1 349 ? -15.555 -1.431 -14.153 1.00 92.81 349 ARG A C 1
ATOM 2694 O O . ARG A 1 349 ? -14.802 -1.737 -15.070 1.00 92.81 349 ARG A O 1
ATOM 2701 N N . GLY A 1 350 ? -15.855 -2.275 -13.166 1.00 88.44 350 GLY A N 1
ATOM 2702 C CA . GLY A 1 350 ? -15.339 -3.643 -13.057 1.00 88.44 350 GLY A CA 1
ATOM 2703 C C . GLY A 1 350 ? -13.946 -3.779 -12.423 1.00 88.44 350 GLY A C 1
ATOM 2704 O O . GLY A 1 350 ? -13.630 -4.861 -11.930 1.00 88.44 350 GLY A O 1
ATOM 2705 N N . ALA A 1 351 ? -13.144 -2.712 -12.346 1.00 91.94 351 ALA A N 1
ATOM 2706 C CA . ALA A 1 351 ? -11.830 -2.731 -11.701 1.00 91.94 351 ALA A CA 1
ATOM 2707 C C . ALA A 1 351 ? -11.952 -2.605 -10.174 1.00 91.94 351 ALA A C 1
ATOM 2709 O O . ALA A 1 351 ? -12.708 -1.781 -9.671 1.00 91.94 351 ALA A O 1
ATOM 2710 N N . GLU A 1 352 ? -11.216 -3.418 -9.415 1.00 96.75 352 GLU A N 1
ATOM 2711 C CA . GLU A 1 352 ? -11.211 -3.369 -7.947 1.00 96.75 352 GLU A CA 1
ATOM 2712 C C . GLU A 1 352 ? -10.568 -2.075 -7.433 1.00 96.75 352 GLU A C 1
ATOM 2714 O O . GLU A 1 352 ? -9.401 -1.821 -7.714 1.00 96.75 352 GLU A O 1
ATOM 2719 N N . LEU A 1 353 ? -11.309 -1.293 -6.639 1.00 98.50 353 LEU A N 1
ATOM 2720 C CA . LEU A 1 353 ? -10.759 -0.152 -5.900 1.00 98.50 353 LEU A CA 1
ATOM 2721 C C . LEU A 1 353 ? -10.198 -0.609 -4.564 1.00 98.50 353 LEU A C 1
ATOM 2723 O O . LEU A 1 353 ? -9.072 -0.280 -4.201 1.00 98.50 353 LEU A O 1
ATOM 2727 N N . PHE A 1 354 ? -10.984 -1.386 -3.820 1.00 98.75 354 PHE A N 1
ATOM 2728 C CA . PHE A 1 354 ? -10.526 -1.956 -2.569 1.00 98.75 354 PHE A CA 1
ATOM 2729 C C . PHE A 1 354 ? -11.313 -3.184 -2.146 1.00 98.75 354 PHE A C 1
ATOM 2731 O O . PHE A 1 354 ? -12.445 -3.422 -2.574 1.00 98.75 354 PHE A O 1
ATOM 2738 N N . ARG A 1 355 ? -10.723 -3.907 -1.197 1.00 98.56 355 ARG A N 1
ATOM 2739 C CA . ARG A 1 355 ? -11.402 -4.928 -0.404 1.00 98.56 355 ARG A CA 1
ATOM 2740 C C . ARG A 1 355 ? -11.412 -4.533 1.070 1.00 98.56 355 ARG A C 1
ATOM 2742 O O . ARG A 1 355 ? -10.358 -4.329 1.661 1.00 98.56 355 ARG A O 1
ATOM 2749 N N . TYR A 1 356 ? -12.597 -4.474 1.664 1.00 98.81 356 TYR A N 1
ATOM 2750 C CA . TYR A 1 356 ? -12.821 -4.259 3.087 1.00 98.81 356 TYR A CA 1
ATOM 2751 C C . TYR A 1 356 ? -13.093 -5.593 3.787 1.00 98.81 356 TYR A C 1
ATOM 2753 O O . TYR A 1 356 ? -14.176 -6.169 3.657 1.00 98.81 356 TYR A O 1
ATOM 2761 N N . VAL A 1 357 ? -12.101 -6.115 4.503 1.00 98.75 357 VAL A N 1
ATOM 2762 C CA . VAL A 1 357 ? -12.217 -7.367 5.262 1.00 98.75 357 VAL A CA 1
ATOM 2763 C C . VAL A 1 357 ? -12.793 -7.040 6.630 1.00 98.75 357 VAL A C 1
ATOM 2765 O O . VAL A 1 357 ? -12.125 -6.401 7.432 1.00 98.75 357 VAL A O 1
ATOM 2768 N N . TYR A 1 358 ? -14.024 -7.474 6.901 1.00 98.19 358 TYR A N 1
ATOM 2769 C CA . TYR A 1 358 ? -14.712 -7.211 8.172 1.00 98.19 358 TYR A CA 1
ATOM 2770 C C . TYR A 1 358 ? -14.703 -8.415 9.125 1.00 98.19 358 TYR A C 1
ATOM 2772 O O . TYR A 1 358 ? -14.955 -8.242 10.313 1.00 98.19 358 TYR A O 1
ATOM 2780 N N . GLN A 1 359 ? -14.369 -9.614 8.634 1.00 94.19 359 GLN A N 1
ATOM 2781 C CA . GLN A 1 359 ? -14.073 -10.793 9.459 1.00 94.19 359 GLN A CA 1
ATOM 2782 C C . GLN A 1 359 ? -12.607 -11.219 9.263 1.00 94.19 359 GLN A C 1
ATOM 2784 O O . GLN A 1 359 ? -12.317 -12.107 8.458 1.00 94.19 359 GLN A O 1
ATOM 2789 N N . PRO A 1 360 ? -11.663 -10.539 9.940 1.00 92.00 360 PRO A N 1
ATOM 2790 C CA . PRO A 1 360 ? -10.242 -10.883 9.917 1.00 92.00 360 PRO A CA 1
ATOM 2791 C C . PRO A 1 360 ? -9.994 -12.290 10.484 1.00 92.00 360 PRO A C 1
ATOM 2793 O O . PRO A 1 360 ? -10.579 -12.670 11.495 1.00 92.00 360 PRO A O 1
ATOM 2796 N N . TRP A 1 361 ? -9.100 -13.051 9.847 1.00 88.94 361 TRP A N 1
ATOM 2797 C CA . TRP A 1 361 ? -8.699 -14.411 10.257 1.00 88.94 361 TRP A CA 1
ATOM 2798 C C . TRP A 1 361 ? -7.307 -14.448 10.904 1.00 88.94 361 TRP A C 1
ATOM 2800 O O . TRP A 1 361 ? -6.781 -15.519 11.211 1.00 88.94 361 TRP A O 1
ATOM 2810 N N . GLU A 1 362 ? -6.676 -13.283 11.053 1.00 92.06 362 GLU A N 1
ATOM 2811 C CA . GLU A 1 362 ? -5.327 -13.158 11.592 1.00 92.06 362 GLU A CA 1
ATOM 2812 C C . GLU A 1 362 ? -5.251 -13.575 13.076 1.00 92.06 362 GLU A C 1
ATOM 2814 O O . GLU A 1 362 ? -6.259 -13.548 13.784 1.00 92.06 362 GLU A O 1
ATOM 2819 N N . PRO A 1 363 ? -4.067 -13.977 13.573 1.00 93.81 363 PRO A N 1
ATOM 2820 C CA . PRO A 1 363 ? -3.902 -14.371 14.971 1.00 93.81 363 PRO A CA 1
ATOM 2821 C C . PRO A 1 363 ? -4.110 -13.197 15.939 1.00 93.81 363 PRO A C 1
ATOM 2823 O O . PRO A 1 363 ? -3.949 -12.036 15.564 1.00 93.81 363 PRO A O 1
ATOM 2826 N N . GLN A 1 364 ? -4.364 -13.517 17.214 1.00 96.88 364 GLN A N 1
ATOM 2827 C CA . GLN A 1 364 ? -4.568 -12.533 18.288 1.00 96.88 364 GLN A CA 1
ATOM 2828 C C . GLN A 1 364 ? -3.439 -11.499 18.381 1.00 96.88 364 GLN A C 1
ATOM 2830 O O . GLN A 1 364 ? -3.723 -10.320 18.532 1.00 96.88 364 GLN A O 1
ATOM 2835 N N . LEU A 1 365 ? -2.184 -11.927 18.185 1.00 95.06 365 LEU A N 1
ATOM 2836 C CA . LEU A 1 365 ? -0.993 -11.063 18.144 1.00 95.06 365 LEU A CA 1
ATOM 2837 C C . LEU A 1 365 ? -1.134 -9.876 17.174 1.00 95.06 365 LEU A C 1
ATOM 2839 O O . LEU A 1 365 ? -0.463 -8.864 17.309 1.00 95.06 365 LEU A O 1
ATOM 2843 N N . GLU A 1 366 ? -1.972 -9.992 16.146 1.00 96.62 366 GLU A N 1
ATOM 2844 C CA . GLU A 1 366 ? -2.190 -8.933 15.157 1.00 96.62 366 GLU A CA 1
ATOM 2845 C C . GLU A 1 366 ? -3.427 -8.079 15.446 1.00 96.62 366 GLU A C 1
ATOM 2847 O O . GLU A 1 366 ? -3.863 -7.319 14.573 1.00 96.62 366 GLU A O 1
ATOM 2852 N N . ALA A 1 367 ? -3.995 -8.236 16.646 1.00 97.75 367 ALA A N 1
ATOM 2853 C CA . ALA A 1 367 ? -5.221 -7.623 17.134 1.00 97.75 367 ALA A CA 1
ATOM 2854 C C . ALA A 1 367 ? -6.316 -7.609 16.049 1.00 97.75 367 ALA A C 1
ATOM 2856 O O . ALA A 1 367 ? -6.513 -6.579 15.397 1.00 97.75 367 ALA A O 1
ATOM 2857 N N . PRO A 1 368 ? -6.980 -8.744 15.758 1.00 97.75 368 PRO A N 1
ATOM 2858 C CA . PRO A 1 368 ? -7.905 -8.868 14.632 1.00 97.75 368 PRO A CA 1
ATOM 2859 C C . PRO A 1 368 ? -8.892 -7.694 14.561 1.00 97.75 368 PRO A C 1
ATOM 2861 O O . PRO A 1 368 ? -9.596 -7.386 15.520 1.00 97.75 368 PRO A O 1
ATOM 2864 N N . LYS A 1 369 ? -8.893 -6.984 13.430 1.00 97.94 369 LYS A N 1
ATOM 2865 C CA . LYS A 1 369 ? -9.721 -5.794 13.195 1.00 97.94 369 LYS A CA 1
ATOM 2866 C C . LYS A 1 369 ? -10.057 -5.628 11.717 1.00 97.94 369 LYS A C 1
ATOM 2868 O O . LYS A 1 369 ? -9.267 -6.105 10.900 1.00 97.94 369 LYS A O 1
ATOM 2873 N N . PRO A 1 370 ? -11.172 -4.965 11.354 1.00 98.62 370 PRO A N 1
ATOM 2874 C CA . PRO A 1 370 ? -11.462 -4.686 9.959 1.00 98.62 370 PRO A CA 1
ATOM 2875 C C . PRO A 1 370 ? -10.415 -3.788 9.296 1.00 98.62 370 PRO A C 1
ATOM 2877 O O . PRO A 1 370 ? -9.878 -2.880 9.936 1.00 98.62 370 PRO A O 1
ATOM 2880 N N . TYR A 1 371 ? -10.154 -4.016 8.010 1.00 98.75 371 TYR A N 1
ATOM 2881 C CA . TYR A 1 371 ? -9.162 -3.265 7.234 1.00 98.75 371 TYR A CA 1
ATOM 2882 C C . TYR A 1 371 ? -9.519 -3.177 5.748 1.00 98.75 371 TYR A C 1
ATOM 2884 O O . TYR A 1 371 ? -10.217 -4.038 5.209 1.00 98.75 371 TYR A O 1
ATOM 2892 N N . PHE A 1 372 ? -8.974 -2.164 5.074 1.00 98.88 372 PHE A N 1
ATOM 2893 C CA . PHE A 1 372 ? -9.024 -1.996 3.625 1.00 98.88 372 PHE A CA 1
ATOM 2894 C C . PHE A 1 372 ? -7.702 -2.463 3.004 1.00 98.88 372 PHE A C 1
ATOM 2896 O O . PHE A 1 372 ? -6.676 -1.795 3.143 1.00 98.88 372 PHE A O 1
ATOM 2903 N N . HIS A 1 373 ? -7.709 -3.616 2.338 1.00 98.38 373 HIS A N 1
ATOM 2904 C CA . HIS A 1 373 ? -6.604 -4.092 1.506 1.00 98.38 373 HIS A CA 1
ATOM 2905 C C . HIS A 1 373 ? -7.061 -5.222 0.561 1.00 98.38 373 HIS A C 1
ATOM 2907 O O . HIS A 1 373 ? -7.701 -6.167 1.032 1.00 98.38 373 HIS A O 1
ATOM 2913 N N . PRO A 1 374 ? -6.648 -5.217 -0.722 1.00 98.19 374 PRO A N 1
ATOM 2914 C CA . PRO A 1 374 ? -5.879 -4.167 -1.404 1.00 98.19 374 PRO A CA 1
ATOM 2915 C C . PRO A 1 374 ? -6.638 -2.837 -1.502 1.00 98.19 374 PRO A C 1
ATOM 2917 O O . PRO A 1 374 ? -7.842 -2.793 -1.280 1.00 98.19 374 PRO A O 1
ATOM 2920 N N . LEU A 1 375 ? -5.897 -1.767 -1.790 1.00 98.56 375 LEU A N 1
ATOM 2921 C CA . LEU A 1 375 ? -6.374 -0.421 -2.128 1.00 98.56 375 LEU A CA 1
ATOM 2922 C C . LEU A 1 375 ? -5.656 -0.025 -3.411 1.00 98.56 375 LEU A C 1
ATOM 2924 O O . LEU A 1 375 ? -4.426 -0.130 -3.455 1.00 98.56 375 LEU A O 1
ATOM 2928 N N . ARG A 1 376 ? -6.402 0.387 -4.427 1.00 98.56 376 ARG A N 1
ATOM 2929 C CA . ARG A 1 376 ? -5.902 0.679 -5.767 1.00 98.56 376 ARG A CA 1
ATOM 2930 C C . ARG A 1 376 ? -6.380 2.037 -6.246 1.00 98.56 376 ARG A C 1
ATOM 2932 O O . ARG A 1 376 ? -7.438 2.483 -5.819 1.00 98.56 376 ARG A O 1
ATOM 2939 N N . THR A 1 377 ? -5.622 2.681 -7.121 1.00 98.19 377 THR A N 1
ATOM 2940 C CA . THR A 1 377 ? -6.080 3.863 -7.866 1.00 98.19 377 THR A CA 1
ATOM 2941 C C . THR A 1 377 ? -7.157 3.501 -8.899 1.00 98.19 377 THR A C 1
ATOM 2943 O O . THR A 1 377 ? -7.465 2.319 -9.080 1.00 98.19 377 THR A O 1
ATOM 2946 N N . LEU A 1 378 ? -7.741 4.491 -9.591 1.00 96.50 378 LEU A N 1
ATOM 2947 C CA . LEU A 1 378 ? -8.673 4.207 -10.693 1.00 96.50 378 LEU A CA 1
ATOM 2948 C C . LEU A 1 378 ? -7.965 3.492 -11.857 1.00 96.50 378 LEU A C 1
ATOM 2950 O O . LEU A 1 378 ? -8.578 2.630 -12.489 1.00 96.50 378 LEU A O 1
ATOM 2954 N N . GLY A 1 379 ? -6.683 3.797 -12.095 1.00 92.88 379 GLY A N 1
ATOM 2955 C CA . GLY A 1 379 ? -5.808 3.083 -13.031 1.00 92.88 379 GLY A CA 1
ATOM 2956 C C . GLY A 1 379 ? -5.426 1.660 -12.598 1.00 92.88 379 GLY A C 1
ATOM 2957 O O . GLY A 1 379 ? -4.923 0.887 -13.411 1.00 92.88 379 GLY A O 1
ATOM 2958 N N . GLY A 1 380 ? -5.714 1.273 -11.350 1.00 93.44 380 GLY A N 1
ATOM 2959 C CA . GLY A 1 380 ? -5.495 -0.080 -10.827 1.00 93.44 380 GLY A CA 1
ATOM 2960 C C . GLY A 1 380 ? -4.187 -0.278 -10.053 1.00 93.44 380 GLY A C 1
ATOM 2961 O O . GLY A 1 380 ? -3.923 -1.396 -9.583 1.00 93.44 380 GLY A O 1
ATOM 2962 N N . ASP A 1 381 ? -3.397 0.778 -9.855 1.00 94.75 381 ASP A N 1
ATOM 2963 C CA . ASP A 1 381 ? -2.113 0.716 -9.155 1.00 94.75 381 ASP A CA 1
ATOM 2964 C C . ASP A 1 381 ? -2.297 0.524 -7.648 1.00 94.75 381 ASP A C 1
ATOM 2966 O O . ASP A 1 381 ? -3.075 1.220 -7.000 1.00 94.75 381 ASP A O 1
ATOM 2970 N N . LEU A 1 382 ? -1.578 -0.439 -7.061 1.00 95.50 382 LEU A N 1
ATOM 2971 C CA . LEU A 1 382 ? -1.719 -0.807 -5.648 1.00 95.50 382 LEU A CA 1
ATOM 2972 C C . LEU A 1 382 ? -1.039 0.220 -4.731 1.00 95.50 382 LEU A C 1
ATOM 2974 O O . LEU A 1 382 ? 0.183 0.307 -4.700 1.00 95.50 382 LEU A O 1
ATOM 2978 N N . VAL A 1 383 ? -1.811 0.890 -3.875 1.00 98.06 383 VAL A N 1
ATOM 2979 C CA . VAL A 1 383 ? -1.323 1.916 -2.931 1.00 98.06 383 VAL A CA 1
ATOM 2980 C C . VAL A 1 383 ? -1.315 1.447 -1.474 1.00 98.06 383 VAL A C 1
ATOM 2982 O O . VAL A 1 383 ? -1.295 2.252 -0.552 1.00 98.06 383 VAL A O 1
ATOM 2985 N N . SER A 1 384 ? -1.339 0.140 -1.211 1.00 98.00 384 SER A N 1
ATOM 2986 C CA . SER A 1 384 ? -1.298 -0.386 0.161 1.00 98.00 384 SER A CA 1
ATOM 2987 C C . SER A 1 384 ? -0.521 -1.689 0.287 1.00 98.00 384 SER A C 1
ATOM 2989 O O . SER A 1 384 ? -0.353 -2.440 -0.675 1.00 98.00 384 SER A O 1
ATOM 2991 N N . LEU A 1 385 ? -0.071 -1.985 1.504 1.00 95.81 385 LEU A N 1
ATOM 2992 C CA . LEU A 1 385 ? 0.613 -3.226 1.856 1.00 95.81 385 LEU A CA 1
ATOM 2993 C C . LEU A 1 385 ? -0.104 -3.940 3.003 1.00 95.81 385 LEU A C 1
ATOM 2995 O O . LEU A 1 385 ? -0.714 -3.312 3.865 1.00 95.81 385 LEU A O 1
ATOM 2999 N N . TYR A 1 386 ? 0.012 -5.263 3.030 1.00 94.81 386 TYR A N 1
ATOM 3000 C CA . TYR A 1 386 ? -0.622 -6.125 4.020 1.00 94.81 386 TYR A CA 1
ATOM 3001 C C . TYR A 1 386 ? 0.393 -7.066 4.657 1.00 94.81 386 TYR A C 1
ATOM 3003 O O . TYR A 1 386 ? 1.219 -7.656 3.955 1.00 94.81 386 TYR A O 1
ATOM 3011 N N . ARG A 1 387 ? 0.325 -7.161 5.990 1.00 93.25 387 ARG A N 1
ATOM 3012 C CA . ARG A 1 387 ? 1.155 -7.998 6.866 1.00 93.25 387 ARG A CA 1
ATOM 3013 C C . ARG A 1 387 ? 2.634 -8.020 6.458 1.00 93.25 387 ARG A C 1
ATOM 3015 O O . ARG A 1 387 ? 3.188 -9.090 6.189 1.00 93.25 387 ARG A O 1
ATOM 3022 N N . PRO A 1 388 ? 3.299 -6.854 6.353 1.00 88.19 388 PRO A N 1
ATOM 3023 C CA . PRO A 1 388 ? 4.714 -6.821 6.020 1.00 88.19 388 PRO A CA 1
ATOM 3024 C C . PRO A 1 388 ? 5.527 -7.565 7.086 1.00 88.19 388 PRO A C 1
ATOM 3026 O O . PRO A 1 388 ? 5.222 -7.491 8.271 1.00 88.19 388 PRO A O 1
ATOM 3029 N N . HIS A 1 389 ? 6.589 -8.261 6.680 1.00 77.69 389 HIS A N 1
ATOM 3030 C CA . HIS A 1 389 ? 7.360 -9.130 7.583 1.00 77.69 389 HIS A CA 1
ATOM 3031 C C . HIS A 1 389 ? 7.977 -8.406 8.796 1.00 77.69 389 HIS A C 1
ATOM 3033 O O . HIS A 1 389 ? 8.336 -9.050 9.775 1.00 77.69 389 HIS A O 1
ATOM 3039 N N . ASP A 1 390 ? 8.167 -7.085 8.723 1.00 79.06 390 ASP A N 1
ATOM 3040 C CA . ASP A 1 390 ? 8.669 -6.255 9.823 1.00 79.06 390 ASP A CA 1
ATOM 3041 C C . ASP A 1 390 ? 7.574 -5.897 10.835 1.00 79.06 390 ASP A C 1
ATOM 3043 O O . ASP A 1 390 ? 7.884 -5.650 11.994 1.00 79.06 390 ASP A O 1
ATOM 3047 N N . HIS A 1 391 ? 6.312 -5.887 10.402 1.00 91.50 391 HIS A N 1
ATOM 3048 C CA . HIS A 1 391 ? 5.155 -5.471 11.191 1.00 91.50 391 HIS A CA 1
ATOM 3049 C C . HIS A 1 391 ? 3.909 -6.210 10.695 1.00 91.50 391 HIS A C 1
ATOM 3051 O O . HIS A 1 391 ? 3.082 -5.652 9.971 1.00 91.50 391 HIS A O 1
ATOM 3057 N N . VAL A 1 392 ? 3.779 -7.487 11.060 1.00 92.56 392 VAL A N 1
ATOM 3058 C CA . VAL A 1 392 ? 2.711 -8.356 10.536 1.00 92.56 392 VAL A CA 1
ATOM 3059 C C . VAL A 1 392 ? 1.304 -7.846 10.861 1.00 92.56 392 VAL A C 1
ATOM 3061 O O . VAL A 1 392 ? 0.372 -8.174 10.151 1.00 92.56 392 VAL A O 1
ATOM 3064 N N . TRP A 1 393 ? 1.142 -6.977 11.857 1.00 95.38 393 TRP A N 1
ATOM 3065 C CA . TRP A 1 393 ? -0.131 -6.337 12.201 1.00 95.38 393 TRP A CA 1
ATOM 3066 C C . TRP A 1 393 ? -0.511 -5.129 11.316 1.00 95.38 393 TRP A C 1
ATOM 3068 O O . TRP A 1 393 ? -1.633 -4.640 11.427 1.00 95.38 393 TRP A O 1
ATOM 3078 N N . HIS A 1 394 ? 0.358 -4.637 10.418 1.00 97.06 394 HIS A N 1
ATOM 3079 C CA . HIS A 1 394 ? 0.012 -3.538 9.497 1.00 97.06 394 HIS A CA 1
ATOM 3080 C C . HIS A 1 394 ? -0.838 -4.034 8.313 1.00 97.06 394 HIS A C 1
ATOM 3082 O O . HIS A 1 394 ? -0.428 -4.945 7.586 1.00 97.06 394 HIS A O 1
ATOM 3088 N N . LYS A 1 395 ? -2.008 -3.420 8.087 1.00 95.38 395 LYS A N 1
ATOM 3089 C CA . LYS A 1 395 ? -3.016 -3.898 7.123 1.00 95.38 395 LYS A CA 1
ATOM 3090 C C . LYS A 1 395 ? -3.653 -2.736 6.355 1.00 95.38 395 LYS A C 1
ATOM 3092 O O . LYS A 1 395 ? -4.674 -2.214 6.780 1.00 95.38 395 LYS A O 1
ATOM 3097 N N . GLY A 1 396 ? -3.058 -2.354 5.223 1.00 98.19 396 GLY A N 1
ATOM 3098 C CA . GLY A 1 396 ? -3.567 -1.295 4.346 1.00 98.19 396 GLY A CA 1
ATOM 3099 C C . GLY A 1 396 ? -4.031 -0.060 5.113 1.00 98.19 396 GLY A C 1
ATOM 3100 O O . GLY A 1 396 ? -3.192 0.545 5.773 1.00 98.19 396 GLY A O 1
ATOM 3101 N N . ILE A 1 397 ? -5.322 0.286 5.032 1.00 98.81 397 ILE A N 1
ATOM 3102 C CA . ILE A 1 397 ? -5.955 1.247 5.955 1.00 98.81 397 ILE A CA 1
ATOM 3103 C C . ILE A 1 397 ? -6.722 0.490 7.039 1.00 98.81 397 ILE A C 1
ATOM 3105 O O . ILE A 1 397 ? -7.589 -0.330 6.729 1.00 98.81 397 ILE A O 1
ATOM 3109 N N . SER A 1 398 ? -6.465 0.805 8.306 1.00 98.31 398 SER A N 1
ATOM 3110 C CA . SER A 1 398 ? -7.250 0.292 9.429 1.00 98.31 398 SER A CA 1
ATOM 3111 C C . SER A 1 398 ? -7.282 1.281 10.588 1.00 98.31 398 SER A C 1
ATOM 3113 O O . SER A 1 398 ? -6.332 2.024 10.827 1.00 98.31 398 SER A O 1
ATOM 3115 N N . TRP A 1 399 ? -8.374 1.259 11.345 1.00 98.38 399 TRP A N 1
ATOM 3116 C CA . TRP A 1 399 ? -8.477 2.011 12.588 1.00 98.38 399 TRP A CA 1
ATOM 3117 C C . TRP A 1 399 ? -7.737 1.263 13.692 1.00 98.38 399 TRP A C 1
ATOM 3119 O O . TRP A 1 399 ? -8.188 0.212 14.154 1.00 98.38 399 TRP A O 1
ATOM 3129 N N . SER A 1 400 ? -6.558 1.757 14.050 1.00 96.94 400 SER A N 1
ATOM 3130 C CA . SER A 1 400 ? -5.583 1.019 14.846 1.00 96.94 400 SER A CA 1
ATOM 3131 C C . SER A 1 400 ? -5.150 1.862 16.041 1.00 96.94 400 SER A C 1
ATOM 3133 O O . SER A 1 400 ? -4.597 2.947 15.872 1.00 96.94 400 SER A O 1
ATOM 3135 N N . LEU A 1 401 ? -5.377 1.352 17.254 1.00 98.31 401 LEU A N 1
ATOM 3136 C CA . LEU A 1 401 ? -5.168 2.093 18.502 1.00 98.31 401 LEU A CA 1
ATOM 3137 C C . LEU A 1 401 ? -4.259 1.310 19.449 1.00 98.31 401 LEU A C 1
ATOM 3139 O O . LEU A 1 401 ? -4.590 0.195 19.837 1.00 98.31 401 LEU A O 1
ATOM 3143 N N . CYS A 1 402 ? -3.117 1.882 19.821 1.00 95.50 402 CYS A N 1
ATOM 3144 C CA . CYS A 1 402 ? -2.075 1.167 20.571 1.00 95.50 402 CYS A CA 1
ATOM 3145 C C . CYS A 1 402 ? -2.294 1.176 22.083 1.00 95.50 402 CYS A C 1
ATOM 3147 O O . CYS A 1 402 ? -1.763 0.324 22.788 1.00 95.50 402 CYS A O 1
ATOM 3149 N N . ASN A 1 403 ? -3.023 2.177 22.578 1.00 97.44 403 ASN A N 1
ATOM 3150 C CA . ASN A 1 403 ? -3.274 2.387 23.994 1.00 97.44 403 ASN A CA 1
ATOM 3151 C C . ASN A 1 403 ? -4.734 2.810 24.177 1.00 97.44 403 ASN A C 1
ATOM 3153 O O . ASN A 1 403 ? -5.075 3.974 23.971 1.00 97.44 403 ASN A O 1
ATOM 3157 N N . VAL A 1 404 ? -5.582 1.852 24.545 1.00 98.25 404 VAL A N 1
ATOM 3158 C CA . VAL A 1 404 ? -6.979 2.065 24.945 1.00 98.25 404 VAL A CA 1
ATOM 3159 C C . VAL A 1 404 ? -7.110 1.545 26.375 1.00 98.25 404 VAL A C 1
ATOM 3161 O O . VAL A 1 404 ? -7.286 0.352 26.615 1.00 98.25 404 VAL A O 1
ATOM 3164 N N . GLY A 1 405 ? -6.900 2.429 27.348 1.00 97.12 405 GLY A N 1
ATOM 3165 C CA . GLY A 1 405 ? -6.587 2.035 28.717 1.00 97.12 405 GLY A CA 1
ATOM 3166 C C . GLY A 1 405 ? -5.291 1.219 28.755 1.00 97.12 405 GLY A C 1
ATOM 3167 O O . GLY A 1 405 ? -4.233 1.690 28.332 1.00 97.12 405 GLY A O 1
ATOM 3168 N N . ALA A 1 406 ? -5.381 -0.016 29.250 1.00 96.19 406 ALA A N 1
ATOM 3169 C CA . ALA A 1 406 ? -4.273 -0.974 29.258 1.00 96.19 406 ALA A CA 1
ATOM 3170 C C . ALA A 1 406 ? -4.203 -1.848 27.988 1.00 96.19 406 ALA A C 1
ATOM 3172 O O . ALA A 1 406 ? -3.260 -2.625 27.838 1.00 96.19 406 ALA A O 1
ATOM 3173 N N . GLU A 1 407 ? -5.178 -1.735 27.086 1.00 98.56 407 GLU A N 1
ATOM 3174 C CA . GLU A 1 407 ? -5.358 -2.648 25.957 1.00 98.56 407 GLU A CA 1
ATOM 3175 C C . GLU A 1 407 ? -4.722 -2.120 24.669 1.00 98.56 407 GLU A C 1
ATOM 3177 O O . GLU A 1 407 ? -4.663 -0.909 24.420 1.00 98.56 407 GLU A O 1
ATOM 3182 N N . ASN A 1 408 ? -4.286 -3.056 23.828 1.00 98.44 408 ASN A N 1
ATOM 3183 C CA . ASN A 1 408 ? -3.669 -2.812 22.536 1.00 98.44 408 ASN A CA 1
ATOM 3184 C C . ASN A 1 408 ? -4.582 -3.311 21.404 1.00 98.44 408 ASN A C 1
ATOM 3186 O O . ASN A 1 408 ? -4.679 -4.500 21.130 1.00 98.44 408 ASN A O 1
ATOM 3190 N N . PHE A 1 409 ? -5.218 -2.402 20.672 1.00 98.44 409 PHE A N 1
ATOM 3191 C CA . PHE A 1 409 ? -5.986 -2.727 19.464 1.00 98.44 409 PHE A CA 1
ATOM 3192 C C . PHE A 1 409 ? -5.202 -2.424 18.180 1.00 98.44 409 PHE A C 1
ATOM 3194 O O . PHE A 1 409 ? -5.785 -2.368 17.096 1.00 98.44 409 PHE A O 1
ATOM 3201 N N . TRP A 1 410 ? -3.884 -2.242 18.269 1.00 97.56 410 TRP A N 1
ATOM 3202 C CA . TRP A 1 410 ? -2.957 -2.137 17.143 1.00 97.56 410 TRP A CA 1
ATOM 3203 C C . TRP A 1 410 ? -2.420 -3.515 16.752 1.00 97.56 410 TRP A C 1
ATOM 3205 O O . TRP A 1 410 ? -2.484 -3.881 15.577 1.00 97.56 410 TRP A O 1
ATOM 3215 N N . GLY A 1 411 ? -2.017 -4.302 17.752 1.00 96.06 411 GLY A N 1
ATOM 3216 C CA . GLY A 1 411 ? -1.327 -5.585 17.619 1.00 96.06 411 GLY A CA 1
ATOM 3217 C C . GLY A 1 411 ? 0.171 -5.458 17.908 1.00 96.06 411 GLY A C 1
ATOM 3218 O O . GLY A 1 411 ? 0.727 -4.357 17.926 1.00 96.06 411 GLY A O 1
ATOM 3219 N N . GLY A 1 412 ? 0.836 -6.587 18.119 1.00 94.94 412 GLY A N 1
ATOM 3220 C CA . GLY A 1 412 ? 2.257 -6.655 18.426 1.00 94.94 412 GLY A CA 1
ATOM 3221 C C . GLY A 1 412 ? 2.612 -6.098 19.811 1.00 94.94 412 GLY A C 1
ATOM 3222 O O . GLY A 1 412 ? 1.759 -5.954 20.683 1.00 94.94 412 GLY A O 1
ATOM 3223 N N . PRO A 1 413 ? 3.894 -5.770 20.041 1.00 95.25 413 PRO A N 1
ATOM 3224 C CA . PRO A 1 413 ? 4.353 -5.341 21.357 1.00 95.25 413 PRO A CA 1
ATOM 3225 C C . PRO A 1 413 ? 3.762 -4.000 21.818 1.00 95.25 413 PRO A C 1
ATOM 3227 O O . PRO A 1 413 ? 3.788 -3.007 21.089 1.00 95.25 413 PRO A O 1
ATOM 3230 N N . THR A 1 414 ? 3.366 -3.932 23.089 1.00 97.69 414 THR A N 1
ATOM 3231 C CA . THR A 1 414 ? 2.972 -2.692 23.773 1.00 97.69 414 THR A CA 1
ATOM 3232 C C . THR A 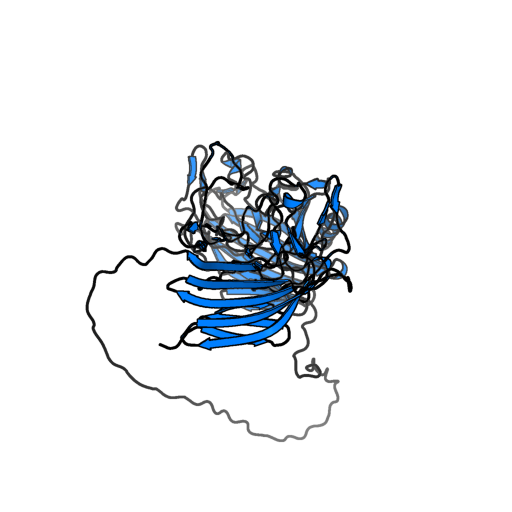1 414 ? 4.214 -1.935 24.248 1.00 97.69 414 THR A C 1
ATOM 3234 O O . THR A 1 414 ? 5.154 -2.530 24.778 1.00 97.69 414 THR A O 1
ATOM 3237 N N . TYR A 1 415 ? 4.244 -0.610 24.072 1.00 97.00 415 TYR A N 1
ATOM 3238 C CA . TYR A 1 415 ? 5.309 0.226 24.632 1.00 97.00 415 TYR A CA 1
ATOM 3239 C C . TYR A 1 415 ? 5.010 0.600 26.086 1.00 97.00 415 TYR A C 1
ATOM 3241 O O . TYR A 1 415 ? 3.979 1.206 26.378 1.00 97.00 415 TYR A O 1
ATOM 3249 N N . LEU A 1 416 ? 5.948 0.294 26.977 1.00 95.12 416 LEU A N 1
ATOM 3250 C CA . LEU A 1 416 ? 5.887 0.602 28.399 1.00 95.12 416 LEU A CA 1
ATOM 3251 C C . LEU A 1 416 ? 6.932 1.662 28.760 1.00 95.12 416 LEU A C 1
ATOM 3253 O O . LEU A 1 416 ? 8.102 1.575 28.368 1.00 95.12 416 LEU A O 1
ATOM 3257 N N . ARG A 1 417 ? 6.513 2.675 29.526 1.00 94.19 417 ARG A N 1
ATOM 3258 C CA . ARG A 1 417 ? 7.389 3.765 29.973 1.00 94.19 417 ARG A CA 1
ATOM 3259 C C . ARG A 1 417 ? 8.570 3.201 30.763 1.00 94.19 417 ARG A C 1
ATOM 3261 O O . ARG A 1 417 ? 8.372 2.483 31.731 1.00 94.19 417 ARG A O 1
ATOM 3268 N N . GLY A 1 418 ? 9.792 3.542 30.358 1.00 93.69 418 GLY A N 1
ATOM 3269 C CA . GLY A 1 418 ? 11.021 3.080 31.018 1.00 93.69 418 GLY A CA 1
ATOM 3270 C C . GLY A 1 418 ? 11.407 1.621 30.740 1.00 93.69 418 GLY A C 1
ATOM 3271 O O . GLY A 1 418 ? 12.522 1.229 31.064 1.00 93.69 418 GLY A O 1
ATOM 3272 N N . GLU A 1 419 ? 10.540 0.831 30.099 1.00 94.19 419 GLU A N 1
ATOM 3273 C CA . GLU A 1 419 ? 10.769 -0.601 29.845 1.00 94.19 419 GLU A CA 1
ATOM 3274 C C . GLU A 1 419 ? 10.840 -0.952 28.351 1.00 94.19 419 GLU A C 1
ATOM 3276 O O . GLU A 1 419 ? 11.329 -2.024 27.991 1.00 94.19 419 GLU A O 1
ATOM 3281 N N . GLY A 1 420 ? 10.393 -0.048 27.474 1.00 94.62 420 GLY A N 1
ATOM 3282 C CA . GLY A 1 420 ? 10.406 -0.243 26.028 1.00 94.62 420 GLY A CA 1
ATOM 3283 C C . GLY A 1 420 ? 9.256 -1.120 25.533 1.00 94.62 420 GLY A C 1
ATOM 3284 O O . GLY A 1 420 ? 8.219 -1.245 26.179 1.00 94.62 420 GLY A O 1
ATOM 3285 N N . TYR A 1 421 ? 9.416 -1.707 24.345 1.00 93.94 421 TYR A N 1
ATOM 3286 C CA . TYR A 1 421 ? 8.415 -2.619 23.790 1.00 93.94 421 TYR A CA 1
ATOM 3287 C C . TYR A 1 421 ? 8.458 -3.984 24.475 1.00 93.94 421 TYR A C 1
ATOM 3289 O O . TYR A 1 421 ? 9.509 -4.628 24.507 1.00 93.94 421 TYR A O 1
ATOM 3297 N N . ARG A 1 422 ? 7.298 -4.461 24.931 1.00 95.12 422 ARG A N 1
ATOM 3298 C CA . ARG A 1 422 ? 7.097 -5.829 25.417 1.00 95.12 422 ARG A CA 1
ATOM 3299 C C . ARG A 1 422 ? 5.829 -6.423 24.835 1.00 95.12 422 ARG A C 1
ATOM 3301 O O . ARG A 1 422 ? 4.813 -5.743 24.728 1.00 95.12 422 ARG A O 1
ATOM 3308 N N . GLN A 1 423 ? 5.891 -7.700 24.476 1.00 95.50 423 GLN A N 1
ATOM 3309 C CA . GLN A 1 423 ? 4.679 -8.435 24.150 1.00 95.50 423 GLN A CA 1
ATOM 3310 C C . GLN A 1 423 ? 3.930 -8.734 25.449 1.00 95.50 423 GLN A C 1
ATOM 3312 O O . GLN A 1 423 ? 4.490 -9.374 26.338 1.00 95.50 423 GLN A O 1
ATOM 3317 N N . LEU A 1 424 ? 2.700 -8.240 25.548 1.00 97.12 424 LEU A N 1
ATOM 3318 C CA . LEU A 1 424 ? 1.782 -8.494 26.655 1.00 97.12 424 LEU A CA 1
ATOM 3319 C C . LEU A 1 424 ? 0.580 -9.292 26.135 1.00 97.12 424 LEU A C 1
ATOM 3321 O O . LEU A 1 424 ? 0.375 -9.389 24.924 1.00 97.12 424 LEU A O 1
ATOM 3325 N N . ASP A 1 425 ? -0.218 -9.829 27.055 1.00 97.56 425 ASP A N 1
ATOM 3326 C CA . ASP A 1 425 ? -1.497 -10.480 26.756 1.00 97.56 425 ASP A CA 1
ATOM 3327 C C . ASP A 1 425 ? -2.651 -9.461 26.747 1.00 97.56 425 ASP A C 1
ATOM 3329 O O . ASP A 1 425 ? -3.631 -9.600 27.479 1.00 97.56 425 ASP A O 1
ATOM 3333 N N . ASN A 1 426 ? -2.507 -8.399 25.952 1.00 98.38 426 ASN A N 1
ATOM 3334 C CA . ASN A 1 426 ? -3.458 -7.286 25.862 1.00 98.38 426 ASN A CA 1
ATOM 3335 C C . ASN A 1 426 ? -3.840 -6.919 24.416 1.00 98.38 426 ASN A C 1
ATOM 3337 O O . ASN A 1 426 ? -4.402 -5.848 24.183 1.00 98.38 426 ASN A O 1
ATOM 3341 N N . ASP A 1 427 ? -3.528 -7.772 23.437 1.00 98.56 427 ASP A N 1
ATOM 3342 C CA . ASP A 1 427 ? -3.904 -7.536 22.047 1.00 98.56 427 ASP A CA 1
ATOM 3343 C C . ASP A 1 427 ? -5.405 -7.808 21.879 1.00 98.56 427 ASP A C 1
ATOM 3345 O O . ASP A 1 427 ? -5.841 -8.955 21.878 1.00 98.56 427 ASP A O 1
ATOM 3349 N N . GLY A 1 428 ? -6.219 -6.758 21.766 1.00 98.38 428 GLY A N 1
ATOM 3350 C CA . GLY A 1 428 ? -7.676 -6.836 21.651 1.00 98.38 428 GLY A CA 1
ATOM 3351 C C . GLY A 1 428 ? -8.185 -7.155 20.239 1.00 98.38 428 GLY A C 1
ATOM 3352 O O . GLY A 1 428 ? -7.434 -7.419 19.302 1.00 98.38 428 GLY A O 1
ATOM 3353 N N . THR A 1 429 ? -9.503 -7.144 20.056 1.00 98.62 429 THR A N 1
ATOM 3354 C CA . THR A 1 429 ? -10.176 -7.454 18.785 1.00 98.62 429 THR A CA 1
ATOM 3355 C C . THR A 1 429 ? -11.325 -6.490 18.513 1.00 98.62 429 THR A C 1
ATOM 3357 O O . THR A 1 429 ? -12.125 -6.205 19.400 1.00 98.62 429 THR A O 1
ATOM 3360 N N . GLN A 1 430 ? -11.429 -6.021 17.267 1.00 98.62 430 GLN A N 1
ATOM 3361 C CA . GLN A 1 430 ? -12.606 -5.319 16.748 1.00 98.62 430 GLN A CA 1
ATOM 3362 C C . GLN A 1 430 ? -13.471 -6.342 16.005 1.00 98.62 430 GLN A C 1
ATOM 3364 O O . GLN A 1 430 ? -13.170 -6.742 14.878 1.00 98.62 430 GLN A O 1
ATOM 3369 N N . LYS A 1 431 ? -14.524 -6.814 16.662 1.00 98.31 431 LYS A N 1
ATOM 3370 C CA . LYS A 1 431 ? -15.373 -7.910 16.201 1.00 98.31 431 LYS A CA 1
ATOM 3371 C C . LYS A 1 431 ? -16.579 -7.368 15.443 1.00 98.31 431 LYS A C 1
ATOM 3373 O O . LYS A 1 431 ? -17.374 -6.616 15.997 1.00 98.31 431 LYS A O 1
ATOM 3378 N N . HIS A 1 432 ? -16.736 -7.786 14.188 1.00 98.38 432 HIS A N 1
ATOM 3379 C CA . HIS A 1 432 ? -17.939 -7.510 13.401 1.00 98.38 432 HIS A CA 1
ATOM 3380 C C . HIS A 1 432 ? -19.176 -8.140 14.043 1.00 98.38 432 HIS A C 1
ATOM 3382 O O . HIS A 1 432 ? -19.198 -9.347 14.288 1.00 98.38 432 HIS A O 1
ATOM 3388 N N . VAL A 1 433 ? -20.202 -7.319 14.265 1.00 98.19 433 VAL A N 1
ATOM 3389 C CA . VAL A 1 433 ? -21.522 -7.755 14.737 1.00 98.19 433 VAL A CA 1
ATOM 3390 C C . VAL A 1 433 ? -22.488 -7.873 13.563 1.00 98.19 433 VAL A C 1
ATOM 3392 O O . VAL A 1 433 ? -23.164 -8.889 13.418 1.00 98.19 433 VAL A O 1
ATOM 3395 N N . GLY A 1 434 ? -22.527 -6.854 12.706 1.00 97.19 434 GLY A N 1
ATOM 3396 C CA . GLY A 1 434 ? -23.425 -6.810 11.561 1.00 97.19 434 GLY A CA 1
ATOM 3397 C C . GLY A 1 434 ? -23.235 -5.554 10.722 1.00 97.19 434 GLY A C 1
ATOM 3398 O O . GLY A 1 434 ? -22.399 -4.700 11.024 1.00 97.19 434 GLY A O 1
ATOM 3399 N N . PHE A 1 435 ? -24.015 -5.456 9.650 1.00 98.44 435 PHE A N 1
ATOM 3400 C CA . PHE A 1 435 ? -24.157 -4.226 8.885 1.00 98.44 435 PHE A CA 1
ATOM 3401 C C . PHE A 1 435 ? -25.552 -3.652 9.102 1.00 98.44 435 PHE A C 1
ATOM 3403 O O . PHE A 1 435 ? -26.546 -4.327 8.835 1.00 98.44 435 PHE A O 1
ATOM 3410 N N . SER A 1 436 ? -25.613 -2.401 9.544 1.00 96.44 436 SER A N 1
ATOM 3411 C CA . SER A 1 436 ? -26.848 -1.622 9.636 1.00 96.44 436 SER A CA 1
ATOM 3412 C C . SER A 1 436 ? -27.167 -0.888 8.328 1.00 96.44 436 SER A C 1
ATOM 3414 O O . SER A 1 436 ? -28.306 -0.468 8.127 1.00 96.44 436 SER A O 1
ATOM 3416 N N . ARG A 1 437 ? -26.194 -0.772 7.410 1.00 96.75 437 ARG A N 1
ATOM 3417 C CA . ARG A 1 437 ? -26.384 -0.239 6.051 1.00 96.75 437 ARG A CA 1
ATOM 3418 C C . ARG A 1 437 ? -25.392 -0.859 5.065 1.00 96.75 437 ARG A C 1
ATOM 3420 O O . ARG A 1 437 ? -24.203 -0.938 5.368 1.00 96.75 437 ARG A O 1
ATOM 3427 N N . LEU A 1 438 ? -25.885 -1.255 3.892 1.00 96.69 438 LEU A N 1
ATOM 3428 C CA . LEU A 1 438 ? -25.105 -1.706 2.733 1.00 96.69 438 LEU A CA 1
ATOM 3429 C C . LEU A 1 438 ? -25.822 -1.256 1.455 1.00 96.69 438 LEU A C 1
ATOM 3431 O O . LEU A 1 438 ? -26.607 -2.013 0.887 1.00 96.69 438 LEU A O 1
ATOM 3435 N N . ASP A 1 439 ? -25.553 -0.031 1.013 1.00 95.94 439 ASP A N 1
ATOM 3436 C CA . ASP A 1 439 ? -26.119 0.516 -0.220 1.00 95.94 439 ASP A CA 1
ATOM 3437 C C . ASP A 1 439 ? -25.022 0.689 -1.270 1.00 95.94 439 ASP A C 1
ATOM 3439 O O . ASP A 1 439 ? -23.948 1.217 -0.986 1.00 95.94 439 ASP A O 1
ATOM 3443 N N . ALA A 1 440 ? -25.302 0.281 -2.505 1.00 95.06 440 ALA A N 1
ATOM 3444 C CA . ALA A 1 440 ? -24.409 0.490 -3.636 1.00 95.06 440 ALA A CA 1
ATOM 3445 C C . ALA A 1 440 ? -25.193 1.045 -4.823 1.00 95.06 440 ALA A C 1
ATOM 3447 O O . ALA A 1 440 ? -26.197 0.470 -5.248 1.00 95.06 440 ALA A O 1
ATOM 3448 N N . ARG A 1 441 ? -24.725 2.176 -5.344 1.00 94.75 441 ARG A N 1
ATOM 3449 C CA . ARG A 1 441 ? -25.215 2.835 -6.555 1.00 94.75 441 ARG A CA 1
ATOM 3450 C C . ARG A 1 441 ? -24.009 3.179 -7.437 1.00 94.75 441 ARG A C 1
ATOM 3452 O O . ARG A 1 441 ? -22.916 3.350 -6.892 1.00 94.75 441 ARG A O 1
ATOM 3459 N N . PRO A 1 442 ? -24.187 3.334 -8.759 1.00 95.12 442 PRO A N 1
ATOM 3460 C CA . PRO A 1 442 ? -23.112 3.726 -9.674 1.00 95.12 442 PRO A CA 1
ATOM 3461 C C . PRO A 1 442 ? -22.298 4.953 -9.232 1.00 95.12 442 PRO A C 1
ATOM 3463 O O . PRO A 1 442 ? -21.107 5.048 -9.535 1.00 95.12 442 PRO A O 1
ATOM 3466 N N . GLU A 1 443 ? -22.921 5.885 -8.512 1.00 94.62 443 GLU A N 1
ATOM 3467 C CA . GLU A 1 443 ? -22.324 7.150 -8.076 1.00 94.62 443 GLU A CA 1
ATOM 3468 C C . GLU A 1 443 ? -21.718 7.084 -6.669 1.00 94.62 443 GLU A C 1
ATOM 3470 O O . GLU A 1 443 ? -20.830 7.879 -6.348 1.00 94.62 443 GLU A O 1
ATOM 3475 N N . GLN A 1 444 ? -22.208 6.178 -5.813 1.00 96.44 444 GLN A N 1
ATOM 3476 C CA . GLN A 1 444 ? -21.811 6.107 -4.409 1.00 96.44 444 GLN A CA 1
ATOM 3477 C C . GLN A 1 444 ? -22.091 4.742 -3.775 1.00 96.44 444 GLN A C 1
ATOM 3479 O O . GLN A 1 444 ? -23.134 4.127 -3.999 1.00 96.44 444 GLN A O 1
ATOM 3484 N N . ILE A 1 445 ? -21.174 4.310 -2.913 1.00 98.12 445 ILE A N 1
ATOM 3485 C CA . ILE A 1 445 ? -21.371 3.183 -1.995 1.00 98.12 445 ILE A CA 1
ATOM 3486 C C . ILE A 1 445 ? -21.437 3.737 -0.574 1.00 98.12 445 ILE A C 1
ATOM 3488 O O . ILE A 1 445 ? -20.593 4.555 -0.222 1.00 98.12 445 ILE A O 1
ATOM 3492 N N . ASP A 1 446 ? -22.387 3.262 0.231 1.00 98.31 446 ASP A N 1
ATOM 3493 C CA . ASP A 1 446 ? -22.543 3.608 1.645 1.00 98.31 446 ASP A CA 1
ATOM 3494 C C . ASP A 1 446 ? -22.610 2.351 2.510 1.00 98.31 446 ASP A C 1
ATOM 3496 O O . ASP A 1 446 ? -23.454 1.472 2.306 1.00 98.31 446 ASP A O 1
ATOM 3500 N N . VAL A 1 447 ? -21.756 2.289 3.528 1.00 98.69 447 VAL A N 1
ATOM 3501 C CA . VAL A 1 447 ? -21.698 1.169 4.468 1.00 98.69 447 VAL A CA 1
ATOM 3502 C C . VAL A 1 447 ? -21.740 1.685 5.899 1.00 98.69 447 VAL A C 1
ATOM 3504 O O . VAL A 1 447 ? -21.005 2.604 6.258 1.00 98.69 447 VAL A O 1
ATOM 3507 N N . ALA A 1 448 ? -22.572 1.060 6.731 1.00 98.56 448 ALA A N 1
ATOM 3508 C CA . ALA A 1 448 ? -22.552 1.211 8.182 1.00 98.56 448 ALA A CA 1
ATOM 3509 C C . ALA A 1 448 ? -22.426 -0.170 8.829 1.00 98.56 448 ALA A C 1
ATOM 3511 O O . ALA A 1 448 ? -23.211 -1.080 8.550 1.00 98.56 448 ALA A O 1
ATOM 3512 N N . GLN A 1 449 ? -21.414 -0.321 9.673 1.00 98.62 449 GLN A N 1
ATOM 3513 C CA . GLN A 1 449 ? -21.043 -1.556 10.338 1.00 98.62 449 GLN A CA 1
ATOM 3514 C C . GLN A 1 449 ? -21.067 -1.371 11.852 1.00 98.62 449 GLN A C 1
ATOM 3516 O O . GLN A 1 449 ? -20.470 -0.429 12.372 1.00 98.62 449 GLN A O 1
ATOM 3521 N N . ASP A 1 450 ? -21.654 -2.343 12.539 1.00 98.81 450 ASP A N 1
ATOM 3522 C CA . ASP A 1 450 ? -21.643 -2.429 13.992 1.00 98.81 450 ASP A CA 1
ATOM 3523 C C . ASP A 1 450 ? -20.496 -3.344 14.456 1.00 98.81 450 ASP A C 1
ATOM 3525 O O . ASP A 1 450 ? -20.253 -4.428 13.900 1.00 98.81 450 ASP A O 1
ATOM 3529 N N . LEU A 1 451 ? -19.756 -2.881 15.461 1.00 98.88 451 LEU A N 1
ATOM 3530 C CA . LEU A 1 451 ? -18.519 -3.479 15.954 1.00 98.88 451 LEU A CA 1
ATOM 3531 C C . LEU A 1 451 ? -18.509 -3.556 17.487 1.00 98.88 451 LEU A C 1
ATOM 3533 O O . LEU A 1 451 ? -18.954 -2.641 18.176 1.00 98.88 451 LEU A O 1
ATOM 3537 N N . GLU A 1 452 ? -17.922 -4.624 18.019 1.00 98.81 452 GLU A N 1
ATOM 3538 C CA . GLU A 1 452 ? -17.585 -4.785 19.437 1.00 98.81 452 GLU A CA 1
ATOM 3539 C C . GLU A 1 452 ? -16.065 -4.739 19.616 1.00 98.81 452 GLU A C 1
ATOM 3541 O O . GLU A 1 452 ? -15.331 -5.443 18.924 1.00 98.81 452 GLU A O 1
ATOM 3546 N N . TRP A 1 453 ? -15.584 -3.950 20.572 1.00 98.75 453 TRP A N 1
ATOM 3547 C CA . TRP A 1 453 ? -14.175 -3.896 20.957 1.00 98.75 453 TRP A CA 1
ATOM 3548 C C . TRP A 1 453 ? -13.971 -4.738 22.200 1.00 98.75 453 TRP A C 1
ATOM 3550 O O . TRP A 1 453 ? -14.386 -4.356 23.297 1.00 98.75 453 TRP A O 1
ATOM 3560 N N . VAL A 1 454 ? -13.347 -5.893 22.012 1.00 98.69 454 VAL A N 1
ATOM 3561 C CA . VAL A 1 454 ? -13.176 -6.911 23.046 1.00 98.69 454 VAL A CA 1
ATOM 3562 C C . VAL A 1 454 ? -11.696 -7.019 23.394 1.00 98.69 454 VAL A C 1
ATOM 3564 O O . VAL A 1 454 ? -10.859 -7.129 22.499 1.00 98.69 454 VAL A O 1
ATOM 3567 N N . THR A 1 455 ? -11.359 -6.969 24.680 1.00 98.56 455 THR A N 1
ATOM 3568 C CA . THR A 1 455 ? -9.979 -7.167 25.151 1.00 98.56 455 THR A CA 1
ATOM 3569 C C . THR A 1 455 ? -9.494 -8.583 24.858 1.00 98.56 455 THR A C 1
ATOM 3571 O O . THR A 1 455 ? -10.303 -9.484 24.620 1.00 98.56 455 THR A O 1
ATOM 3574 N N . GLN A 1 456 ? -8.183 -8.828 24.944 1.00 98.25 456 GLN A N 1
ATOM 3575 C CA . GLN A 1 456 ? -7.655 -10.193 24.814 1.00 98.25 456 GLN A CA 1
ATOM 3576 C C . GLN A 1 456 ? -8.270 -11.150 25.854 1.00 98.25 456 GLN A C 1
ATOM 3578 O O . GLN A 1 456 ? -8.514 -12.320 25.567 1.00 98.25 456 GLN A O 1
ATOM 3583 N N . ALA A 1 457 ? -8.573 -10.636 27.051 1.00 98.00 457 ALA A N 1
ATOM 3584 C CA . ALA A 1 457 ? -9.222 -11.376 28.132 1.00 98.00 457 ALA A CA 1
ATOM 3585 C C . ALA A 1 457 ? -10.739 -11.589 27.932 1.00 98.00 457 ALA A C 1
ATOM 3587 O O . ALA A 1 457 ? -11.389 -12.191 28.785 1.00 98.00 457 ALA A O 1
ATOM 3588 N N . GLY A 1 458 ? -11.323 -11.099 26.833 1.00 97.81 458 GLY A N 1
ATOM 3589 C CA . GLY A 1 458 ? -12.737 -11.293 26.505 1.00 97.81 458 GLY A CA 1
ATOM 3590 C C . GLY A 1 458 ? -13.696 -10.250 27.092 1.00 97.81 458 GLY A C 1
ATOM 3591 O O . GLY A 1 458 ? -14.909 -10.437 27.001 1.00 97.81 458 GLY A O 1
ATOM 3592 N N . LYS A 1 459 ? -13.201 -9.152 27.685 1.00 98.19 459 LYS A N 1
ATOM 3593 C CA . LYS A 1 459 ? -14.052 -8.072 28.222 1.00 98.19 459 LYS A CA 1
ATOM 3594 C C . LYS A 1 459 ? -14.492 -7.142 27.088 1.00 98.19 459 LYS A C 1
ATOM 3596 O O . LYS A 1 459 ? -13.656 -6.644 26.341 1.00 98.19 459 LYS A O 1
ATOM 3601 N N . LEU A 1 460 ? -15.790 -6.859 26.985 1.00 98.56 460 LEU A N 1
ATOM 3602 C CA . LEU A 1 460 ? -16.304 -5.809 26.100 1.00 98.56 460 LEU A CA 1
ATOM 3603 C C . LEU A 1 460 ? -15.952 -4.425 26.670 1.00 98.56 460 LEU A C 1
ATOM 3605 O O . LEU A 1 460 ? -16.260 -4.136 27.827 1.00 98.56 460 LEU A O 1
ATOM 3609 N N . MET A 1 461 ? -15.320 -3.572 25.862 1.00 98.19 461 MET A N 1
ATOM 3610 C CA . MET A 1 461 ? -14.974 -2.196 26.238 1.00 98.19 461 MET A CA 1
ATOM 3611 C C . MET A 1 461 ? -15.820 -1.160 25.509 1.00 98.19 461 MET A C 1
ATOM 3613 O O . MET A 1 461 ? -16.414 -0.295 26.152 1.00 98.19 461 MET A O 1
ATOM 3617 N N . PHE A 1 462 ? -15.905 -1.254 24.181 1.00 98.88 462 PHE A N 1
ATOM 3618 C CA . PHE A 1 462 ? -16.639 -0.300 23.349 1.00 98.88 462 PHE A CA 1
ATOM 3619 C C . PHE A 1 462 ? -17.565 -1.014 22.378 1.00 98.88 462 PHE A C 1
ATOM 3621 O O . PHE A 1 462 ? -17.235 -2.074 21.847 1.00 98.88 462 PHE A O 1
ATOM 3628 N N . THR A 1 463 ? -18.687 -0.373 22.085 1.00 98.88 463 THR A N 1
ATOM 3629 C CA . THR A 1 463 ? -19.454 -0.629 20.864 1.00 98.88 463 THR A CA 1
ATOM 3630 C C . THR A 1 463 ? -19.144 0.479 19.868 1.00 98.88 463 THR A C 1
ATOM 3632 O O . THR A 1 463 ? -19.111 1.648 20.254 1.00 98.88 463 THR A O 1
ATOM 3635 N N . GLU A 1 464 ? -18.930 0.140 18.603 1.00 98.81 464 GLU A N 1
ATOM 3636 C CA . GLU A 1 464 ? -18.632 1.099 17.542 1.00 98.81 464 GLU A CA 1
ATOM 3637 C C . GLU A 1 464 ? -19.653 1.003 16.407 1.00 98.81 464 GLU A C 1
ATOM 3639 O O . GLU A 1 464 ? -19.945 -0.090 15.923 1.00 98.81 464 GLU A O 1
ATOM 3644 N N . VAL A 1 465 ? -20.126 2.159 15.936 1.00 98.88 465 VAL A N 1
ATOM 3645 C CA . VAL A 1 465 ? -20.740 2.288 14.609 1.00 98.88 465 VAL A CA 1
ATOM 3646 C C . VAL A 1 465 ? -19.695 2.888 13.677 1.00 98.88 465 VAL A C 1
ATOM 3648 O O . VAL A 1 465 ? -19.335 4.063 13.793 1.00 98.88 465 VAL A O 1
ATOM 3651 N N . ARG A 1 466 ? -19.203 2.072 12.747 1.00 98.75 466 ARG A N 1
ATOM 3652 C CA . ARG A 1 466 ? -18.247 2.477 11.717 1.00 98.75 466 ARG A CA 1
ATOM 3653 C C . ARG A 1 466 ? -18.974 2.727 10.415 1.00 98.75 466 ARG A C 1
ATOM 3655 O O . ARG A 1 466 ? -19.710 1.862 9.946 1.00 98.75 466 ARG A O 1
ATOM 3662 N N . ARG A 1 467 ? -18.746 3.883 9.806 1.00 98.69 467 ARG A N 1
ATOM 3663 C CA . ARG A 1 467 ? -19.311 4.225 8.501 1.00 98.69 467 ARG A CA 1
ATOM 3664 C C . ARG A 1 467 ? -18.203 4.481 7.506 1.00 98.69 467 ARG A C 1
ATOM 3666 O O . ARG A 1 467 ? -17.185 5.076 7.856 1.00 98.69 467 ARG A O 1
ATOM 3673 N N . PHE A 1 468 ? -18.419 4.057 6.272 1.00 98.62 468 PHE A N 1
ATOM 3674 C CA . PHE A 1 468 ? -17.623 4.544 5.163 1.00 98.62 468 PHE A CA 1
ATOM 3675 C C . PHE A 1 468 ? -18.464 4.722 3.909 1.00 98.62 468 PHE A C 1
ATOM 3677 O O . PHE A 1 468 ? -19.399 3.957 3.661 1.00 98.62 468 PHE A O 1
ATOM 3684 N N . SER A 1 469 ? -18.093 5.726 3.124 1.00 98.56 469 SER A N 1
ATOM 3685 C CA . SER A 1 469 ? -18.717 6.032 1.844 1.00 98.56 469 SER A CA 1
ATOM 3686 C C . SER A 1 469 ? -17.655 6.187 0.767 1.00 98.56 469 SER A C 1
ATOM 3688 O O . SER A 1 469 ? -16.541 6.634 1.040 1.00 98.56 469 SER A O 1
ATOM 3690 N N . VAL A 1 470 ? -17.990 5.791 -0.458 1.00 98.44 470 VAL A N 1
ATOM 3691 C CA . VAL A 1 470 ? -17.051 5.756 -1.586 1.00 98.44 470 VAL A CA 1
ATOM 3692 C C . VAL A 1 470 ? -17.633 6.523 -2.755 1.00 98.44 470 VAL A C 1
ATOM 3694 O O . VAL A 1 470 ? -18.781 6.278 -3.124 1.00 98.44 470 VAL A O 1
ATOM 3697 N N . ARG A 1 471 ? -16.831 7.389 -3.375 1.00 97.81 471 ARG A N 1
ATOM 3698 C CA . ARG A 1 471 ? -17.181 8.088 -4.617 1.00 97.81 471 ARG A CA 1
ATOM 3699 C C . ARG A 1 471 ? -15.977 8.152 -5.551 1.00 97.81 471 ARG A C 1
ATOM 3701 O O . ARG A 1 471 ? -14.868 8.437 -5.107 1.00 97.81 471 ARG A O 1
ATOM 3708 N N . ALA A 1 472 ? -16.187 7.900 -6.840 1.00 97.38 472 ALA A N 1
ATOM 3709 C CA . ALA A 1 472 ? -15.162 8.116 -7.858 1.00 97.38 472 ALA A CA 1
ATOM 3710 C C . ALA A 1 472 ? -15.204 9.565 -8.370 1.00 97.38 472 ALA A C 1
ATOM 3712 O O . ALA A 1 472 ? -16.284 10.108 -8.592 1.00 97.38 472 ALA A O 1
ATOM 3713 N N . HIS A 1 473 ? -14.030 10.146 -8.622 1.00 97.19 473 HIS A N 1
ATOM 3714 C CA . HIS A 1 473 ? -13.820 11.468 -9.225 1.00 97.19 473 HIS A CA 1
ATOM 3715 C C . HIS A 1 473 ? -12.932 11.321 -10.480 1.00 97.19 473 HIS A C 1
ATOM 3717 O O . HIS A 1 473 ? -11.731 11.607 -10.435 1.00 97.19 473 HIS A O 1
ATOM 3723 N N . PRO A 1 474 ? -13.472 10.807 -11.607 1.00 95.44 474 PRO A N 1
ATOM 3724 C CA . PRO A 1 474 ? -12.680 10.538 -12.812 1.00 95.44 474 PRO A CA 1
ATOM 3725 C C . PRO A 1 474 ? -12.056 11.792 -13.435 1.00 95.44 474 PRO A C 1
ATOM 3727 O O . PRO A 1 474 ? -11.018 11.687 -14.077 1.00 95.44 474 PRO A O 1
ATOM 3730 N N . ASP A 1 475 ? -12.660 12.965 -13.222 1.00 95.38 475 ASP A N 1
ATOM 3731 C CA . ASP A 1 475 ? -12.126 14.280 -13.603 1.00 95.38 475 ASP A CA 1
ATOM 3732 C C . ASP A 1 475 ? -10.781 14.588 -12.932 1.00 95.38 475 ASP A C 1
ATOM 3734 O O . ASP A 1 475 ? -9.956 15.301 -13.497 1.00 95.38 475 ASP A O 1
ATOM 3738 N N . LEU A 1 476 ? -10.544 14.015 -11.750 1.00 96.00 476 LEU A N 1
ATOM 3739 C CA . LEU A 1 476 ? -9.308 14.172 -10.988 1.00 96.00 476 LEU A CA 1
ATOM 3740 C C . LEU A 1 476 ? -8.378 12.958 -11.108 1.00 96.00 476 LEU A C 1
ATOM 3742 O O . LEU A 1 476 ? -7.278 12.996 -10.559 1.00 96.00 476 LEU A O 1
ATOM 3746 N N . GLY A 1 477 ? -8.794 11.883 -11.787 1.00 97.00 477 GLY A N 1
ATOM 3747 C CA . GLY A 1 477 ? -8.082 10.601 -11.753 1.00 97.00 477 GLY A CA 1
ATOM 3748 C C . GLY A 1 477 ? -7.998 10.030 -10.334 1.00 97.00 477 GLY A C 1
ATOM 3749 O O . GLY A 1 477 ? -6.966 9.497 -9.940 1.00 97.00 477 GLY A O 1
ATOM 3750 N N . ALA A 1 478 ? -9.043 10.218 -9.522 1.00 98.44 478 ALA A N 1
ATOM 3751 C CA . ALA A 1 478 ? -9.028 9.856 -8.109 1.00 98.44 478 ALA A CA 1
ATOM 3752 C C . ALA A 1 478 ? -10.357 9.262 -7.646 1.00 98.44 478 ALA A C 1
ATOM 3754 O O . ALA A 1 478 ? -11.391 9.391 -8.298 1.00 98.44 478 ALA A O 1
ATOM 3755 N N . TRP A 1 479 ? -10.355 8.638 -6.477 1.00 98.56 479 TRP A N 1
ATOM 3756 C CA . TRP A 1 479 ? -11.575 8.299 -5.752 1.00 98.56 479 TRP A CA 1
ATOM 3757 C C . TRP A 1 479 ? -11.405 8.594 -4.264 1.00 98.56 479 TRP A C 1
ATOM 3759 O O . TRP A 1 479 ? -10.286 8.677 -3.760 1.00 98.56 479 TRP A O 1
ATOM 3769 N N . GLN A 1 480 ? -12.526 8.791 -3.581 1.00 98.56 480 GLN A N 1
ATOM 3770 C CA . GLN A 1 480 ? -12.608 9.203 -2.185 1.00 98.56 480 GLN A CA 1
ATOM 3771 C C . GLN A 1 480 ? -13.198 8.080 -1.331 1.00 98.56 480 GLN A C 1
ATOM 3773 O O . GLN A 1 480 ? -14.219 7.491 -1.694 1.00 98.56 480 GLN A O 1
ATOM 3778 N N . LEU A 1 481 ? -12.574 7.841 -0.179 1.00 98.69 481 LEU A N 1
ATOM 3779 C CA . LEU A 1 481 ? -13.083 7.073 0.951 1.00 98.69 481 LEU A CA 1
ATOM 3780 C C . LEU A 1 481 ? -13.385 8.045 2.097 1.00 98.69 481 LEU A C 1
ATOM 3782 O O . LEU A 1 481 ? -12.460 8.517 2.752 1.00 98.69 481 LEU A O 1
ATOM 3786 N N . CYS A 1 482 ? -14.659 8.316 2.361 1.00 98.38 482 CYS A N 1
ATOM 3787 C CA . CYS A 1 482 ? -15.076 8.997 3.586 1.00 98.38 482 CYS A CA 1
ATOM 3788 C C . CYS A 1 482 ? -15.199 7.957 4.701 1.00 98.38 482 CYS A C 1
ATOM 3790 O O . CYS A 1 482 ? -15.776 6.892 4.477 1.00 98.38 482 CYS A O 1
ATOM 3792 N N . TYR A 1 483 ? -14.661 8.232 5.884 1.00 98.62 483 TYR A N 1
ATOM 3793 C CA . TYR A 1 483 ? -14.599 7.304 7.011 1.00 98.62 483 TYR A CA 1
ATOM 3794 C C . TYR A 1 483 ? -15.067 7.989 8.296 1.00 98.62 483 TYR A C 1
ATOM 3796 O O . TYR A 1 483 ? -14.637 9.096 8.612 1.00 98.62 483 TYR A O 1
ATOM 3804 N N . ALA A 1 484 ? -15.906 7.311 9.079 1.00 98.56 484 ALA A N 1
ATOM 3805 C CA . ALA A 1 484 ? -16.286 7.743 10.418 1.00 98.56 484 ALA A CA 1
ATOM 3806 C C . ALA A 1 484 ? -16.303 6.575 11.406 1.00 98.56 484 ALA A C 1
ATOM 3808 O O . ALA A 1 484 ? -16.763 5.476 11.088 1.00 98.56 484 ALA A O 1
ATOM 3809 N N . SER A 1 485 ? -15.869 6.846 12.634 1.00 98.62 485 SER A N 1
ATOM 3810 C CA . SER A 1 485 ? -15.962 5.926 13.766 1.00 98.62 485 SER A CA 1
ATOM 3811 C C . SER A 1 485 ? -16.668 6.621 14.926 1.00 98.62 485 SER A C 1
ATOM 3813 O O . SER A 1 485 ? -16.259 7.709 15.330 1.00 98.62 485 SER A O 1
ATOM 3815 N N . GLN A 1 486 ? -17.739 6.008 15.434 1.00 98.69 486 GLN A N 1
ATOM 3816 C CA . GLN A 1 486 ? -18.439 6.427 16.650 1.00 98.69 486 GLN A CA 1
ATOM 3817 C C . GLN A 1 486 ? -18.285 5.331 17.698 1.00 98.69 486 GLN A C 1
ATOM 3819 O O . GLN A 1 486 ? -18.939 4.295 17.597 1.00 98.69 486 GLN A O 1
ATOM 3824 N N . MET A 1 487 ? -17.414 5.542 18.681 1.00 98.69 487 MET A N 1
ATOM 3825 C CA . MET A 1 487 ? -17.065 4.563 19.710 1.00 98.69 487 MET A CA 1
ATOM 3826 C C . MET A 1 487 ? -17.713 4.942 21.039 1.00 98.69 487 MET A C 1
ATOM 3828 O O . MET A 1 487 ? -17.308 5.917 21.670 1.00 98.69 487 MET A O 1
ATOM 3832 N N . ARG A 1 488 ? -18.691 4.156 21.491 1.00 98.88 488 ARG A N 1
ATOM 3833 C CA . ARG A 1 488 ? -19.348 4.342 22.788 1.00 98.88 488 ARG A CA 1
ATOM 3834 C C . ARG A 1 488 ? -18.682 3.492 23.861 1.00 98.88 488 ARG A C 1
ATOM 3836 O O . ARG A 1 488 ? -18.584 2.275 23.703 1.00 98.88 488 ARG A O 1
ATOM 3843 N N . ASN A 1 489 ? -18.268 4.112 24.964 1.00 98.75 489 ASN A N 1
ATOM 3844 C CA . ASN A 1 489 ? -17.674 3.404 26.093 1.00 98.75 489 ASN A CA 1
ATOM 3845 C C . ASN A 1 489 ? -18.751 2.628 26.866 1.00 98.75 489 ASN A C 1
ATOM 3847 O O . ASN A 1 489 ? -19.685 3.201 27.428 1.00 98.75 489 ASN A O 1
ATOM 3851 N N . THR A 1 490 ? -18.597 1.310 26.910 1.00 98.31 490 THR A N 1
ATOM 3852 C CA . THR A 1 490 ? -19.503 0.366 27.587 1.00 98.31 490 THR A CA 1
ATOM 3853 C C . THR A 1 490 ? -18.834 -0.374 28.744 1.00 98.31 490 THR A C 1
ATOM 3855 O O . THR A 1 490 ? -19.442 -1.256 29.342 1.00 98.31 490 THR A O 1
ATOM 3858 N N . SER A 1 491 ? -17.595 -0.010 29.083 1.00 96.75 491 SER A N 1
ATOM 3859 C CA . SER A 1 491 ? -16.778 -0.723 30.071 1.00 96.75 491 SER A CA 1
ATOM 3860 C C . SER A 1 491 ? -17.209 -0.502 31.528 1.00 96.75 491 SER A C 1
ATOM 3862 O O . SER A 1 491 ? -16.828 -1.289 32.393 1.00 96.75 491 SER A O 1
ATOM 3864 N N . GLY A 1 492 ? -17.995 0.550 31.795 1.00 97.31 492 GLY A N 1
ATOM 3865 C CA . GLY A 1 492 ? -18.431 0.955 33.138 1.00 97.31 492 GLY A CA 1
ATOM 3866 C C . GLY A 1 492 ? -17.463 1.891 33.872 1.00 97.31 492 GLY A C 1
ATOM 3867 O O . GLY A 1 492 ? -17.786 2.361 34.958 1.00 97.31 492 GLY A O 1
ATOM 3868 N N . GLU A 1 493 ? -16.313 2.203 33.276 1.00 97.44 493 GLU A N 1
ATOM 3869 C CA . GLU A 1 493 ? -15.283 3.091 33.826 1.00 97.44 493 GLU A CA 1
ATOM 3870 C C . GLU A 1 493 ? -14.774 4.069 32.757 1.00 97.44 493 GLU A C 1
ATOM 3872 O O . GLU A 1 493 ? -15.009 3.875 31.563 1.00 97.44 493 GLU A O 1
ATOM 3877 N N . THR A 1 494 ? -14.090 5.138 33.168 1.00 98.50 494 THR A N 1
ATOM 3878 C CA . THR A 1 494 ? -13.406 6.032 32.224 1.00 98.50 494 THR A CA 1
ATOM 3879 C C . THR A 1 494 ? -12.229 5.304 31.584 1.00 98.50 494 THR A C 1
ATOM 3881 O O . THR A 1 494 ? -11.409 4.710 32.283 1.00 98.50 494 THR A O 1
ATOM 3884 N N . VAL A 1 495 ? -12.125 5.377 30.258 1.00 98.62 495 VAL A N 1
ATOM 3885 C CA . VAL A 1 495 ? -11.034 4.763 29.494 1.00 98.62 495 VAL A CA 1
ATOM 3886 C C . VAL A 1 495 ? -10.249 5.849 28.775 1.00 98.62 495 VAL A C 1
ATOM 3888 O O . VAL A 1 495 ? -10.819 6.638 28.025 1.00 98.62 495 VAL A O 1
ATOM 3891 N N . SER A 1 496 ? -8.935 5.852 28.986 1.00 98.50 496 SER A N 1
ATOM 3892 C CA . SER A 1 496 ? -8.020 6.820 28.388 1.00 98.50 496 SER A CA 1
ATOM 3893 C C . SER A 1 496 ? -7.407 6.297 27.090 1.00 98.50 496 SER A C 1
ATOM 3895 O O . SER A 1 496 ? -6.860 5.191 27.056 1.00 98.50 496 SER A O 1
ATOM 3897 N N . PHE A 1 497 ? -7.498 7.076 26.017 1.00 98.56 497 PHE A N 1
ATOM 3898 C CA . PHE A 1 497 ? -6.890 6.792 24.720 1.00 98.56 497 PHE A CA 1
ATOM 3899 C C . PHE A 1 497 ? -5.554 7.515 24.611 1.00 98.56 497 PHE A C 1
ATOM 3901 O O . PHE A 1 497 ? -5.452 8.691 24.948 1.00 98.56 497 PHE A O 1
ATOM 3908 N N . GLY A 1 498 ? -4.531 6.832 24.108 1.00 98.12 498 GLY A N 1
ATOM 3909 C CA . GLY A 1 498 ? -3.192 7.398 23.997 1.00 98.12 498 GLY A CA 1
ATOM 3910 C C . GLY A 1 498 ? -2.362 6.768 22.890 1.00 98.12 498 GLY A C 1
ATOM 3911 O O . GLY A 1 498 ? -2.861 6.117 21.965 1.00 98.12 498 GLY A O 1
ATOM 3912 N N . SER A 1 499 ? -1.052 6.924 23.025 1.00 98.06 499 SER A N 1
ATOM 3913 C CA . SER A 1 499 ? -0.064 6.358 22.116 1.00 98.06 499 SER A CA 1
ATOM 3914 C C . SER A 1 499 ? 1.240 6.068 22.867 1.00 98.06 499 SER A C 1
ATOM 3916 O O . SER A 1 499 ? 1.434 6.509 24.005 1.00 98.06 499 SER A O 1
ATOM 3918 N N . PRO A 1 500 ? 2.214 5.400 22.238 1.00 97.81 500 PRO A N 1
ATOM 3919 C CA . PRO A 1 500 ? 3.548 5.297 22.810 1.00 97.81 500 PRO A CA 1
ATOM 3920 C C . PRO A 1 500 ? 4.173 6.646 23.189 1.00 97.81 500 PRO A C 1
ATOM 3922 O O . PRO A 1 500 ? 4.918 6.687 24.168 1.00 97.81 500 PRO A O 1
ATOM 3925 N N . THR A 1 501 ? 3.868 7.745 22.487 1.00 97.75 501 THR A N 1
ATOM 3926 C CA . THR A 1 501 ? 4.342 9.086 22.877 1.00 97.75 501 THR A CA 1
ATOM 3927 C C . THR A 1 501 ? 3.772 9.517 24.218 1.00 97.75 501 THR A C 1
ATOM 3929 O O . THR A 1 501 ? 4.540 9.979 25.061 1.00 97.75 501 THR A O 1
ATOM 3932 N N . THR A 1 502 ? 2.485 9.275 24.493 1.00 97.12 502 THR A N 1
ATOM 3933 C CA . THR A 1 502 ? 1.906 9.561 25.823 1.00 97.12 502 THR A CA 1
ATOM 3934 C C . THR A 1 502 ? 2.562 8.702 26.910 1.00 97.12 502 THR A C 1
ATOM 3936 O O . THR A 1 502 ? 2.728 9.112 28.063 1.00 97.12 502 THR A O 1
ATOM 3939 N N . LYS A 1 503 ? 3.074 7.524 26.535 1.00 96.31 503 LYS A N 1
ATOM 3940 C CA . LYS A 1 503 ? 3.872 6.650 27.406 1.00 96.31 503 LYS A CA 1
ATOM 3941 C C . LYS A 1 503 ? 5.375 6.975 27.417 1.00 96.31 503 LYS A C 1
ATOM 3943 O O . LYS A 1 503 ? 6.130 6.288 28.101 1.00 96.31 503 LYS A O 1
ATOM 3948 N N . GLY A 1 504 ? 5.815 8.066 26.788 1.00 95.06 504 GLY A N 1
ATOM 3949 C CA . GLY A 1 504 ? 7.193 8.572 26.851 1.00 95.06 504 GLY A CA 1
ATOM 3950 C C . GLY A 1 504 ? 8.114 8.089 25.727 1.00 95.06 504 GLY A C 1
ATOM 3951 O O . GLY A 1 504 ? 9.332 8.142 25.877 1.00 95.06 504 GLY A O 1
ATOM 3952 N N . ARG A 1 505 ? 7.565 7.580 24.619 1.00 95.62 505 ARG A N 1
ATOM 3953 C CA . ARG A 1 505 ? 8.315 7.292 23.389 1.00 95.62 505 ARG A CA 1
ATOM 3954 C C . ARG A 1 505 ? 8.183 8.446 22.406 1.00 95.62 505 ARG A C 1
ATOM 3956 O O . ARG A 1 505 ? 7.185 8.544 21.703 1.00 95.62 505 ARG A O 1
ATOM 3963 N N . GLU A 1 506 ? 9.199 9.283 22.313 1.00 92.94 506 GLU A N 1
ATOM 3964 C CA . GLU A 1 506 ? 9.193 10.393 21.361 1.00 92.94 506 GLU A CA 1
ATOM 3965 C C . GLU A 1 506 ? 8.934 9.926 19.910 1.00 92.94 506 GLU A C 1
ATOM 3967 O O . GLU A 1 506 ? 9.362 8.839 19.504 1.00 92.94 506 GLU A O 1
ATOM 3972 N N . ALA A 1 507 ? 8.207 10.746 19.141 1.00 91.00 507 ALA A N 1
ATOM 3973 C CA . ALA A 1 507 ? 7.912 10.530 17.719 1.00 91.00 507 ALA A CA 1
ATOM 3974 C C . ALA A 1 507 ? 7.228 9.181 17.387 1.00 91.00 507 ALA A C 1
ATOM 3976 O O . ALA A 1 507 ? 7.504 8.540 16.364 1.00 91.00 507 ALA A O 1
ATOM 3977 N N . ALA A 1 508 ? 6.336 8.714 18.266 1.00 94.75 508 ALA A N 1
ATOM 3978 C CA . ALA A 1 508 ? 5.674 7.418 18.147 1.00 94.75 508 ALA A CA 1
ATOM 3979 C C . ALA A 1 508 ? 4.158 7.487 18.391 1.00 94.75 508 ALA A C 1
ATOM 3981 O O . ALA A 1 508 ? 3.574 6.577 18.977 1.00 94.75 508 ALA A O 1
ATOM 3982 N N . GLY A 1 509 ? 3.520 8.557 17.917 1.00 96.12 509 GLY A N 1
ATOM 3983 C CA . GLY A 1 509 ? 2.108 8.848 18.155 1.00 96.12 509 GLY A CA 1
ATOM 3984 C C . GLY A 1 509 ? 1.144 8.166 17.188 1.00 96.12 509 GLY A C 1
ATOM 3985 O O . GLY A 1 509 ? 0.251 8.820 16.684 1.00 96.12 509 GLY A O 1
ATOM 3986 N N . TYR A 1 510 ? 1.326 6.885 16.862 1.00 95.00 510 TYR A N 1
ATOM 3987 C CA . TYR A 1 510 ? 0.661 6.260 15.707 1.00 95.00 510 TYR A CA 1
ATOM 3988 C C . TYR A 1 510 ? -0.787 5.769 15.911 1.00 95.00 510 TYR A C 1
ATOM 3990 O O . TYR A 1 510 ? -1.313 5.131 15.007 1.00 95.00 510 TYR A O 1
ATOM 3998 N N . SER A 1 511 ? -1.466 6.078 17.021 1.00 97.62 511 SER A N 1
ATOM 3999 C CA . SER A 1 511 ? -2.871 5.678 17.248 1.00 97.62 511 SER A CA 1
ATOM 4000 C C . SER A 1 511 ? -3.858 6.519 16.419 1.00 97.62 511 SER A C 1
ATOM 4002 O O . SER A 1 511 ? -4.015 7.709 16.695 1.00 97.62 511 SER A O 1
ATOM 4004 N N . GLY A 1 512 ? -4.561 5.904 15.458 1.00 98.00 512 GLY A N 1
ATOM 4005 C CA . GLY A 1 512 ? -5.532 6.583 14.586 1.00 98.00 512 GLY A CA 1
ATOM 4006 C C . GLY A 1 512 ? -5.932 5.779 13.337 1.00 98.00 512 GLY A C 1
ATOM 4007 O O . GLY A 1 512 ? -5.878 4.542 13.332 1.00 98.00 512 GLY A O 1
ATOM 4008 N N . LEU A 1 513 ? -6.342 6.476 12.264 1.00 98.38 513 LEU A N 1
ATOM 4009 C CA . LEU A 1 513 ? -6.678 5.866 10.967 1.00 98.38 513 LEU A CA 1
ATOM 4010 C C . LEU A 1 513 ? -5.391 5.612 10.177 1.00 98.38 513 LEU A C 1
ATOM 4012 O O . LEU A 1 513 ? -4.966 6.413 9.350 1.00 98.38 513 LEU A O 1
ATOM 4016 N N . PHE A 1 514 ? -4.734 4.497 10.468 1.00 98.56 514 PHE A N 1
ATOM 4017 C CA . PHE A 1 514 ? -3.398 4.228 9.964 1.00 98.56 514 PHE A CA 1
ATOM 4018 C C . PHE A 1 514 ? -3.413 3.629 8.561 1.00 98.56 514 PHE A C 1
ATOM 4020 O O . PHE A 1 514 ? -4.094 2.633 8.312 1.00 98.56 514 PHE A O 1
ATOM 4027 N N . TRP A 1 515 ? -2.574 4.178 7.687 1.00 98.81 515 TRP A N 1
ATOM 4028 C CA . TRP A 1 515 ? -2.257 3.632 6.376 1.00 98.81 515 TRP A CA 1
ATOM 4029 C C . TRP A 1 515 ? -0.830 3.097 6.310 1.00 98.81 515 TRP A C 1
ATOM 4031 O O . TRP A 1 515 ? 0.125 3.770 6.699 1.00 98.81 515 TRP A O 1
ATOM 4041 N N . ARG A 1 516 ? -0.679 1.896 5.742 1.00 98.25 516 ARG A N 1
ATOM 4042 C CA . ARG A 1 516 ? 0.605 1.309 5.347 1.00 98.25 516 ARG A CA 1
ATOM 4043 C C . ARG A 1 516 ? 0.705 1.217 3.825 1.00 98.25 516 ARG A C 1
ATOM 4045 O O . ARG A 1 516 ? 0.045 0.377 3.206 1.00 98.25 516 ARG A O 1
ATOM 4052 N N . GLY A 1 517 ? 1.602 2.012 3.248 1.00 97.44 517 GLY A N 1
ATOM 4053 C CA . GLY A 1 517 ? 1.896 2.007 1.817 1.00 97.44 517 GLY A CA 1
ATOM 4054 C C . GLY A 1 517 ? 2.766 0.825 1.352 1.00 97.44 517 GLY A C 1
ATOM 4055 O O . GLY A 1 517 ? 3.339 0.093 2.176 1.00 97.44 517 GLY A O 1
ATOM 4056 N N . PRO A 1 518 ? 2.879 0.612 0.025 1.00 93.81 518 PRO A N 1
ATOM 4057 C CA . PRO A 1 518 ? 3.772 -0.374 -0.583 1.00 93.81 518 PRO A CA 1
ATOM 4058 C C . PRO A 1 518 ? 5.242 -0.131 -0.221 1.00 93.81 518 PRO A C 1
ATOM 4060 O O . PRO A 1 518 ? 5.650 0.981 0.094 1.00 93.81 518 PRO A O 1
ATOM 4063 N N . ARG A 1 519 ? 6.089 -1.164 -0.324 1.00 89.56 519 ARG A N 1
ATOM 4064 C CA . ARG A 1 519 ? 7.541 -0.989 -0.108 1.00 89.56 519 ARG A CA 1
ATOM 4065 C C . ARG A 1 519 ? 8.206 -0.103 -1.163 1.00 89.56 519 ARG A C 1
ATOM 4067 O O . ARG A 1 519 ? 9.201 0.529 -0.846 1.00 89.56 519 ARG A O 1
ATOM 4074 N N . SER A 1 520 ? 7.667 -0.052 -2.380 1.00 88.62 520 SER A N 1
ATOM 4075 C CA . SER A 1 520 ? 8.168 0.844 -3.429 1.00 88.62 520 SER A CA 1
ATOM 4076 C C . SER A 1 520 ? 7.959 2.324 -3.082 1.00 88.62 520 SER A C 1
ATOM 4078 O O . SER A 1 520 ? 8.571 3.184 -3.697 1.00 88.62 520 SER A O 1
ATOM 4080 N N . PHE A 1 521 ? 7.133 2.627 -2.071 1.00 94.00 521 PHE A N 1
ATOM 4081 C CA . PHE A 1 521 ? 6.896 3.986 -1.588 1.00 94.00 521 PHE A CA 1
ATOM 4082 C C . PHE A 1 521 ? 7.872 4.396 -0.468 1.00 94.00 521 PHE A C 1
ATOM 4084 O O . PHE A 1 521 ? 7.805 5.527 0.008 1.00 94.00 521 PHE A O 1
ATOM 4091 N N . SER A 1 522 ? 8.773 3.508 -0.022 1.00 91.50 522 SER A N 1
ATOM 4092 C CA . SER A 1 522 ? 9.895 3.907 0.839 1.00 91.50 522 SER A CA 1
ATOM 4093 C C . SER A 1 522 ? 10.750 4.960 0.124 1.00 91.50 522 SER A C 1
ATOM 4095 O O . SER A 1 522 ? 11.120 4.769 -1.030 1.00 91.50 522 SER A O 1
ATOM 4097 N N . GLY A 1 523 ? 11.071 6.055 0.809 1.00 89.50 523 GLY A N 1
ATOM 4098 C CA . GLY A 1 523 ? 11.705 7.237 0.218 1.00 89.50 523 GLY A CA 1
ATOM 4099 C C . GLY A 1 523 ? 10.743 8.148 -0.554 1.00 89.50 523 GLY A C 1
ATOM 4100 O O . GLY A 1 523 ? 11.207 9.000 -1.307 1.00 89.50 523 GLY A O 1
ATOM 4101 N N . GLY A 1 524 ? 9.427 7.957 -0.404 1.00 95.06 524 GLY A N 1
ATOM 4102 C CA . GLY A 1 524 ? 8.405 8.824 -0.995 1.00 95.06 524 GLY A CA 1
ATOM 4103 C C . GLY A 1 524 ? 8.401 10.245 -0.426 1.00 95.06 524 GLY A C 1
ATOM 4104 O O . GLY A 1 524 ? 9.163 10.574 0.483 1.00 95.06 524 GLY A O 1
ATOM 4105 N N . VAL A 1 525 ? 7.525 11.088 -0.970 1.00 97.88 525 VAL A N 1
ATOM 4106 C CA . VAL A 1 525 ? 7.417 12.504 -0.596 1.00 97.88 525 VAL A CA 1
ATOM 4107 C C . VAL A 1 525 ? 6.136 12.727 0.191 1.00 97.88 525 VAL A C 1
ATOM 4109 O O . VAL A 1 525 ? 5.051 12.352 -0.252 1.00 97.88 525 VAL A O 1
ATOM 4112 N N . VAL A 1 526 ? 6.264 13.353 1.353 1.00 98.69 526 VAL A N 1
ATOM 4113 C CA . VAL A 1 526 ? 5.142 13.845 2.150 1.00 98.69 526 VAL A CA 1
ATOM 4114 C C . VAL A 1 526 ? 4.810 15.256 1.681 1.00 98.69 526 VAL A C 1
ATOM 4116 O O . VAL A 1 526 ? 5.712 16.062 1.462 1.00 98.69 526 VAL A O 1
ATOM 4119 N N . VAL A 1 527 ? 3.527 15.555 1.516 1.00 98.69 527 VAL A N 1
ATOM 4120 C CA . VAL A 1 527 ? 3.033 16.837 1.001 1.00 98.69 527 VAL A CA 1
ATOM 4121 C C . VAL A 1 527 ? 2.057 17.429 2.012 1.00 98.69 527 VAL A C 1
ATOM 4123 O O . VAL A 1 527 ? 1.132 16.748 2.448 1.00 98.69 527 VAL A O 1
ATOM 4126 N N . THR A 1 528 ? 2.244 18.687 2.385 1.00 98.44 528 THR A N 1
ATOM 4127 C CA . THR A 1 528 ? 1.346 19.458 3.258 1.00 98.44 528 THR A CA 1
ATOM 4128 C C . THR A 1 528 ? 0.994 20.783 2.571 1.00 98.44 528 THR A C 1
ATOM 4130 O O . THR A 1 528 ? 1.601 21.109 1.544 1.00 98.44 528 THR A O 1
ATOM 4133 N N . PRO A 1 529 ? 0.041 21.576 3.097 1.00 98.00 529 PRO A N 1
ATOM 4134 C CA . PRO A 1 529 ? -0.230 22.911 2.559 1.00 98.00 529 PRO A CA 1
ATOM 4135 C C . PRO A 1 529 ? 1.007 23.821 2.517 1.00 98.00 529 PRO A C 1
ATOM 4137 O O . PRO A 1 529 ? 1.113 24.692 1.658 1.00 98.00 529 PRO A O 1
ATOM 4140 N N . GLU A 1 530 ? 1.941 23.626 3.447 1.00 96.25 530 GLU A N 1
ATOM 4141 C CA . GLU A 1 530 ? 3.135 24.455 3.620 1.00 96.25 530 GLU A CA 1
ATOM 4142 C C . GLU A 1 530 ? 4.312 24.017 2.735 1.00 96.25 530 GLU A C 1
ATOM 4144 O O . GLU A 1 530 ? 5.291 24.758 2.619 1.00 96.25 530 GLU A O 1
ATOM 4149 N N . GLY A 1 531 ? 4.249 22.837 2.110 1.00 96.81 531 GLY A N 1
ATOM 4150 C CA . GLY A 1 531 ? 5.304 22.349 1.227 1.00 96.81 531 GLY A CA 1
ATOM 4151 C C . GLY A 1 531 ? 5.462 20.832 1.219 1.00 96.81 531 GLY A C 1
ATOM 4152 O O . GLY A 1 531 ? 4.546 20.071 1.516 1.00 96.81 531 GLY A O 1
ATOM 4153 N N . THR A 1 532 ? 6.657 20.380 0.845 1.00 98.19 532 THR A N 1
ATOM 4154 C CA . THR A 1 532 ? 7.002 18.956 0.746 1.00 98.19 532 THR A CA 1
ATOM 4155 C C . THR A 1 532 ? 8.130 18.590 1.701 1.00 98.19 532 THR A C 1
ATOM 4157 O O . THR A 1 532 ? 9.036 19.395 1.909 1.00 98.19 532 THR A O 1
ATOM 4160 N N . GLY A 1 533 ? 8.134 17.353 2.190 1.00 97.50 533 GLY A N 1
ATOM 4161 C CA . GLY A 1 533 ? 9.186 16.817 3.050 1.00 97.50 533 GLY A CA 1
ATOM 4162 C C . GLY A 1 533 ? 9.158 15.291 3.142 1.00 97.50 533 GLY A C 1
ATOM 4163 O O . GLY A 1 533 ? 8.652 14.603 2.252 1.00 97.50 533 GLY A O 1
ATOM 4164 N N . GLY A 1 534 ? 9.706 14.762 4.230 1.00 96.50 534 GLY A N 1
ATOM 4165 C CA . GLY A 1 534 ? 9.761 13.343 4.565 1.00 96.50 534 GLY A CA 1
ATOM 4166 C C . GLY A 1 534 ? 9.493 13.081 6.049 1.00 96.50 534 GLY A C 1
ATOM 4167 O O . GLY A 1 534 ? 8.461 13.476 6.591 1.00 96.50 534 GLY A O 1
ATOM 4168 N N . ASP A 1 535 ? 10.412 12.371 6.707 1.00 95.75 535 ASP A N 1
ATOM 4169 C CA . ASP A 1 535 ? 10.275 11.951 8.112 1.00 95.75 535 ASP A CA 1
ATOM 4170 C C . ASP A 1 535 ? 10.280 13.140 9.096 1.00 95.75 535 ASP A C 1
ATOM 4172 O O . ASP A 1 535 ? 9.737 13.034 10.195 1.00 95.75 535 ASP A O 1
ATOM 4176 N N . GLU A 1 536 ? 10.856 14.281 8.713 1.00 96.44 536 GLU A N 1
ATOM 4177 C CA . GLU A 1 536 ? 10.895 15.515 9.507 1.00 96.44 536 GLU A CA 1
ATOM 4178 C C . GLU A 1 536 ? 9.517 16.158 9.723 1.00 96.44 536 GLU A C 1
ATOM 4180 O O . GLU A 1 536 ? 9.367 16.982 10.622 1.00 96.44 536 GLU A O 1
ATOM 4185 N N . LEU A 1 537 ? 8.501 15.752 8.953 1.00 97.25 537 LEU A N 1
ATOM 4186 C CA . LEU A 1 537 ? 7.111 16.188 9.131 1.00 97.25 537 LEU A CA 1
ATOM 4187 C C . LEU A 1 537 ? 6.351 15.361 10.186 1.00 97.25 537 LEU A C 1
ATOM 4189 O O . LEU A 1 537 ? 5.165 15.583 10.423 1.00 97.25 537 LEU A O 1
ATOM 4193 N N . MET A 1 538 ? 7.017 14.417 10.855 1.00 97.50 538 MET A N 1
ATOM 4194 C CA . MET A 1 538 ? 6.457 13.671 11.982 1.00 97.50 538 MET A CA 1
ATOM 4195 C C . MET A 1 538 ? 5.964 14.603 13.101 1.00 97.50 538 MET A C 1
ATOM 4197 O O . MET A 1 538 ? 6.728 15.379 13.670 1.00 97.50 538 MET A O 1
ATOM 4201 N N . GLY A 1 539 ? 4.693 14.465 13.479 1.00 97.25 539 GLY A N 1
ATOM 4202 C CA . GLY A 1 539 ? 4.060 15.252 14.537 1.00 97.25 539 GLY A CA 1
ATOM 4203 C C . GLY A 1 539 ? 3.639 16.658 14.113 1.00 97.25 539 GLY A C 1
ATOM 4204 O O . GLY A 1 539 ? 3.207 17.423 14.978 1.00 97.25 539 GLY A O 1
ATOM 4205 N N . CYS A 1 540 ? 3.747 17.003 12.822 1.00 97.25 540 CYS A N 1
ATOM 4206 C CA . CYS A 1 540 ? 3.205 18.254 12.305 1.00 97.25 540 CYS A CA 1
ATOM 4207 C C . CYS A 1 540 ? 1.676 18.284 12.434 1.00 97.25 540 CYS A C 1
ATOM 4209 O O . CYS A 1 540 ? 1.018 17.254 12.604 1.00 97.25 540 CYS A O 1
ATOM 4211 N N . THR A 1 541 ? 1.115 19.482 12.333 1.00 97.31 541 THR A N 1
ATOM 4212 C CA . THR A 1 541 ? -0.325 19.717 12.351 1.00 97.31 541 THR A CA 1
ATOM 4213 C C . THR A 1 541 ? -0.710 20.413 11.055 1.00 97.31 541 THR A C 1
ATOM 4215 O O . THR A 1 541 ? -0.150 21.456 10.736 1.00 97.31 541 THR A O 1
ATOM 4218 N N . ALA A 1 542 ? -1.657 19.831 10.323 1.00 96.75 542 ALA A N 1
ATOM 4219 C CA . ALA A 1 542 ? -2.157 20.350 9.051 1.00 96.75 542 ALA A CA 1
ATOM 4220 C C . ALA A 1 542 ? -3.588 19.834 8.803 1.00 96.75 542 ALA A C 1
ATOM 4222 O O . ALA A 1 542 ? -3.910 18.738 9.268 1.00 96.75 542 ALA A O 1
ATOM 4223 N N . PRO A 1 543 ? -4.451 20.566 8.073 1.00 96.81 543 PRO A N 1
ATOM 4224 C CA . PRO A 1 543 ? -5.809 20.110 7.748 1.00 96.81 543 PRO A CA 1
ATOM 4225 C C . PRO A 1 543 ? -5.829 18.879 6.825 1.00 96.81 543 PRO A C 1
ATOM 4227 O O . PRO A 1 543 ? -6.783 18.101 6.841 1.00 96.81 543 PRO A O 1
ATOM 4230 N N . TRP A 1 544 ? -4.774 18.685 6.032 1.00 98.38 544 TRP A N 1
ATOM 4231 C CA . TRP A 1 544 ? -4.583 17.516 5.183 1.00 98.38 544 TRP A CA 1
ATOM 4232 C C . TRP A 1 544 ? -3.099 17.175 5.044 1.00 98.38 544 TRP A C 1
ATOM 4234 O O . TRP A 1 544 ? -2.235 18.036 5.223 1.00 98.38 544 TRP A O 1
ATOM 4244 N N . LEU A 1 545 ? -2.812 15.917 4.710 1.00 98.69 545 LEU A N 1
ATOM 4245 C CA . LEU A 1 545 ? -1.468 15.433 4.402 1.00 98.69 545 LEU A CA 1
ATOM 4246 C C . LEU A 1 545 ? -1.518 14.436 3.241 1.00 98.69 545 LEU A C 1
ATOM 4248 O O . LEU A 1 545 ? -2.268 13.458 3.261 1.00 98.69 545 LEU A O 1
ATOM 4252 N N . GLY A 1 546 ? -0.701 14.698 2.227 1.00 98.69 546 GLY A N 1
ATOM 4253 C CA . GLY A 1 546 ? -0.475 13.850 1.067 1.00 98.69 546 GLY A CA 1
ATOM 4254 C C . GLY A 1 546 ? 0.774 12.982 1.209 1.00 98.69 546 GLY A C 1
ATOM 4255 O O . GLY A 1 546 ? 1.754 13.362 1.849 1.00 98.69 546 GLY A O 1
ATOM 4256 N N . PHE A 1 547 ? 0.759 11.819 0.569 1.00 98.81 547 PHE A N 1
ATOM 4257 C CA . PHE A 1 547 ? 1.924 10.968 0.374 1.00 98.81 547 PHE A CA 1
ATOM 4258 C C . PHE A 1 547 ? 2.020 10.570 -1.096 1.00 98.81 547 PHE A C 1
ATOM 4260 O O . PHE A 1 547 ? 1.096 9.968 -1.648 1.00 98.81 547 PHE A O 1
ATOM 4267 N N . VAL A 1 548 ? 3.160 10.866 -1.711 1.00 98.44 548 VAL A N 1
ATOM 4268 C CA . VAL A 1 548 ? 3.468 10.548 -3.104 1.00 98.44 548 VAL A CA 1
ATOM 4269 C C . VAL A 1 548 ? 4.496 9.427 -3.141 1.00 98.44 548 VAL A C 1
ATOM 4271 O O . VAL A 1 548 ? 5.581 9.532 -2.563 1.00 98.44 548 VAL A O 1
ATOM 4274 N N . GLY A 1 549 ? 4.165 8.350 -3.847 1.00 94.75 549 GLY A N 1
ATOM 4275 C CA . GLY A 1 549 ? 5.050 7.207 -4.032 1.00 94.75 549 GLY A CA 1
ATOM 4276 C C . GLY A 1 549 ? 5.188 6.799 -5.491 1.00 94.75 549 GLY A C 1
ATOM 4277 O O . GLY A 1 549 ? 4.397 7.198 -6.347 1.00 94.75 549 GLY A O 1
ATOM 4278 N N . ARG A 1 550 ? 6.216 5.995 -5.774 1.00 90.50 550 ARG A N 1
ATOM 4279 C CA . ARG A 1 550 ? 6.479 5.437 -7.104 1.00 90.50 550 ARG A CA 1
ATOM 4280 C C . ARG A 1 550 ? 6.282 3.928 -7.110 1.00 90.50 550 ARG A C 1
ATOM 4282 O O . ARG A 1 550 ? 6.514 3.241 -6.112 1.00 90.50 550 ARG A O 1
ATOM 4289 N N . HIS A 1 551 ? 5.847 3.414 -8.250 1.00 83.62 551 HIS A N 1
ATOM 4290 C CA . HIS A 1 551 ? 5.653 1.986 -8.465 1.00 83.62 551 HIS A CA 1
ATOM 4291 C C . HIS A 1 551 ? 6.844 1.386 -9.199 1.00 83.62 551 HIS A C 1
ATOM 4293 O O . HIS A 1 551 ? 7.349 1.950 -10.171 1.00 83.62 551 HIS A O 1
ATOM 4299 N N . ASP A 1 552 ? 7.268 0.210 -8.745 1.00 75.75 552 ASP A N 1
ATOM 4300 C CA . ASP A 1 552 ? 8.186 -0.629 -9.512 1.00 75.75 552 ASP A CA 1
ATOM 4301 C C . ASP A 1 552 ? 7.445 -1.214 -10.733 1.00 75.75 552 ASP A C 1
ATOM 4303 O O . ASP A 1 552 ? 6.229 -1.415 -10.705 1.00 75.75 552 ASP A O 1
ATOM 4307 N N . GLY A 1 553 ? 8.161 -1.509 -11.816 1.00 72.38 553 GLY A N 1
ATOM 4308 C CA . GLY A 1 553 ? 7.595 -2.062 -13.045 1.00 72.38 553 GLY A CA 1
ATOM 4309 C C . GLY A 1 553 ? 7.161 -0.978 -14.030 1.00 72.38 553 GLY A C 1
ATOM 4310 O O . GLY A 1 553 ? 7.839 -0.737 -15.027 1.00 72.38 553 GLY A O 1
ATOM 4311 N N . ALA A 1 554 ? 6.018 -0.344 -13.758 1.00 68.06 554 ALA A N 1
ATOM 4312 C CA . ALA A 1 554 ? 5.379 0.605 -14.675 1.00 68.06 554 ALA A CA 1
ATOM 4313 C C . ALA A 1 554 ? 6.062 1.986 -14.716 1.00 68.06 554 ALA A C 1
ATOM 4315 O O . ALA A 1 554 ? 5.876 2.727 -15.676 1.00 68.06 554 ALA A O 1
ATOM 4316 N N . GLY A 1 555 ? 6.846 2.343 -13.691 1.00 67.12 555 GLY A N 1
ATOM 4317 C CA . GLY A 1 555 ? 7.512 3.650 -13.600 1.00 67.12 555 GLY A CA 1
ATOM 4318 C C . GLY A 1 555 ? 6.569 4.830 -13.322 1.00 67.12 555 GLY A C 1
ATOM 4319 O O . GLY A 1 555 ? 7.013 5.978 -13.323 1.00 67.12 555 GLY A O 1
ATOM 4320 N N . VAL A 1 556 ? 5.288 4.558 -13.062 1.00 83.75 556 VAL A N 1
ATOM 4321 C CA . VAL A 1 556 ? 4.263 5.544 -12.693 1.00 83.75 556 VAL A CA 1
ATOM 4322 C C . VAL A 1 556 ? 4.297 5.849 -11.191 1.00 83.75 556 VAL A C 1
ATOM 4324 O O . VAL A 1 556 ? 4.945 5.146 -10.406 1.00 83.75 556 VAL A O 1
ATOM 4327 N N . GLY A 1 557 ? 3.626 6.922 -10.778 1.00 91.75 557 GLY A N 1
ATOM 4328 C CA . GLY A 1 557 ? 3.447 7.268 -9.369 1.00 91.75 557 GLY A CA 1
ATOM 4329 C C . GLY A 1 557 ? 1.977 7.323 -8.980 1.00 91.75 557 GLY A C 1
ATOM 4330 O O . GLY A 1 557 ? 1.101 7.337 -9.837 1.00 91.75 557 GLY A O 1
ATOM 4331 N N . SER A 1 558 ? 1.714 7.355 -7.680 1.00 98.12 558 SER A N 1
ATOM 4332 C CA . SER A 1 558 ? 0.371 7.598 -7.152 1.00 98.12 558 SER A CA 1
ATOM 4333 C C . SER A 1 558 ? 0.443 8.467 -5.913 1.00 98.12 558 SER A C 1
ATOM 4335 O O . SER A 1 558 ? 1.471 8.519 -5.226 1.00 98.12 558 SER A O 1
ATOM 4337 N N . THR A 1 559 ? -0.685 9.097 -5.612 1.00 98.75 559 THR A N 1
ATOM 4338 C CA . THR A 1 559 ? -0.825 10.001 -4.475 1.00 98.75 559 THR A CA 1
ATOM 4339 C C . THR A 1 559 ? -1.968 9.539 -3.580 1.00 98.75 559 THR A C 1
ATOM 4341 O O . THR A 1 559 ? -3.041 9.178 -4.063 1.00 98.75 559 THR A O 1
ATOM 4344 N N . VAL A 1 560 ? -1.745 9.560 -2.266 1.00 98.81 560 VAL A N 1
ATOM 4345 C CA . VAL A 1 560 ? -2.789 9.350 -1.255 1.00 98.81 560 VAL A CA 1
ATOM 4346 C C . VAL A 1 560 ? -2.877 10.598 -0.385 1.00 98.81 560 VAL A C 1
ATOM 4348 O O . VAL A 1 560 ? -1.865 10.996 0.181 1.00 98.81 560 VAL A O 1
ATOM 4351 N N . VAL A 1 561 ? -4.054 11.211 -0.270 1.00 98.88 561 VAL A N 1
ATOM 4352 C CA . VAL A 1 561 ? -4.283 12.411 0.556 1.00 98.88 561 VAL A CA 1
ATOM 4353 C C . VAL A 1 561 ? -5.269 12.085 1.662 1.00 98.88 561 VAL A C 1
ATOM 4355 O O . VAL A 1 561 ? -6.367 11.616 1.383 1.00 98.88 561 VAL A O 1
ATOM 4358 N N . PHE A 1 562 ? -4.884 12.348 2.906 1.00 98.75 562 PHE A N 1
ATOM 4359 C CA . PHE A 1 562 ? -5.749 12.252 4.077 1.00 98.75 562 PHE A CA 1
ATOM 4360 C C . PHE A 1 562 ? -6.204 13.649 4.479 1.00 98.75 562 PHE A C 1
ATOM 4362 O O . PHE A 1 562 ? -5.382 14.563 4.534 1.00 98.75 562 PHE A O 1
ATOM 4369 N N . THR A 1 563 ? -7.479 13.805 4.821 1.00 98.25 563 THR A N 1
ATOM 4370 C CA . THR A 1 563 ? -8.018 15.035 5.408 1.00 98.25 563 THR A CA 1
ATOM 4371 C C . THR A 1 563 ? -8.522 14.760 6.822 1.00 98.25 563 THR A C 1
ATOM 4373 O O . THR A 1 563 ? -9.130 13.723 7.106 1.00 98.25 563 THR A O 1
ATOM 4376 N N . ASP A 1 564 ? -8.240 15.690 7.729 1.00 97.44 564 ASP A N 1
ATOM 4377 C CA . ASP A 1 564 ? -8.782 15.680 9.082 1.00 97.44 564 ASP A CA 1
ATOM 4378 C C . ASP A 1 564 ? -10.056 16.524 9.118 1.00 97.44 564 ASP A C 1
ATOM 4380 O O . ASP A 1 564 ? -10.028 17.717 8.811 1.00 97.44 564 ASP A O 1
ATOM 4384 N N . HIS A 1 565 ? -11.187 15.913 9.465 1.00 96.50 565 HIS A N 1
ATOM 4385 C CA . HIS A 1 565 ? -12.465 16.611 9.406 1.00 96.50 565 HIS A CA 1
ATOM 4386 C C . HIS A 1 565 ? -12.569 17.682 10.517 1.00 96.50 565 HIS A C 1
ATOM 4388 O O . HIS A 1 565 ? -12.293 17.367 11.679 1.00 96.50 565 HIS A O 1
ATOM 4394 N N . PRO A 1 566 ? -13.069 18.904 10.230 1.00 95.75 566 PRO A N 1
ATOM 4395 C CA . PRO A 1 566 ? -13.165 19.993 11.213 1.00 95.75 566 PRO A CA 1
ATOM 4396 C C . PRO A 1 566 ? -14.008 19.706 12.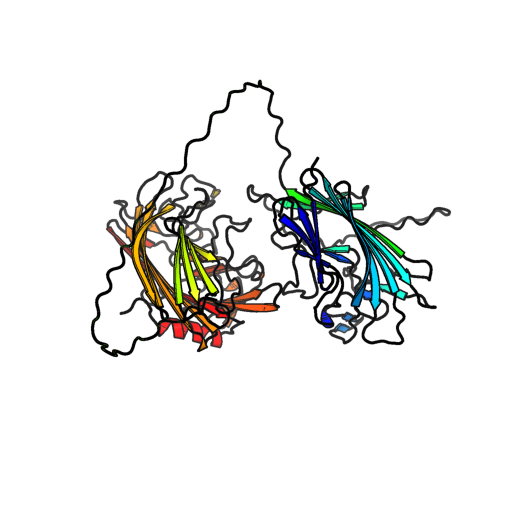462 1.00 95.75 566 PRO A C 1
ATOM 4398 O O . PRO A 1 566 ? -13.900 20.412 13.458 1.00 95.75 566 PRO A O 1
ATOM 4401 N N . SER A 1 567 ? -14.867 18.682 12.423 1.00 95.31 567 SER A N 1
ATOM 4402 C CA . SER A 1 567 ? -15.659 18.257 13.588 1.00 95.31 567 SER A CA 1
ATOM 4403 C C . SER A 1 567 ? -14.890 17.384 14.583 1.00 95.31 567 SER A C 1
ATOM 4405 O O . SER A 1 567 ? -15.455 17.017 15.613 1.00 95.31 567 SER A O 1
ATOM 4407 N N . ASN A 1 568 ? -13.662 16.965 14.270 1.00 97.19 568 ASN A N 1
ATOM 4408 C CA . ASN A 1 568 ? -12.847 16.188 15.197 1.00 97.19 568 ASN A CA 1
ATOM 4409 C C . ASN A 1 568 ? -12.414 17.083 16.363 1.00 97.19 568 ASN A C 1
ATOM 4411 O O . ASN A 1 568 ? -12.008 18.225 16.163 1.00 97.19 568 ASN A O 1
ATOM 4415 N N . TYR A 1 569 ? -12.459 16.560 17.592 1.00 96.50 569 TYR A N 1
ATOM 4416 C CA . TYR A 1 569 ? -12.190 17.356 18.800 1.00 96.50 569 TYR A CA 1
ATOM 4417 C C . TYR A 1 569 ? -10.782 17.977 18.834 1.00 96.50 569 TYR A C 1
ATOM 4419 O O . TYR A 1 569 ? -10.549 18.948 19.548 1.00 96.50 569 TYR A O 1
ATOM 4427 N N . CYS A 1 570 ? -9.840 17.390 18.095 1.00 94.19 570 CYS A N 1
ATOM 4428 C CA . CYS A 1 570 ? -8.445 17.802 18.023 1.00 94.19 570 CYS A CA 1
ATOM 4429 C C . CYS A 1 570 ? -8.082 18.424 16.669 1.00 94.19 570 CYS A C 1
ATOM 4431 O O . CYS A 1 570 ? -6.919 18.346 16.293 1.00 94.19 570 CYS A O 1
ATOM 4433 N N . HIS A 1 571 ? -9.046 18.948 15.906 1.00 96.06 571 HIS A N 1
ATOM 4434 C CA . HIS A 1 571 ? -8.772 19.504 14.584 1.00 96.06 571 HIS A CA 1
ATOM 4435 C C . HIS A 1 571 ? -7.967 20.822 14.639 1.00 96.06 571 HIS A C 1
ATOM 4437 O O . HIS A 1 571 ? -8.305 21.703 15.434 1.00 96.06 571 HIS A O 1
ATOM 4443 N N . PRO A 1 572 ? -6.990 21.025 13.734 1.00 95.19 572 PRO A N 1
ATOM 4444 C CA . PRO A 1 572 ? -6.326 19.995 12.936 1.00 95.19 572 PRO A CA 1
ATOM 4445 C C . PRO A 1 572 ? -5.496 19.052 13.815 1.00 95.19 572 PRO A C 1
ATOM 4447 O O . PRO A 1 572 ? -4.747 19.488 14.692 1.00 95.19 572 PRO A O 1
ATOM 4450 N N . THR A 1 573 ? -5.625 17.750 13.565 1.00 95.44 573 THR A N 1
ATOM 4451 C CA . THR A 1 573 ? -4.903 16.721 14.318 1.00 95.44 573 THR A CA 1
ATOM 4452 C C . THR A 1 573 ? -3.400 16.731 14.027 1.00 95.44 573 THR A C 1
ATOM 4454 O O . THR A 1 573 ? -2.924 17.333 13.059 1.00 95.44 573 THR A O 1
ATOM 4457 N N . LYS A 1 574 ? -2.628 16.049 14.878 1.00 97.62 574 LYS A N 1
ATOM 4458 C CA . LYS A 1 574 ? -1.214 15.772 14.606 1.00 97.62 574 LYS A CA 1
ATOM 4459 C C . LYS A 1 574 ? -1.087 14.584 13.663 1.00 97.62 574 LYS A C 1
ATOM 4461 O O . LYS A 1 574 ? -1.850 13.626 13.755 1.00 97.62 574 LYS A O 1
ATOM 4466 N N . TRP A 1 575 ? -0.082 14.612 12.799 1.00 98.25 575 TRP A N 1
ATOM 4467 C CA . TRP A 1 575 ? 0.178 13.542 11.844 1.00 98.25 575 TRP A CA 1
ATOM 4468 C C . TRP A 1 575 ? 1.316 12.642 12.314 1.00 98.25 575 TRP A C 1
ATOM 4470 O O . TRP A 1 575 ? 2.415 13.104 12.615 1.00 98.25 575 TRP A O 1
ATOM 4480 N N . PHE A 1 576 ? 1.090 11.331 12.323 1.00 98.44 576 PHE A N 1
ATOM 4481 C CA . PHE A 1 576 ? 2.177 10.361 12.364 1.00 98.44 576 PHE A CA 1
ATOM 4482 C C . PHE A 1 576 ? 2.517 9.930 10.936 1.00 98.44 576 PHE A C 1
ATOM 4484 O O . PHE A 1 576 ? 1.693 9.321 10.251 1.00 98.44 576 PHE A O 1
ATOM 4491 N N . VAL A 1 577 ? 3.740 10.223 10.493 1.00 98.00 577 VAL A N 1
ATOM 4492 C CA . VAL A 1 577 ? 4.197 9.943 9.128 1.00 98.00 577 VAL A CA 1
ATOM 4493 C C . VAL A 1 577 ? 5.585 9.320 9.129 1.00 98.00 577 VAL A C 1
ATOM 4495 O O . VAL A 1 577 ? 6.443 9.686 9.925 1.00 98.00 577 VAL A O 1
ATOM 4498 N N . ARG A 1 578 ? 5.819 8.359 8.237 1.00 97.06 578 ARG A N 1
ATOM 4499 C CA . ARG A 1 578 ? 7.175 7.962 7.837 1.00 97.06 578 ARG A CA 1
ATOM 4500 C C . ARG A 1 578 ? 7.196 7.798 6.331 1.00 97.06 578 ARG A C 1
ATOM 4502 O O . ARG A 1 578 ? 6.279 7.213 5.759 1.00 97.06 578 ARG A O 1
ATOM 4509 N N . ALA A 1 579 ? 8.251 8.296 5.721 1.00 95.50 579 ALA A N 1
ATOM 4510 C CA . ALA A 1 579 ? 8.577 8.170 4.319 1.00 95.50 579 ALA A CA 1
ATOM 4511 C C . ALA A 1 579 ? 9.851 7.346 4.123 1.00 95.50 579 ALA A C 1
ATOM 4513 O O . ALA A 1 579 ? 9.868 6.474 3.259 1.00 95.50 579 ALA A O 1
ATOM 4514 N N . GLY A 1 580 ? 10.891 7.551 4.941 1.00 90.50 580 GLY A N 1
ATOM 4515 C CA . GLY A 1 580 ? 12.225 6.992 4.702 1.00 90.50 580 GLY A CA 1
ATOM 4516 C C . GLY A 1 580 ? 12.259 5.462 4.732 1.00 90.50 580 GLY A C 1
ATOM 4517 O O . GLY A 1 580 ? 12.488 4.804 3.717 1.00 90.50 580 GLY A O 1
ATOM 4518 N N . MET A 1 581 ? 12.019 4.866 5.903 1.00 84.88 581 MET A N 1
ATOM 4519 C CA . MET A 1 581 ? 12.118 3.406 6.057 1.00 84.88 581 MET A CA 1
ATOM 4520 C C . MET A 1 581 ? 10.950 2.643 5.409 1.00 84.88 581 MET A C 1
ATOM 4522 O O . MET A 1 581 ? 11.125 1.547 4.871 1.00 84.88 581 MET A O 1
ATOM 4526 N N . TYR A 1 582 ? 9.749 3.208 5.480 1.00 93.44 582 TYR A N 1
ATOM 4527 C CA . TYR A 1 582 ? 8.521 2.698 4.881 1.00 93.44 582 TYR A CA 1
ATOM 4528 C C . TYR A 1 582 ? 7.470 3.802 4.870 1.00 93.44 582 TYR A C 1
ATOM 4530 O O . TYR A 1 582 ? 7.469 4.636 5.770 1.00 93.44 582 TYR A O 1
ATOM 4538 N N . ALA A 1 583 ? 6.556 3.749 3.902 1.00 97.12 583 ALA A N 1
ATOM 4539 C CA . ALA A 1 583 ? 5.456 4.695 3.769 1.00 97.12 583 ALA A CA 1
ATOM 4540 C C . ALA A 1 583 ? 4.331 4.408 4.772 1.00 97.12 583 ALA A C 1
ATOM 4542 O O . ALA A 1 583 ? 3.714 3.335 4.733 1.00 97.12 583 ALA A O 1
ATOM 4543 N N . VAL A 1 584 ? 4.067 5.360 5.664 1.00 98.00 584 VAL A N 1
ATOM 4544 C CA . VAL A 1 584 ? 2.899 5.368 6.553 1.00 98.00 584 VAL A CA 1
ATOM 4545 C C . VAL A 1 584 ? 2.385 6.785 6.744 1.00 98.00 584 VAL A C 1
ATOM 4547 O O . VAL A 1 584 ? 3.177 7.718 6.836 1.00 98.00 584 VAL A O 1
ATOM 4550 N N . VAL A 1 585 ? 1.069 6.911 6.869 1.00 98.56 585 VAL A N 1
ATOM 4551 C CA . VAL A 1 585 ? 0.365 8.141 7.248 1.00 98.56 585 VAL A CA 1
ATOM 4552 C C . VAL A 1 585 ? -0.713 7.759 8.251 1.00 98.56 585 VAL A C 1
ATOM 4554 O O . VAL A 1 585 ? -1.358 6.719 8.109 1.00 98.56 585 VAL A O 1
ATOM 4557 N N . CYS A 1 586 ? -0.890 8.574 9.282 1.00 98.12 586 CYS A N 1
ATOM 4558 C CA . CYS A 1 586 ? -1.942 8.410 10.269 1.00 98.12 586 CYS A CA 1
ATOM 4559 C C . CYS A 1 586 ? -2.327 9.785 10.829 1.00 98.12 586 CYS A C 1
ATOM 4561 O O . CYS A 1 586 ? -1.484 10.412 11.479 1.00 98.12 586 CYS A O 1
ATOM 4563 N N . PRO A 1 587 ? -3.564 10.266 10.602 1.00 97.56 587 PRO A N 1
ATOM 4564 C CA . PRO A 1 587 ? -4.124 11.319 11.434 1.00 97.56 587 PRO A CA 1
ATOM 4565 C C . PRO A 1 587 ? -4.258 10.763 12.858 1.00 97.56 587 PRO A C 1
ATOM 4567 O O . PRO A 1 587 ? -4.972 9.781 13.087 1.00 97.56 587 PRO A O 1
ATOM 4570 N N . ALA A 1 588 ? -3.515 11.349 13.793 1.00 97.50 588 ALA A N 1
ATOM 4571 C CA . ALA A 1 588 ? -3.248 10.796 15.113 1.00 97.50 588 ALA A CA 1
ATOM 4572 C C . ALA A 1 588 ? -3.866 11.665 16.227 1.00 97.50 588 ALA A C 1
ATOM 4574 O O . ALA A 1 588 ? -3.171 12.465 16.861 1.00 97.50 588 ALA A O 1
ATOM 4575 N N . PRO A 1 589 ? -5.163 11.488 16.537 1.00 97.75 589 PRO A N 1
ATOM 4576 C CA . PRO A 1 589 ? -5.867 12.284 17.551 1.00 97.75 589 PRO A CA 1
ATOM 4577 C C . PRO A 1 589 ? -5.301 12.120 18.970 1.00 97.75 589 PRO A C 1
ATOM 4579 O O . PRO A 1 589 ? -5.470 12.997 19.814 1.00 97.75 589 PRO A O 1
ATOM 4582 N N . PHE A 1 590 ? -4.579 11.024 19.218 1.00 97.94 590 PHE A N 1
ATOM 4583 C CA . PHE A 1 590 ? -3.964 10.692 20.508 1.00 97.94 590 PHE A CA 1
ATOM 4584 C C . PHE A 1 590 ? -2.432 10.782 20.453 1.00 97.94 590 PHE A C 1
ATOM 4586 O O . PHE A 1 590 ? -1.732 9.999 21.103 1.00 97.94 590 PHE A O 1
ATOM 4593 N N . TYR A 1 591 ? -1.896 11.671 19.605 1.00 98.00 591 TYR A N 1
ATOM 4594 C CA . TYR A 1 591 ? -0.472 11.689 19.273 1.00 98.00 591 TYR A CA 1
ATOM 4595 C C . TYR A 1 591 ? 0.417 11.821 20.508 1.00 98.00 591 TYR A C 1
ATOM 4597 O O . TYR A 1 591 ? 1.254 10.951 20.702 1.00 98.00 591 TYR A O 1
ATOM 4605 N N . ASP A 1 592 ? 0.243 12.853 21.337 1.00 96.69 592 ASP A N 1
ATOM 4606 C CA . ASP A 1 592 ? 1.038 13.111 22.553 1.00 96.69 592 ASP A CA 1
ATOM 4607 C C . ASP A 1 592 ? 0.207 13.499 23.784 1.00 96.69 592 ASP A C 1
ATOM 4609 O O . ASP A 1 592 ? 0.759 13.648 24.874 1.00 96.69 592 ASP A O 1
ATOM 4613 N N . THR A 1 593 ? -1.112 13.589 23.629 1.00 96.75 593 THR A N 1
ATOM 4614 C CA . THR A 1 593 ? -2.056 13.921 24.694 1.00 96.75 593 THR A CA 1
ATOM 4615 C C . THR A 1 593 ? -3.068 12.791 24.828 1.00 96.75 593 THR A C 1
ATOM 4617 O O . THR A 1 593 ? -3.593 12.302 23.826 1.00 96.75 593 THR A O 1
ATOM 4620 N N . GLU A 1 594 ? -3.309 12.350 26.062 1.00 97.75 594 GLU A N 1
ATOM 4621 C CA . GLU A 1 594 ? -4.318 11.333 26.351 1.00 97.75 594 GLU A CA 1
ATOM 4622 C C . GLU A 1 594 ? -5.730 11.929 26.280 1.00 97.75 594 GLU A C 1
ATOM 4624 O O . GLU A 1 594 ? -5.946 13.083 26.654 1.00 97.75 594 GLU A O 1
ATOM 4629 N N . HIS A 1 595 ? -6.688 11.150 25.780 1.00 98.38 595 HIS A N 1
ATOM 4630 C CA . HIS A 1 595 ? -8.091 11.543 25.674 1.00 98.38 595 HIS A CA 1
ATOM 4631 C C . HIS A 1 595 ? -8.973 10.571 26.451 1.00 98.38 595 HIS A C 1
ATOM 4633 O O . HIS A 1 595 ? -9.072 9.392 26.105 1.00 98.38 595 HIS A O 1
ATOM 4639 N N . ASP A 1 596 ? -9.633 11.073 27.486 1.00 98.56 596 ASP A N 1
ATOM 4640 C CA . ASP A 1 596 ? -10.491 10.273 28.347 1.00 98.56 596 ASP A CA 1
ATOM 4641 C C . ASP A 1 596 ? -11.921 10.215 27.807 1.00 98.56 596 ASP A C 1
ATOM 4643 O O . ASP A 1 596 ? -12.530 11.239 27.504 1.00 98.56 596 ASP A O 1
ATOM 4647 N N . VAL A 1 597 ? -12.479 9.006 27.745 1.00 98.62 597 VAL A N 1
ATOM 4648 C CA . VAL A 1 597 ? -13.884 8.766 27.399 1.00 98.62 597 VAL A CA 1
ATOM 4649 C C . VAL A 1 597 ? -14.574 8.185 28.625 1.00 98.62 597 VAL A C 1
ATOM 4651 O O . VAL A 1 597 ? -14.281 7.052 29.022 1.00 98.62 597 VAL A O 1
ATOM 4654 N N . ALA A 1 598 ? -15.477 8.943 29.253 1.00 98.75 598 ALA A N 1
ATOM 4655 C CA . ALA A 1 598 ? -16.188 8.476 30.440 1.00 98.75 598 ALA A CA 1
ATOM 4656 C C . ALA A 1 598 ? -17.143 7.317 30.108 1.00 98.75 598 ALA A C 1
ATOM 4658 O O . ALA A 1 598 ? -17.483 7.061 28.950 1.00 98.75 598 ALA A O 1
ATOM 4659 N N . ALA A 1 599 ? -17.577 6.582 31.131 1.00 98.44 599 ALA A N 1
ATOM 4660 C CA . ALA A 1 599 ? -18.532 5.496 30.952 1.00 98.44 599 ALA A CA 1
ATOM 4661 C C . ALA A 1 599 ? -19.841 6.015 30.327 1.00 98.44 599 ALA A C 1
ATOM 4663 O O . ALA A 1 599 ? -20.493 6.900 30.873 1.00 98.44 599 ALA A O 1
ATOM 4664 N N . GLY A 1 600 ? -20.246 5.434 29.197 1.00 98.50 600 GLY A N 1
ATOM 4665 C CA . GLY A 1 600 ? -21.449 5.822 28.460 1.00 98.50 600 GLY A CA 1
ATOM 4666 C C . GLY A 1 600 ? -21.257 6.925 27.415 1.00 98.50 600 GLY A C 1
ATOM 4667 O O . GLY A 1 600 ? -22.140 7.060 26.559 1.00 98.50 600 GLY A O 1
ATOM 4668 N N . ASP A 1 601 ? -20.126 7.636 27.435 1.00 98.75 601 ASP A N 1
ATOM 4669 C CA . ASP A 1 601 ? -19.789 8.672 26.454 1.00 98.75 601 ASP A CA 1
ATOM 4670 C C . ASP A 1 601 ? -19.387 8.069 25.105 1.00 98.75 601 ASP A C 1
ATOM 4672 O O . ASP A 1 601 ? -19.062 6.882 24.992 1.00 98.75 601 ASP A O 1
ATOM 4676 N N . THR A 1 602 ? -19.435 8.898 24.059 1.00 98.75 602 THR A N 1
ATOM 4677 C CA . THR A 1 602 ? -19.119 8.506 22.681 1.00 98.75 602 THR A CA 1
ATOM 4678 C C . THR A 1 602 ? -18.038 9.402 22.092 1.00 98.75 602 THR A C 1
ATOM 4680 O O . THR A 1 602 ? -18.210 10.615 22.010 1.00 98.75 602 THR A O 1
ATOM 4683 N N . LEU A 1 603 ? -16.956 8.790 21.614 1.00 98.56 603 LEU A N 1
ATOM 4684 C CA . LEU A 1 603 ? -15.943 9.446 20.795 1.00 98.56 603 LEU A CA 1
ATOM 4685 C C . LEU A 1 603 ? -16.336 9.335 19.318 1.00 98.56 603 LEU A C 1
ATOM 4687 O O . LEU A 1 603 ? -16.571 8.231 18.828 1.00 98.56 603 LEU A O 1
ATOM 4691 N N . THR A 1 604 ? -16.361 10.462 18.603 1.00 98.50 604 THR A N 1
ATOM 4692 C CA . THR A 1 604 ? -16.621 10.501 17.156 1.00 98.50 604 THR A CA 1
ATOM 4693 C C . THR A 1 604 ? -15.438 11.103 16.416 1.00 98.50 604 THR A C 1
ATOM 4695 O O . THR A 1 604 ? -14.996 12.198 16.758 1.00 98.50 604 THR A O 1
ATOM 4698 N N . LEU A 1 605 ? -14.951 10.403 15.390 1.00 98.38 605 LEU A N 1
ATOM 4699 C CA . LEU A 1 605 ? -13.866 10.862 14.523 1.00 98.38 605 LEU A CA 1
ATOM 4700 C C . LEU A 1 605 ? -14.197 10.606 13.053 1.00 98.38 605 LEU A C 1
ATOM 4702 O O . LEU A 1 605 ? -14.778 9.570 12.716 1.00 98.38 605 LEU A O 1
ATOM 4706 N N . ARG A 1 606 ? -13.834 11.559 12.191 1.00 97.94 606 ARG A N 1
ATOM 4707 C CA . ARG A 1 606 ? -14.136 11.578 10.756 1.00 97.94 606 ARG A CA 1
ATOM 4708 C C . ARG A 1 606 ? -12.902 11.948 9.936 1.00 97.94 606 ARG A C 1
ATOM 4710 O O . ARG A 1 606 ? -12.178 12.870 10.302 1.00 97.94 606 ARG A O 1
ATOM 4717 N N . TYR A 1 607 ? -12.696 11.254 8.825 1.00 98.19 607 TYR A N 1
ATOM 4718 C CA . TYR A 1 607 ? -11.572 11.472 7.914 1.00 98.19 607 TYR A CA 1
ATOM 4719 C C . TYR A 1 607 ? -12.012 11.209 6.475 1.00 98.19 607 TYR A C 1
ATOM 4721 O O . TYR A 1 607 ? -12.850 10.333 6.253 1.00 98.19 607 TYR A O 1
ATOM 4729 N N . ASP A 1 608 ? -11.392 11.876 5.506 1.00 98.25 608 ASP A N 1
ATOM 4730 C CA . ASP A 1 608 ? -11.444 11.447 4.109 1.00 98.25 608 ASP A CA 1
ATOM 4731 C C . ASP A 1 608 ? -10.065 11.005 3.635 1.00 98.25 608 ASP A C 1
ATOM 4733 O O . ASP A 1 608 ? -9.031 11.509 4.075 1.00 98.25 608 ASP A O 1
ATOM 4737 N N . VAL A 1 609 ? -10.058 10.041 2.719 1.00 98.75 609 VAL A N 1
ATOM 4738 C CA . VAL A 1 609 ? -8.856 9.572 2.035 1.00 98.75 609 VAL A CA 1
ATOM 4739 C C . VAL A 1 609 ? -9.110 9.610 0.538 1.00 98.75 609 VAL A C 1
ATOM 4741 O O . VAL A 1 609 ? -9.994 8.908 0.047 1.00 98.75 609 VAL A O 1
ATOM 4744 N N . LEU A 1 610 ? -8.341 10.406 -0.200 1.00 98.69 610 LEU A N 1
ATOM 4745 C CA . LEU A 1 610 ? -8.338 10.380 -1.658 1.00 98.69 610 LEU A CA 1
ATOM 4746 C C . LEU A 1 610 ? -7.169 9.551 -2.158 1.00 98.69 610 LEU A C 1
ATOM 4748 O O . LEU A 1 610 ? -6.036 9.722 -1.712 1.00 98.69 610 LEU A O 1
ATOM 4752 N N . ILE A 1 611 ? -7.450 8.669 -3.108 1.00 98.81 611 ILE A N 1
ATOM 4753 C CA . ILE A 1 611 ? -6.457 7.831 -3.771 1.00 98.81 611 ILE A CA 1
ATOM 4754 C C . ILE A 1 611 ? -6.472 8.203 -5.246 1.00 98.81 611 ILE A C 1
ATOM 4756 O O . ILE A 1 611 ? -7.480 8.012 -5.929 1.00 98.81 611 ILE A O 1
ATOM 4760 N N . ALA A 1 612 ? -5.358 8.759 -5.712 1.00 98.62 612 ALA A N 1
ATOM 4761 C CA . ALA A 1 612 ? -5.221 9.328 -7.040 1.00 98.62 612 ALA A CA 1
ATOM 4762 C C . ALA A 1 612 ? -4.151 8.608 -7.860 1.00 98.62 612 ALA A C 1
ATOM 4764 O O . ALA A 1 612 ? -3.091 8.228 -7.348 1.00 98.62 612 ALA A O 1
ATOM 4765 N N . ASP A 1 613 ? -4.441 8.478 -9.150 1.00 95.88 613 ASP A N 1
ATOM 4766 C CA . ASP A 1 613 ? -3.438 8.246 -10.174 1.00 95.88 613 ASP A CA 1
ATOM 4767 C C . ASP A 1 613 ? -2.467 9.439 -10.238 1.00 95.88 613 ASP A C 1
ATOM 4769 O O . ASP A 1 613 ? -2.824 10.594 -9.945 1.00 95.88 613 ASP A O 1
ATOM 4773 N N . ASP A 1 614 ? -1.239 9.127 -10.643 1.00 93.94 614 ASP A N 1
ATOM 4774 C CA . ASP A 1 614 ? -0.116 10.043 -10.818 1.00 93.94 614 ASP A CA 1
ATOM 4775 C C . ASP A 1 614 ? 0.423 10.711 -9.541 1.00 93.94 614 ASP A C 1
ATOM 4777 O O . ASP A 1 614 ? -0.139 10.678 -8.438 1.00 93.94 614 ASP A O 1
ATOM 4781 N N . VAL A 1 615 ? 1.600 11.314 -9.703 1.00 95.06 615 VAL A N 1
ATOM 4782 C CA . VAL A 1 615 ? 2.230 12.156 -8.684 1.00 95.06 615 VAL A CA 1
ATOM 4783 C C . VAL A 1 615 ? 1.538 13.518 -8.646 1.00 95.06 615 VAL A C 1
ATOM 4785 O O . VAL A 1 615 ? 1.278 14.110 -9.692 1.00 95.06 615 VAL A O 1
ATOM 4788 N N . ARG A 1 616 ? 1.254 14.028 -7.446 1.00 97.06 616 ARG A N 1
ATOM 4789 C CA . ARG A 1 616 ? 0.698 15.371 -7.242 1.00 97.06 616 ARG A CA 1
ATOM 4790 C C . ARG A 1 616 ? 1.656 16.211 -6.413 1.00 97.06 616 ARG A C 1
ATOM 4792 O O . ARG A 1 616 ? 2.272 15.716 -5.473 1.00 97.06 616 ARG A O 1
ATOM 4799 N N . ASP A 1 617 ? 1.780 17.476 -6.777 1.00 95.06 617 ASP A N 1
ATOM 4800 C CA . ASP A 1 617 ? 2.455 18.486 -5.971 1.00 95.06 617 ASP A CA 1
ATOM 4801 C C . ASP A 1 617 ? 1.500 19.053 -4.903 1.00 95.06 617 ASP A C 1
ATOM 4803 O O . ASP A 1 617 ? 0.430 18.494 -4.638 1.00 95.06 617 ASP A O 1
ATOM 4807 N N . VAL A 1 618 ? 1.906 20.146 -4.253 1.00 98.19 618 VAL A N 1
ATOM 4808 C CA . VAL A 1 618 ? 1.118 20.815 -3.208 1.00 98.19 618 VAL A CA 1
ATOM 4809 C C . VAL A 1 618 ? -0.244 21.267 -3.740 1.00 98.19 618 VAL A C 1
ATOM 4811 O O . VAL A 1 618 ? -1.256 21.012 -3.090 1.00 98.19 618 VAL A O 1
ATOM 4814 N N . GLU A 1 619 ? -0.290 21.878 -4.927 1.00 98.06 619 GLU A N 1
ATOM 4815 C CA . GLU A 1 619 ? -1.537 22.345 -5.547 1.00 98.06 619 GLU A CA 1
ATOM 4816 C C . GLU A 1 619 ? -2.456 21.165 -5.885 1.00 98.06 619 GLU A C 1
ATOM 4818 O O . GLU A 1 619 ? -3.627 21.155 -5.502 1.00 98.06 619 GLU A O 1
ATOM 4823 N N . GLY A 1 620 ? -1.914 20.116 -6.512 1.00 98.06 620 GLY A N 1
ATOM 4824 C CA . GLY A 1 620 ? -2.674 18.911 -6.831 1.00 98.06 620 GLY A CA 1
ATOM 4825 C C . GLY A 1 620 ? -3.220 18.190 -5.593 1.00 98.06 620 GLY A C 1
ATOM 4826 O O . GLY A 1 620 ? -4.360 17.724 -5.614 1.00 98.06 620 GLY A O 1
ATOM 4827 N N . CYS A 1 621 ? -2.449 18.116 -4.502 1.00 98.62 621 CYS A N 1
ATOM 4828 C CA . CYS A 1 621 ? -2.933 17.567 -3.229 1.00 98.62 621 CYS A CA 1
ATOM 4829 C C . CYS A 1 621 ? -3.998 18.467 -2.584 1.00 98.62 621 CYS A C 1
ATOM 4831 O O . CYS A 1 621 ? -4.989 17.953 -2.062 1.00 98.62 621 CYS A O 1
ATOM 4833 N N . GLY A 1 622 ? -3.829 19.789 -2.668 1.00 98.38 622 GLY A N 1
ATOM 4834 C CA . GLY A 1 622 ? -4.810 20.771 -2.208 1.00 98.38 622 GLY A CA 1
ATOM 4835 C C . GLY A 1 622 ? -6.159 20.609 -2.907 1.00 98.38 622 GLY A C 1
ATOM 4836 O O . GLY A 1 622 ? -7.179 20.490 -2.233 1.00 98.38 622 GLY A O 1
ATOM 4837 N N . LEU A 1 623 ? -6.166 20.468 -4.236 1.00 98.12 623 LEU A N 1
ATOM 4838 C CA . LEU A 1 623 ? -7.386 20.226 -5.020 1.00 98.12 623 LEU A CA 1
ATOM 4839 C C . LEU A 1 623 ? -8.114 18.936 -4.604 1.00 98.12 623 LEU A C 1
ATOM 4841 O O . LEU A 1 623 ? -9.345 18.897 -4.558 1.00 98.12 623 LEU A O 1
ATOM 4845 N N . LEU A 1 624 ? -7.368 17.874 -4.279 1.00 98.31 624 LEU A N 1
ATOM 4846 C CA . LEU A 1 624 ? -7.942 16.631 -3.751 1.00 98.31 624 LEU A CA 1
ATOM 4847 C C . LEU A 1 624 ? -8.581 16.855 -2.369 1.00 98.31 624 LEU A C 1
ATOM 4849 O O . LEU A 1 624 ? -9.711 16.421 -2.137 1.00 98.31 624 LEU A O 1
ATOM 4853 N N . ALA A 1 625 ? -7.903 17.566 -1.468 1.00 97.50 625 ALA A N 1
ATOM 4854 C CA . ALA A 1 625 ? -8.426 17.872 -0.136 1.00 97.50 625 ALA A CA 1
ATOM 4855 C C . ALA A 1 625 ? -9.665 18.792 -0.175 1.00 97.50 625 ALA A C 1
ATOM 4857 O O . ALA A 1 625 ? -10.640 18.568 0.553 1.00 97.50 625 ALA A O 1
ATOM 4858 N N . GLU A 1 626 ? -9.668 19.789 -1.063 1.00 96.38 626 GLU A N 1
ATOM 4859 C CA . GLU A 1 626 ? -10.825 20.649 -1.334 1.00 96.38 626 GLU A CA 1
ATOM 4860 C C . GLU A 1 626 ? -12.002 19.835 -1.870 1.00 96.38 626 GLU A C 1
ATOM 4862 O O . GLU A 1 626 ? -13.135 20.022 -1.418 1.00 96.38 626 GLU A O 1
ATOM 4867 N N . ARG A 1 627 ? -11.743 18.880 -2.778 1.00 95.81 627 ARG A N 1
ATOM 4868 C CA . ARG A 1 627 ? -12.789 17.987 -3.285 1.00 95.81 627 ARG A CA 1
ATOM 4869 C C . ARG A 1 627 ? -13.423 17.173 -2.161 1.00 95.81 627 ARG A C 1
ATOM 4871 O O . ARG A 1 627 ? -14.648 17.146 -2.104 1.00 95.81 627 ARG A O 1
ATOM 4878 N N . ALA A 1 628 ? -12.635 16.572 -1.263 1.00 92.06 628 ALA A N 1
ATOM 4879 C CA . ALA A 1 628 ? -13.182 15.861 -0.100 1.00 92.06 628 ALA A CA 1
ATOM 4880 C C . ALA A 1 628 ? -14.082 16.761 0.754 1.00 92.06 628 ALA A C 1
ATOM 4882 O O . ALA A 1 628 ? -15.203 16.373 1.071 1.00 92.06 628 ALA A O 1
ATOM 4883 N N . SER A 1 629 ? -13.623 17.979 1.052 1.00 88.81 629 SER A N 1
ATOM 4884 C CA . SER A 1 629 ? -14.375 18.944 1.865 1.00 88.81 629 SER A CA 1
ATOM 4885 C C . SER A 1 629 ? -15.689 19.378 1.203 1.00 88.81 629 SER A C 1
ATOM 4887 O O . SER A 1 629 ? -16.696 19.562 1.882 1.00 88.81 629 SER A O 1
ATOM 4889 N N . ALA A 1 630 ? -15.701 19.524 -0.125 1.00 87.75 630 ALA A N 1
ATOM 4890 C CA . ALA A 1 630 ? -16.890 19.901 -0.889 1.00 87.75 630 ALA A CA 1
ATOM 4891 C C . ALA A 1 630 ? -17.903 18.753 -1.046 1.00 87.75 630 ALA A C 1
ATOM 4893 O O . ALA A 1 630 ? -19.088 19.003 -1.274 1.00 87.75 630 ALA A O 1
ATOM 4894 N N . THR A 1 631 ? -17.456 17.498 -0.945 1.00 81.88 631 THR A N 1
ATOM 4895 C CA . THR A 1 631 ? -18.300 16.307 -1.077 1.00 81.88 631 THR A CA 1
ATOM 4896 C C . THR A 1 631 ? -18.320 15.497 0.213 1.00 81.88 631 THR A C 1
ATOM 4898 O O . THR A 1 631 ? -17.859 14.356 0.224 1.00 81.88 631 THR A O 1
ATOM 4901 N N . ASP A 1 632 ? -18.885 16.062 1.286 1.00 86.56 632 ASP A N 1
ATOM 4902 C CA . ASP A 1 632 ? -19.221 15.286 2.486 1.00 86.56 632 ASP A CA 1
ATOM 4903 C C . ASP A 1 632 ? -20.212 14.168 2.111 1.00 86.56 632 ASP A C 1
ATOM 4905 O O . ASP A 1 632 ? -21.391 14.405 1.830 1.00 86.56 632 ASP A O 1
ATOM 4909 N N . LEU A 1 633 ? -19.708 12.932 2.056 1.00 89.50 633 LEU A N 1
ATOM 4910 C CA . LEU A 1 633 ? -20.454 11.782 1.549 1.00 89.50 633 LEU A CA 1
ATOM 4911 C C . LEU A 1 633 ? -21.448 11.207 2.560 1.00 89.50 633 LEU A C 1
ATOM 4913 O O . LEU A 1 633 ? -22.349 10.474 2.149 1.00 89.50 633 LEU A O 1
ATOM 4917 N N . PHE A 1 634 ? -21.326 11.530 3.851 1.00 87.12 634 PHE A N 1
ATOM 4918 C CA . PHE A 1 634 ? -22.285 11.055 4.853 1.00 87.12 634 PHE A CA 1
ATOM 4919 C C . PHE A 1 634 ? -23.596 11.849 4.856 1.00 87.12 634 PHE A C 1
ATOM 4921 O O . PHE A 1 634 ? -24.565 11.390 5.465 1.00 87.12 634 PHE A O 1
ATOM 4928 N N . GLY A 1 635 ? -23.646 12.966 4.121 1.00 65.19 635 GLY A N 1
ATOM 4929 C CA . GLY A 1 635 ? -24.757 13.910 4.139 1.00 65.19 635 GLY A CA 1
ATOM 4930 C C . GLY A 1 635 ? -24.761 14.758 5.414 1.00 65.19 635 GLY A C 1
ATOM 4931 O O . GLY A 1 635 ? -24.312 14.320 6.473 1.00 65.19 635 GLY A O 1
ATOM 4932 N N . SER A 1 636 ? -25.264 15.987 5.289 1.00 39.62 636 SER A N 1
ATOM 4933 C CA . SER A 1 636 ? -25.640 16.848 6.418 1.00 39.62 636 SER A CA 1
ATOM 4934 C C . SER A 1 636 ? -26.866 16.321 7.151 1.00 39.62 636 SER A C 1
ATOM 4936 O O . SER A 1 636 ? -27.812 15.927 6.424 1.00 39.62 636 SER A O 1
#

Radius of gyration: 30.28 Å; chains: 1; bounding box: 112×74×72 Å

Organism: NCBI:txid715473

InterPro domains:
  IPR029475 Protein of unknown function DUF6807 [PF14100] (15-192)
  IPR029475 Protein of unknown function DUF6807 [PF14100] (347-618)

Secondary structure (DSSP, 8-state):
----EEEEEETTTEEEEEETTEEEEEEESS----GGG----EEEEEB-TT--B-B-BS-TT-TT-BSEEEE-SEETTEESS-SPEEETTTEEE--S-B-EEEEEEEEEEEEETTEEEEEEEEEEE-SS-TTSPPEEEEEEEEEEEETTEEEEEEEEEEEE-SSSPEEEE-GGGGT-TT----EEEE-B-TT-----EEETTTTEEEEEEE-TTSPPP-----------------------------SS--SSPEEE-SS-EEEEEEEEEEEE-PPPPPPPP---------------------------------------PPPTTSPPPPPSSEEEEEETTTEEEEEETTEEEEEEESS----GGG----EEEEEB-TT--B---BS-TT-TT-BSEEEE-SEETTBBSS-SPEEETTTEEE--S-B-EEEEEEEEEEEEETTEEEEEEEEEEE-TTS-EEEEEEEEEEEEEEGGGTEEEEEEEEEEEE-SSS-EEEE-TTTTT-TT----EEEEE--GGGTT-EEEETTEEESGGGTT-B-SEEEEEEE-TTT--EEEEEEEE-TTSTTSSPEEEEE-SSS-EEEEETTSSS-EEE-TT-EEEEEEEEEEEES---HHHHHHHHHHHHH--TT--

Sequence (636 aa):
MVSGLALHHDEDAAVSVAWRGTELFRYVHVPGEPALESPKPFLHPMRSLAGDVVSLYRPHDHIWHKGLYLGVANYGEHNVWGGHTWVPGEGYRTWDDHGRIRHESFDRLQLSGGVVRIVERLCWEGADSPDFPPAQEVRSLSVHVDGDAWVLDFAGELTNVADRPVVLGSPTTKGRPQAGYGGLFWRGQPRVGAQIREDQRAAAVALVVPAAHRHPPPVRAHQLVAADATGHHDLGAAGERARIAPLVRAREPVRVPGLGAVLRHRVHVRAGGHPPAALPGGRRERPARPRHVRRTGWESAFRNRRGEGTAVTAGLELGRVAGPGGEEPAEPGLSLVHEQNKALTARWRGAELFRYVYQPWEPQLEAPKPYFHPLRTLGGDLVSLYRPHDHVWHKGISWSLCNVGAENFWGGPTYLRGEGYRQLDNDGTQKHVGFSRLDARPEQIDVAQDLEWVTQAGKLMFTEVRRFSVRAHPDLGAWQLCYASQMRNTSGETVSFGSPTTKGREAAGYSGLFWRGPRSFSGGVVVTPEGTGGDELMGCTAPWLGFVGRHDGAGVGSTVVFTDHPSNYCHPTKWFVRAGMYAVVCPAPFYDTEHDVAAGDTLTLRYDVLIADDVRDVEGCGLLAERASATDLFGS